Protein AF-L1JXR0-F1 (afdb_monomer_lite)

InterPro domains:
  IPR012337 Ribonuclease H-like superfamily [SSF53098] (251-415)
  IPR013520 Ribonu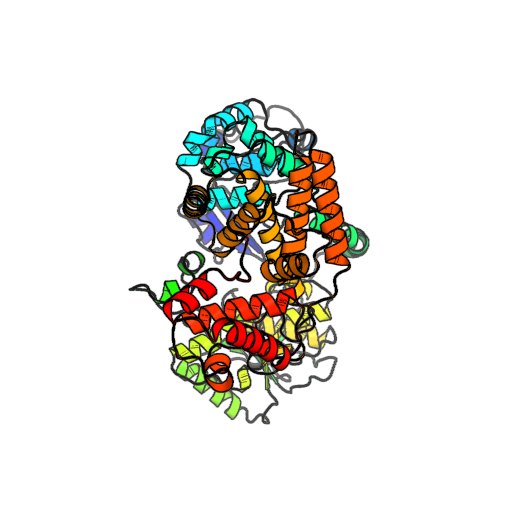clease H-like domain [PF00929] (302-408)
  IPR013520 Ribonuclease H-like domain [SM00479] (255-418)
  IPR032828 tRNA nucleotidyltransferase/poly(A) polymerase, RNA and SrmB- binding domain [PF12627] (133-182)
  IPR036397 Ribonuclease H superfamily [G3DSA:3.30.420.10] (243-302)
  IPR036397 Ribonuclease H superfamily [G3DSA:3.30.420.10] (303-416)
  IPR047201 ERI-1-like, DEDDh 3'-5' exonuclease domain [cd06133] (256-408)
  IPR051274 3'-5' Exoribonuclease [PTHR23044] (302-435)

Secondary structure (DSSP, 8-state):
--S--EEEESS-HHHHHHH-TT-EEEEGGGTEEEEEETTEEEEEEE--GGGGTTTT----TT-----------------STTTS------HHHHHHTEE--SS-HHHHHHH-THHHHHHHHHHS-TTS--EE-HHHHHHHHTTHHHHTTS-HHHHHHHHHHHHTSTTHHHHHHHHHHTT-HHHHHSS---HHHHHHHHH--TTTS--HHHHHHHHHHHHHHHHTTTTTSTTS-PPPPP-TTTSPPPPSS--SSSEEEEE--EE---GGGGTS-HHHHTTSTTPPPP-EEE--EEEE-TTT--------HHHHHHHHHHHHHHTTPPTT-EEEEESSSHIIIIIHHHHHHHTT-PPPGGGSEEEEHHHHHHHHHT-----HHHHHHHTT----S-TT-HHHHHHHHHHHHHHHHHHS-------EE-TTS-SSS-SSSHHHHHHHHHHHHHHHHHHHHHHHTTS-HHHHHHHHHHTT--HHHHHHHHHHHHHTT----TT-HHHHHHHHHHH-HHHHHHHHHHHHHHHHT--STTHHHHHHHHHHHHHHHHHSPPPSSTTTTS-SS-HHHHHHTS-PPSSHHHHHHHHHHHHHHHHHT--SHHHHHHHHHHHHHHHTT--HHHHHHHHHHS--SSPPP-

Organism: Guillardia theta (strain CCMP2712) (NCBI:txid905079)

pLDDT: mean 71.31, std 20.78, range [22.58, 95.44]

Sequence (638 aa):
MPWEIDLATTLEPSEMLRLFPRALDTGSQYGTVTIRKGGVSVEATTYSIVSLTTCSFRLRADGTYGYAETSLSMRWRCFSRPLALDLILLQHDVKQSILRAVGDAKERLREDGLRAMRAYRFMDGKSGQRHADESLRVALRGSSKLLARVSKERIWTEFSKILAGPRAPLVVRRMAEDEVLSSVTLLPVSPRGLRALECLSCKDLPLWAEQATEMESSHKVQVAQYDKQLTGRQSYKEDVLMNPKPPKKPQPHSHYAFIDFEATCDDRRGEVGEKEAEAMPGFSPSEIIEFPVVLVESASGKVDSAPEFKEVLANMLDWLAELGLPEGSVMFATDGDWDLRSMLPRQCELAEVPQPVALQRWVDIRRVFSETLKTGNKGLMSMCQALGINFVGQAHSGICDARNIARVGLVLMQEHDAVLSSNSQIKELDSSRKEQTVEEAATYDEQRESSICARMSLLVAHVGFAELEDALRRMKLSRDEMRRVRTHVKLLGFLPHPRSPGELRRYRAILGSQLVKIQLKLEAAWAAADESEEKEKKMRLVEDVERELSALPPLKAPNSPQPLVSGTWLMKVGGVAPGPLVGRLKDYLHYCQVDQDLETPEQVQQVFHDIELLARDMDQLSYSAHLEGLPRLQWPPA

Foldseek 3Di:
DDPAAEAEDQAQPVRVCVVQVQWAPPDSVQQWIFHDDQLDTYIYGHDDPVVCVLQPDDDDPPRDDDDDDDDDDDDDDDDDGPQQQCWPCPVVCVVVLETEGRHQLLVSCQVALLNLLVSLLCLLPLVHGHDYDPRNLVNSLVSLVRVVVDALQSLVVSLLSLLLGQCSLVSLVSCVVSVNNCSNLVAAWDPLLSQLLVLFHCVLQPHPSVVVVVVVVVVVVVVVVVVVVPPDDDDFDDQCLQPFDQFPDDAPAQWEKFWDFFKDDDPCCVPAPPVRQVPDPPRDDIAGPDTAIATQRSPHHDGDDDDDDVCRVVVVVVVVVVVVDPPPRYAYEYCDDCVLAPHQVVNCVVVVHDRDPRSQWHFNLQVLLCVLVVHDRDGLSVLCVVLRHGQDDRPSPGNSSSSSSVSSVSSCRHPRVTHRDTDDGHPVPDDPDPPDDVCVVVVVVVSSLLSSLLSSLSGRLVDDPVSSLVSCVSSPDDPVSSVSSSVLSLCAPPAFALPQLLSLLLLCQLLPDSSSSSSLSSQLSSLCSDPDPCSVVSNVRSVSSVVSSVVRDHQQAPPPLDQQDDLVNCVPVVVDDDDPLSVLLSQLLSSCCRRVSPHHVVVSVVVSVVLCVVCVPPDPVRSVVVSVPGDGSDRDDD

Structure (mmCIF, N/CA/C/O backbone):
data_AF-L1JXR0-F1
#
_entry.id   AF-L1JXR0-F1
#
loop_
_atom_site.group_PDB
_atom_site.id
_atom_site.type_symbol
_atom_site.label_atom_id
_atom_site.label_alt_id
_atom_site.label_comp_id
_atom_site.label_asym_id
_atom_site.label_entity_id
_atom_site.label_seq_id
_atom_site.pdbx_PDB_ins_code
_atom_site.Cartn_x
_atom_site.Cartn_y
_atom_site.Cartn_z
_atom_site.occupancy
_atom_site.B_iso_or_equiv
_atom_site.auth_seq_id
_atom_site.auth_comp_id
_atom_site.auth_asym_id
_atom_site.auth_atom_id
_atom_site.pdbx_PDB_model_num
ATOM 1 N N . MET A 1 1 ? -23.585 10.520 6.755 1.00 27.94 1 MET A N 1
ATOM 2 C CA . MET A 1 1 ? -23.894 9.364 7.632 1.00 27.94 1 MET A CA 1
ATOM 3 C C . MET A 1 1 ? -22.608 8.576 7.866 1.00 27.94 1 MET A C 1
ATOM 5 O O . MET A 1 1 ? -21.718 8.703 7.032 1.00 27.94 1 MET A O 1
ATOM 9 N N . PRO A 1 2 ? -22.446 7.851 8.988 1.00 33.19 2 PRO A N 1
ATOM 10 C CA . PRO A 1 2 ? -21.321 6.929 9.172 1.00 33.19 2 PRO A CA 1
ATOM 11 C C . PRO A 1 2 ? -21.278 5.885 8.047 1.00 33.19 2 PRO A C 1
ATOM 13 O O . PRO A 1 2 ? -22.327 5.529 7.520 1.00 33.19 2 PRO A O 1
ATOM 16 N N . TRP A 1 3 ? -20.077 5.420 7.697 1.00 31.39 3 TRP A N 1
ATOM 17 C CA . TRP A 1 3 ? -19.858 4.422 6.640 1.00 31.39 3 TRP A CA 1
ATOM 18 C C . TRP A 1 3 ? -20.314 3.009 7.047 1.00 31.39 3 TRP A C 1
ATOM 20 O O . TRP A 1 3 ? -20.685 2.226 6.185 1.00 31.39 3 TRP A O 1
ATOM 30 N N . GLU A 1 4 ? -20.352 2.724 8.352 1.00 38.25 4 GLU A N 1
ATOM 31 C CA . GLU A 1 4 ? -20.870 1.491 8.961 1.00 38.25 4 GLU A CA 1
ATOM 32 C C . GLU A 1 4 ? -21.678 1.856 10.218 1.00 38.25 4 GLU A C 1
ATOM 34 O O . GLU A 1 4 ? -21.357 2.833 10.909 1.00 38.25 4 GLU A O 1
ATOM 39 N N . ILE A 1 5 ? -22.747 1.104 10.493 1.00 48.06 5 ILE A N 1
ATOM 40 C CA . ILE A 1 5 ? -23.615 1.270 11.664 1.00 48.06 5 ILE A CA 1
ATOM 41 C C . ILE A 1 5 ? -23.786 -0.105 12.305 1.00 48.06 5 ILE A C 1
ATOM 43 O O . ILE A 1 5 ? -24.211 -1.032 11.622 1.00 48.06 5 ILE A O 1
ATOM 47 N N . ASP A 1 6 ? -23.532 -0.187 13.611 1.00 49.94 6 ASP A N 1
ATOM 48 C CA . ASP A 1 6 ? -23.772 -1.373 14.435 1.00 49.94 6 ASP A CA 1
ATOM 49 C C . ASP A 1 6 ? -24.817 -1.059 15.516 1.00 49.94 6 ASP A C 1
ATOM 51 O O . ASP A 1 6 ? -24.896 0.065 16.027 1.00 49.94 6 ASP A O 1
ATOM 55 N N . LEU A 1 7 ? -25.628 -2.052 15.875 1.00 57.47 7 LEU A N 1
ATOM 56 C CA . LEU A 1 7 ? -26.661 -1.983 16.906 1.00 57.47 7 LEU A CA 1
ATOM 57 C C . LEU A 1 7 ? -26.296 -2.891 18.083 1.00 57.47 7 LEU A C 1
ATOM 59 O O . LEU A 1 7 ? -25.837 -4.013 17.906 1.00 57.47 7 LEU A O 1
ATOM 63 N N . ALA A 1 8 ? -26.560 -2.429 19.301 1.00 55.28 8 ALA A N 1
ATOM 64 C CA . ALA A 1 8 ? -26.523 -3.263 20.499 1.00 55.28 8 ALA A CA 1
ATOM 65 C C . ALA A 1 8 ? -27.956 -3.470 21.007 1.00 55.28 8 ALA A C 1
ATOM 67 O O . ALA A 1 8 ? -28.740 -2.519 21.027 1.00 55.28 8 ALA A O 1
ATOM 68 N N . THR A 1 9 ? -28.308 -4.692 21.409 1.00 62.50 9 THR A N 1
ATOM 69 C CA . THR A 1 9 ? -29.659 -5.045 21.878 1.00 62.50 9 THR A CA 1
ATOM 70 C C . THR A 1 9 ? -29.624 -6.075 23.011 1.00 62.50 9 THR A C 1
ATOM 72 O O . THR A 1 9 ? -28.683 -6.851 23.108 1.00 62.50 9 THR A O 1
ATOM 75 N N . THR A 1 10 ? -30.644 -6.096 23.874 1.00 71.50 10 THR A N 1
ATOM 76 C CA . THR A 1 10 ? -30.826 -7.157 24.889 1.00 71.50 10 THR A CA 1
ATOM 77 C C . THR A 1 10 ? -31.425 -8.436 24.316 1.00 71.50 10 THR A C 1
ATOM 79 O O . THR A 1 10 ? -31.548 -9.417 25.037 1.00 71.50 10 THR A O 1
ATOM 82 N N . LEU A 1 11 ? -31.897 -8.393 23.069 1.00 75.12 11 LEU A N 1
ATOM 83 C CA . LEU A 1 11 ? -32.540 -9.527 22.412 1.00 75.12 11 LEU A CA 1
ATOM 84 C C . LEU A 1 11 ? -31.500 -10.595 22.099 1.00 75.12 11 LEU A C 1
ATOM 86 O O . LEU A 1 11 ? -30.484 -10.263 21.499 1.00 75.12 11 LEU A O 1
ATOM 90 N N . GLU A 1 12 ? -31.780 -11.849 22.437 1.00 80.06 12 GLU A N 1
ATOM 91 C CA . GLU A 1 12 ? -30.921 -12.971 22.048 1.00 80.06 12 GLU A CA 1
ATOM 92 C C . GLU A 1 12 ? -30.935 -13.170 20.519 1.00 80.06 12 GLU A C 1
ATOM 94 O O . GLU A 1 12 ? -31.915 -12.800 19.858 1.00 80.06 12 GLU A O 1
ATOM 99 N N . PRO A 1 13 ? -29.906 -13.795 19.911 1.00 80.81 13 PRO A N 1
ATOM 100 C CA . PRO A 1 13 ? -29.852 -14.008 18.462 1.00 80.81 13 PRO A CA 1
ATOM 101 C C . PRO A 1 13 ? -31.088 -14.722 17.911 1.00 80.81 13 PRO A C 1
ATOM 103 O O . PRO A 1 13 ? -31.607 -14.346 16.864 1.00 80.81 13 PRO A O 1
ATOM 106 N N . SER A 1 14 ? -31.618 -15.701 18.647 1.00 85.12 14 SER A N 1
ATOM 107 C CA . SER A 1 14 ? -32.845 -16.419 18.286 1.00 85.12 14 SER A CA 1
ATOM 108 C C . SER A 1 14 ? -34.075 -15.504 18.258 1.00 85.12 14 SER A C 1
ATOM 110 O O . SER A 1 14 ? -34.924 -15.622 17.373 1.00 85.12 14 SER A O 1
ATOM 112 N N . GLU A 1 15 ? -34.161 -14.546 19.181 1.00 85.69 15 GLU A N 1
ATOM 113 C CA . GLU A 1 15 ? -35.226 -13.546 19.220 1.00 85.69 15 GLU A CA 1
ATOM 114 C C . GLU A 1 15 ? -35.057 -12.508 18.112 1.00 85.69 15 GLU A C 1
ATOM 116 O O . GLU A 1 15 ? -36.045 -12.128 17.484 1.00 85.69 15 GLU A O 1
ATOM 121 N N . MET A 1 16 ? -33.822 -12.082 17.831 1.00 83.44 16 MET A N 1
ATOM 122 C CA . MET A 1 16 ? -33.512 -11.191 16.713 1.00 83.44 16 MET A CA 1
ATOM 123 C C . MET A 1 16 ? -33.882 -11.824 15.373 1.00 83.44 16 MET A C 1
ATOM 125 O O . MET A 1 16 ? -34.573 -11.188 14.583 1.00 83.44 16 MET A O 1
ATOM 129 N N . LEU A 1 17 ? -33.498 -13.080 15.137 1.00 83.31 17 LEU A N 1
ATOM 130 C CA . LEU A 1 17 ? -33.849 -13.828 13.926 1.00 83.31 17 LEU A CA 1
ATOM 131 C C . LEU A 1 17 ? -35.368 -14.030 13.809 1.00 83.31 17 LEU A C 1
ATOM 133 O O . LEU A 1 17 ? -35.925 -13.937 12.717 1.00 83.31 17 LEU A O 1
ATOM 137 N N . ARG A 1 18 ? -36.072 -14.216 14.936 1.00 86.56 18 ARG A N 1
ATOM 138 C CA . ARG A 1 18 ? -37.543 -14.286 14.954 1.00 86.56 18 ARG A CA 1
ATOM 139 C C . ARG A 1 18 ? -38.198 -12.944 14.614 1.00 86.56 18 ARG A C 1
ATOM 141 O O . ARG A 1 18 ? -39.186 -12.908 13.886 1.00 86.56 18 ARG A O 1
ATOM 148 N N . LEU A 1 19 ? -37.691 -11.848 15.176 1.00 83.62 19 LEU A N 1
ATOM 149 C CA . LEU A 1 19 ? -38.230 -10.496 14.982 1.00 83.62 19 LEU A CA 1
ATOM 150 C C . LEU A 1 19 ? -37.871 -9.913 13.611 1.00 83.62 19 LEU A C 1
ATOM 152 O O . LEU A 1 19 ? -38.615 -9.091 13.073 1.00 83.62 19 LEU A O 1
ATOM 156 N N . PHE A 1 20 ? -36.751 -10.351 13.040 1.00 82.81 20 PHE A N 1
ATOM 157 C CA . PHE A 1 20 ? -36.248 -9.938 11.740 1.00 82.81 20 PHE A CA 1
ATOM 158 C C . PHE A 1 20 ? -36.013 -11.175 10.863 1.00 82.81 20 PHE A C 1
ATOM 160 O O . PHE A 1 20 ? -34.880 -11.631 10.745 1.00 82.81 20 PHE A O 1
ATOM 167 N N . PRO A 1 21 ? -37.051 -11.680 10.169 1.00 75.25 21 PRO A N 1
ATOM 168 C CA . PRO A 1 21 ? -36.967 -12.917 9.381 1.00 75.25 21 PRO A CA 1
ATOM 169 C C . PRO A 1 21 ? -35.953 -12.890 8.224 1.00 75.25 21 PRO A C 1
ATOM 171 O O . PRO A 1 21 ? -35.630 -13.929 7.667 1.00 75.25 21 PRO A O 1
ATOM 174 N N . ARG A 1 22 ? -35.483 -11.697 7.827 1.00 74.69 22 ARG A N 1
ATOM 175 C CA . ARG A 1 22 ? -34.445 -11.482 6.798 1.00 74.69 22 ARG A CA 1
ATOM 176 C C . ARG A 1 22 ? -33.059 -11.197 7.384 1.00 74.69 22 ARG A C 1
ATOM 178 O O . ARG A 1 22 ? -32.158 -10.791 6.650 1.00 74.69 22 ARG A O 1
ATOM 185 N N . ALA A 1 23 ? -32.909 -11.281 8.701 1.00 76.75 23 ALA A N 1
ATOM 186 C CA . ALA A 1 23 ? -31.616 -11.114 9.331 1.00 76.75 23 ALA A CA 1
ATOM 187 C C . ALA A 1 23 ? -30.740 -12.342 9.057 1.00 76.75 23 ALA A C 1
ATOM 189 O O . ALA A 1 23 ? -31.231 -13.467 9.028 1.00 76.75 23 ALA A O 1
ATOM 190 N N . LEU A 1 24 ? -29.452 -12.109 8.819 1.00 79.69 24 LEU A N 1
ATOM 191 C CA . LEU A 1 24 ? -28.482 -13.170 8.596 1.00 79.69 24 LEU A CA 1
ATOM 192 C C . LEU A 1 24 ? -27.856 -13.591 9.918 1.00 79.69 24 LEU A C 1
ATOM 194 O O . LEU A 1 24 ? -27.421 -12.743 10.704 1.00 79.69 24 LEU A O 1
ATOM 198 N N . ASP A 1 25 ? -27.745 -14.900 10.114 1.00 78.62 25 ASP A N 1
ATOM 199 C CA . ASP A 1 25 ? -26.920 -15.456 11.175 1.00 78.62 25 ASP A CA 1
ATOM 200 C C . ASP A 1 25 ? -25.437 -15.370 10.783 1.00 78.62 25 ASP A C 1
ATOM 202 O O . ASP A 1 25 ? -24.848 -16.299 10.241 1.00 78.62 25 ASP A O 1
ATOM 206 N N . THR A 1 26 ? -24.847 -14.199 11.010 1.00 64.75 26 THR A N 1
ATOM 207 C CA . THR A 1 26 ? -23.435 -13.905 10.723 1.00 64.75 26 THR A CA 1
ATOM 208 C C . THR A 1 26 ? -22.509 -14.217 11.897 1.00 64.75 26 THR A C 1
ATOM 210 O O . THR A 1 26 ? -21.288 -14.088 11.777 1.00 64.75 26 THR A O 1
ATOM 213 N N . GLY A 1 27 ? -23.058 -14.607 13.050 1.00 58.06 27 GLY A N 1
ATOM 214 C CA . GLY A 1 27 ? -22.281 -14.790 14.270 1.00 58.06 27 GLY A CA 1
ATOM 215 C C . GLY A 1 27 ? -23.114 -15.002 15.529 1.00 58.06 27 GLY A C 1
ATOM 216 O O . GLY A 1 27 ? -22.726 -14.485 16.581 1.00 58.06 27 GLY A O 1
ATOM 217 N N . SER A 1 28 ? -24.226 -15.744 15.465 1.00 69.06 28 SER A N 1
ATOM 218 C CA . SER A 1 28 ? -25.102 -16.019 16.616 1.00 69.06 28 SER A CA 1
ATOM 219 C C . SER A 1 28 ? -24.354 -16.627 17.803 1.00 69.06 28 SER A C 1
ATOM 221 O O . SER A 1 28 ? -24.633 -16.271 18.945 1.00 69.06 28 SER A O 1
ATOM 223 N N . GLN A 1 29 ? -23.322 -17.439 17.546 1.00 53.28 29 GLN A N 1
ATOM 224 C CA . GLN A 1 29 ? -22.399 -17.974 18.560 1.00 53.28 29 GLN A CA 1
ATOM 225 C C . GLN A 1 29 ? -21.664 -16.892 19.380 1.00 53.28 29 GLN A C 1
ATOM 227 O O . GLN A 1 29 ? -21.227 -17.144 20.499 1.00 53.28 29 GLN A O 1
ATOM 232 N N . TYR A 1 30 ? -21.546 -15.678 18.838 1.00 52.78 30 TYR A N 1
ATOM 233 C CA . TYR A 1 30 ? -20.967 -14.497 19.487 1.00 52.78 30 TYR A CA 1
ATOM 234 C C . TYR A 1 30 ? -22.029 -13.440 19.823 1.00 52.78 30 TYR A C 1
ATOM 236 O O . TYR A 1 30 ? -21.696 -12.281 20.077 1.00 52.78 30 TYR A O 1
ATOM 244 N N . GLY A 1 31 ? -23.312 -13.808 19.776 1.00 61.31 31 GLY A N 1
ATOM 245 C CA . GLY A 1 31 ? -24.431 -12.911 20.036 1.00 61.31 31 GLY A CA 1
ATOM 246 C C . GLY A 1 31 ? -24.756 -11.946 18.893 1.00 61.31 31 GLY A C 1
ATOM 247 O O . GLY A 1 31 ? -25.587 -11.069 19.100 1.00 61.31 31 GLY A O 1
ATOM 248 N N . THR A 1 32 ? -24.122 -12.052 17.719 1.00 65.69 32 THR A N 1
ATOM 249 C CA . THR A 1 32 ? -24.262 -11.075 16.621 1.00 65.69 32 THR A CA 1
ATOM 250 C C . THR A 1 32 ? -25.140 -11.607 15.490 1.00 65.69 32 THR A C 1
ATOM 252 O O . THR A 1 32 ? -24.978 -12.740 15.054 1.00 65.69 32 THR A O 1
ATOM 255 N N . VAL A 1 33 ? -26.055 -10.776 14.998 1.00 74.69 33 VAL A N 1
ATOM 256 C CA . VAL A 1 33 ? -26.979 -11.060 13.896 1.00 74.69 33 VAL A CA 1
ATOM 257 C C . VAL A 1 33 ? -27.011 -9.847 12.972 1.00 74.69 33 VAL A C 1
ATOM 259 O O . VAL A 1 33 ? -27.232 -8.725 13.422 1.00 74.69 33 VAL A O 1
ATOM 262 N N . THR A 1 34 ? -26.829 -10.029 11.667 1.00 77.31 34 THR A N 1
ATOM 263 C CA . THR A 1 34 ? -26.897 -8.908 10.719 1.00 77.31 34 THR A CA 1
ATOM 264 C C . THR A 1 34 ? -28.345 -8.654 10.316 1.00 77.31 34 THR A C 1
ATOM 266 O O . THR A 1 34 ? -28.932 -9.404 9.540 1.00 77.31 34 THR A O 1
ATOM 269 N N . ILE A 1 35 ? -28.933 -7.568 10.817 1.00 77.94 35 ILE A N 1
ATOM 270 C CA . ILE A 1 35 ? -30.299 -7.156 10.493 1.00 77.94 35 ILE A CA 1
ATOM 271 C C . ILE A 1 35 ? -30.296 -6.413 9.158 1.00 77.94 35 ILE A C 1
ATOM 273 O O . ILE A 1 35 ? -29.623 -5.396 8.988 1.00 77.94 35 ILE A O 1
ATOM 277 N N . ARG A 1 36 ? -31.111 -6.896 8.218 1.00 71.31 36 ARG A N 1
ATOM 278 C CA . ARG A 1 36 ? -31.323 -6.268 6.911 1.00 71.31 36 ARG A CA 1
ATOM 279 C C . ARG A 1 36 ? -32.700 -5.617 6.869 1.00 71.31 36 ARG A C 1
ATOM 281 O O . ARG A 1 36 ? -33.719 -6.309 6.884 1.00 71.31 36 ARG A O 1
ATOM 288 N N . LYS A 1 37 ? -32.755 -4.283 6.815 1.00 59.84 37 LYS A N 1
ATOM 289 C CA . LYS A 1 37 ? -34.024 -3.542 6.711 1.00 59.84 37 LYS A CA 1
ATOM 290 C C . LYS A 1 37 ? -33.856 -2.275 5.873 1.00 59.84 37 LYS A C 1
ATOM 292 O O . LYS A 1 37 ? -33.057 -1.411 6.205 1.00 59.84 37 LYS A O 1
ATOM 297 N N . GLY A 1 38 ? -34.642 -2.160 4.799 1.00 52.00 38 GLY A N 1
ATOM 298 C CA . GLY A 1 38 ? -34.745 -0.935 3.995 1.00 52.00 38 GLY A CA 1
ATOM 299 C C . GLY A 1 38 ? -33.459 -0.500 3.286 1.00 52.00 38 GLY A C 1
ATOM 300 O O . GLY A 1 38 ? -33.169 0.688 3.274 1.00 52.00 38 GLY A O 1
ATOM 301 N N . GLY A 1 39 ? -32.670 -1.424 2.726 1.00 54.16 39 GLY A N 1
ATOM 302 C CA . GLY A 1 39 ? -31.446 -1.049 1.997 1.00 54.16 39 GLY A CA 1
ATOM 303 C C . GLY A 1 39 ? -30.160 -1.087 2.808 1.00 54.16 39 GLY A C 1
ATOM 304 O O . GLY A 1 39 ? -29.080 -1.016 2.233 1.00 54.16 39 GLY A O 1
ATOM 305 N N . VAL A 1 40 ? -30.270 -1.202 4.131 1.00 49.84 40 VAL A N 1
ATOM 306 C CA . VAL A 1 40 ? -29.137 -1.110 5.050 1.00 49.84 40 VAL A CA 1
ATOM 307 C C . VAL A 1 40 ? -28.970 -2.438 5.778 1.00 49.84 40 VAL A C 1
ATOM 309 O O . VAL A 1 40 ? -29.938 -2.997 6.307 1.00 49.84 40 VAL A O 1
ATOM 312 N N . SER A 1 41 ? -27.733 -2.932 5.788 1.00 62.94 41 SER A N 1
ATOM 313 C CA . SER A 1 41 ? -27.302 -4.027 6.654 1.00 62.94 41 SER A CA 1
ATOM 314 C C . SER A 1 41 ? -26.670 -3.429 7.902 1.00 62.94 41 SER A C 1
ATOM 316 O O . SER A 1 41 ? -25.811 -2.556 7.799 1.00 62.94 41 SER A O 1
ATOM 318 N N . VAL A 1 42 ? -27.124 -3.874 9.067 1.00 64.56 42 VAL A N 1
ATOM 319 C CA . VAL A 1 42 ? -26.646 -3.402 10.367 1.00 64.56 42 VAL A CA 1
ATOM 320 C C . VAL A 1 42 ? -26.314 -4.622 11.214 1.00 64.56 42 VAL A C 1
ATOM 322 O O . VAL A 1 42 ? -27.182 -5.472 11.413 1.00 64.56 42 VAL A O 1
ATOM 325 N N . GLU A 1 43 ? -25.080 -4.740 11.707 1.00 64.06 43 GLU A N 1
ATOM 326 C CA . GLU A 1 43 ? -24.741 -5.807 12.657 1.00 64.06 43 GLU A CA 1
ATOM 327 C C . GLU A 1 43 ? -25.389 -5.489 14.013 1.00 64.06 43 GLU A C 1
ATOM 329 O O . GLU A 1 43 ? -25.091 -4.467 14.626 1.00 64.06 43 GLU A O 1
ATOM 334 N N . ALA A 1 44 ? -26.297 -6.342 14.487 1.00 68.50 44 ALA A N 1
ATOM 335 C CA . ALA A 1 44 ? -26.932 -6.233 15.794 1.00 68.50 44 ALA A CA 1
ATOM 336 C C . ALA A 1 44 ? -26.337 -7.264 16.757 1.00 68.50 44 ALA A C 1
ATOM 338 O O . ALA A 1 44 ? -26.382 -8.459 16.496 1.00 68.50 44 ALA A O 1
ATOM 339 N N . THR A 1 45 ? -25.772 -6.812 17.873 1.00 67.38 45 THR A N 1
ATOM 340 C CA . THR A 1 45 ? -25.116 -7.676 18.863 1.00 67.38 45 THR A CA 1
ATOM 341 C C . THR A 1 45 ? -25.895 -7.694 20.176 1.00 67.38 45 THR A C 1
ATOM 343 O O . THR A 1 45 ? -26.229 -6.643 20.729 1.00 67.38 45 THR A O 1
ATOM 346 N N . THR A 1 46 ? -26.164 -8.898 20.674 1.00 59.88 46 THR A N 1
ATOM 347 C CA . THR A 1 46 ? -26.763 -9.179 21.983 1.00 59.88 46 THR A CA 1
ATOM 348 C C . THR A 1 46 ? -25.807 -8.746 23.088 1.00 59.88 46 THR A C 1
ATOM 350 O O . THR A 1 46 ? -24.615 -9.048 23.022 1.00 59.88 46 THR A O 1
ATOM 353 N N . TYR A 1 47 ? -26.310 -8.098 24.135 1.00 63.03 47 TYR A N 1
ATOM 354 C CA . TYR A 1 47 ? -25.555 -7.859 25.364 1.00 63.03 47 TYR A CA 1
ATOM 355 C C . TYR A 1 47 ? -26.272 -8.444 26.587 1.00 63.03 47 TYR A C 1
ATOM 357 O O . TYR A 1 47 ? -27.492 -8.347 26.714 1.00 63.03 47 TYR A O 1
ATOM 365 N N . SER A 1 48 ? -25.506 -9.020 27.521 1.00 40.31 48 SER A N 1
ATOM 366 C CA . SER A 1 48 ? -26.013 -9.541 28.797 1.00 40.31 48 SER A CA 1
ATOM 367 C C . SER A 1 48 ? -25.807 -8.526 29.928 1.00 40.31 48 SER A C 1
ATOM 369 O O . SER A 1 48 ? -24.811 -7.808 29.965 1.00 40.31 48 SER A O 1
ATOM 371 N N . ILE A 1 49 ? -26.731 -8.469 30.896 1.00 37.34 49 ILE A N 1
ATOM 372 C CA . ILE A 1 49 ? -26.687 -7.533 32.045 1.00 37.34 49 ILE A CA 1
ATOM 373 C C . ILE A 1 49 ? -25.398 -7.690 32.882 1.00 37.34 49 ILE A C 1
ATOM 375 O O . ILE A 1 49 ? -24.943 -6.738 33.513 1.00 37.34 49 ILE A O 1
ATOM 379 N N . VAL A 1 50 ? -24.738 -8.851 32.828 1.00 31.33 50 VAL A N 1
ATOM 380 C CA . VAL A 1 50 ? -23.432 -9.088 33.471 1.00 31.33 50 VAL A CA 1
ATOM 381 C C . VAL A 1 50 ? -22.305 -8.269 32.810 1.00 31.33 50 VAL A C 1
ATOM 383 O O . VAL A 1 50 ? -21.328 -7.915 33.470 1.00 31.33 50 VAL A O 1
ATOM 386 N N . SER A 1 51 ? -22.460 -7.849 31.550 1.00 31.66 51 SER A N 1
ATOM 387 C CA . SER A 1 51 ? -21.522 -6.936 30.879 1.00 31.66 51 SER A CA 1
ATOM 388 C C . SER A 1 51 ? -21.622 -5.483 31.380 1.00 31.66 51 SER A C 1
ATOM 390 O O . SER A 1 51 ? -20.742 -4.676 31.086 1.00 31.66 51 SER A O 1
ATOM 392 N N . LEU A 1 52 ? -22.657 -5.131 32.159 1.00 33.22 52 LEU A N 1
ATOM 393 C CA . LEU A 1 52 ? -22.797 -3.813 32.799 1.00 33.22 52 LEU A CA 1
ATOM 394 C C . LEU A 1 52 ? -22.110 -3.734 34.166 1.00 33.22 52 LEU A C 1
ATOM 396 O O . LEU A 1 52 ? -21.860 -2.638 34.666 1.00 33.22 52 LEU A O 1
ATOM 400 N N . THR A 1 53 ? -21.742 -4.864 34.775 1.00 29.23 53 THR A N 1
ATOM 401 C CA . THR A 1 53 ? -20.951 -4.840 36.015 1.00 29.23 53 THR A CA 1
ATOM 402 C C . THR A 1 53 ? -19.500 -4.405 35.789 1.00 29.23 53 THR A C 1
ATOM 404 O O . THR A 1 53 ? -18.903 -3.824 36.692 1.00 29.23 53 THR A O 1
ATOM 407 N N . THR A 1 54 ? -18.960 -4.580 34.580 1.00 29.55 54 THR A N 1
ATOM 408 C CA . THR A 1 54 ? -17.678 -3.995 34.134 1.00 29.55 54 THR A CA 1
ATOM 409 C C . THR A 1 54 ? -17.824 -2.575 33.570 1.00 29.55 54 THR A C 1
ATOM 411 O O . THR A 1 54 ? -16.847 -1.831 33.528 1.00 29.55 54 THR A O 1
ATOM 414 N N . CYS A 1 55 ? -19.052 -2.155 33.250 1.00 30.11 55 CYS A N 1
ATOM 415 C CA . CYS A 1 55 ? -19.433 -0.793 32.868 1.00 30.11 55 CYS A CA 1
ATOM 416 C C . CYS A 1 55 ? -20.368 -0.175 33.918 1.00 30.11 55 CYS A C 1
ATOM 418 O O . CYS A 1 55 ? -21.489 0.172 33.579 1.00 30.11 55 CYS A O 1
ATOM 420 N N . SER A 1 56 ? -19.945 -0.107 35.187 1.00 24.30 56 SER A N 1
ATOM 421 C CA . SER A 1 56 ? -20.611 0.552 36.334 1.00 24.30 56 SER A CA 1
ATOM 422 C C . SER A 1 56 ? -22.087 0.982 36.157 1.00 24.30 56 SER A C 1
ATOM 424 O O . SER A 1 56 ? -22.423 2.148 36.358 1.00 24.30 56 SER A O 1
ATOM 426 N N . PHE A 1 57 ? -22.984 0.049 35.837 1.00 26.06 57 PHE A N 1
ATOM 427 C CA . PHE A 1 57 ? -24.429 0.258 35.865 1.00 26.06 57 PHE A CA 1
ATOM 428 C C . PHE A 1 57 ? -25.020 -0.838 36.740 1.00 26.06 57 PHE A C 1
ATOM 430 O O . PHE A 1 57 ? -25.141 -1.997 36.349 1.00 26.06 57 PHE A O 1
ATOM 437 N N . ARG A 1 58 ? -25.335 -0.477 37.986 1.00 25.30 58 ARG A N 1
ATOM 438 C CA . ARG A 1 58 ? -25.940 -1.388 38.957 1.00 25.30 58 ARG A CA 1
ATOM 439 C C . ARG A 1 58 ? -27.462 -1.308 38.810 1.00 25.30 58 ARG A C 1
ATOM 441 O O . ARG A 1 58 ? -28.063 -0.350 39.284 1.00 25.30 58 ARG A O 1
ATOM 448 N N . LEU A 1 59 ? -28.080 -2.305 38.174 1.00 29.30 59 LEU A N 1
ATOM 449 C CA . LEU A 1 59 ? -29.529 -2.518 38.272 1.00 29.30 59 LEU A CA 1
ATOM 450 C C . LEU A 1 59 ? -29.871 -2.988 39.693 1.00 29.30 59 LEU A C 1
ATOM 452 O O . LEU A 1 59 ? -29.260 -3.931 40.199 1.00 29.30 59 LEU A O 1
ATOM 456 N N . ARG A 1 60 ? -30.844 -2.342 40.345 1.00 30.80 60 ARG A N 1
ATOM 457 C CA . ARG A 1 60 ? -31.507 -2.907 41.530 1.00 30.80 60 ARG A CA 1
ATOM 458 C C . ARG A 1 60 ? -32.664 -3.800 41.080 1.00 30.80 60 ARG A C 1
ATOM 460 O O . ARG A 1 60 ? -33.253 -3.577 40.026 1.00 30.80 60 ARG A O 1
ATOM 467 N N . ALA A 1 61 ? -32.971 -4.814 41.889 1.00 32.34 61 ALA A N 1
ATOM 468 C CA . ALA A 1 61 ? -33.947 -5.866 41.593 1.00 32.34 61 ALA A CA 1
ATOM 469 C C . ALA A 1 61 ? -35.410 -5.381 41.462 1.00 32.34 61 ALA A C 1
ATOM 471 O O . ALA A 1 61 ? -36.281 -6.178 41.135 1.00 32.34 61 ALA A O 1
ATOM 472 N N . ASP A 1 62 ? -35.686 -4.098 41.706 1.00 30.80 62 ASP A N 1
ATOM 473 C CA . ASP A 1 62 ? -37.025 -3.499 41.696 1.00 30.80 62 ASP A CA 1
ATOM 474 C C . ASP A 1 62 ? -37.317 -2.623 40.461 1.00 30.80 62 ASP A C 1
ATOM 476 O O . ASP A 1 62 ? -38.377 -2.00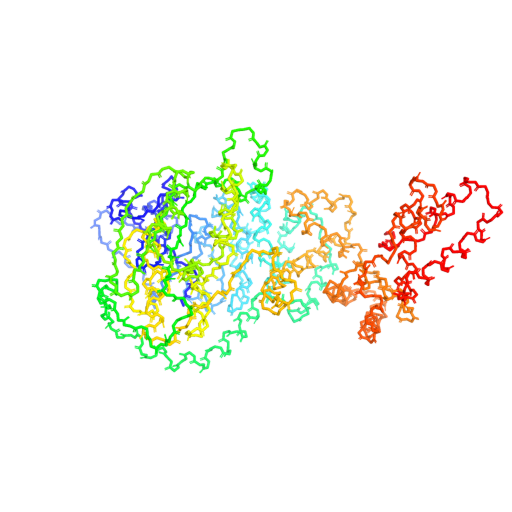8 40.377 1.00 30.80 62 ASP A O 1
ATOM 480 N N . GLY A 1 63 ? -36.406 -2.564 39.482 1.00 29.92 63 GLY A N 1
ATOM 481 C CA . GLY A 1 63 ? -36.656 -1.882 38.208 1.00 29.92 63 GLY A CA 1
ATOM 482 C C . GLY A 1 63 ? -36.676 -0.350 38.272 1.00 29.92 63 GLY A C 1
ATOM 483 O O . GLY A 1 63 ? -37.132 0.285 37.321 1.00 29.92 63 GLY A O 1
ATOM 484 N N . THR A 1 64 ? -36.168 0.268 39.345 1.00 27.28 64 THR A N 1
ATOM 485 C CA . THR A 1 64 ? -36.058 1.735 39.441 1.00 27.28 64 THR A CA 1
ATOM 486 C C . THR A 1 64 ? -34.652 2.258 39.108 1.00 27.28 64 THR A C 1
ATOM 488 O O . THR A 1 64 ? -33.633 1.674 39.482 1.00 27.28 64 THR A O 1
ATOM 491 N N . TYR A 1 65 ? -34.591 3.378 38.372 1.00 33.72 65 TYR A N 1
ATOM 492 C CA . TYR A 1 65 ? -33.352 4.045 37.954 1.00 33.72 65 TYR A CA 1
ATOM 493 C C . TYR A 1 65 ? -32.801 4.925 39.086 1.00 33.72 65 TYR A C 1
ATOM 495 O O . TYR A 1 65 ? -33.403 5.934 39.444 1.00 33.72 65 TYR A O 1
ATOM 503 N N . GLY A 1 66 ? -31.630 4.582 39.624 1.00 23.55 66 GLY A N 1
ATOM 504 C CA . GLY A 1 66 ? -30.868 5.466 40.507 1.00 23.55 66 GLY A CA 1
ATOM 505 C C . GLY A 1 66 ? -29.926 6.356 39.698 1.00 23.55 66 GLY A C 1
ATOM 506 O O . GLY A 1 66 ? -28.902 5.880 39.216 1.00 23.55 66 GLY A O 1
ATOM 507 N N . TYR A 1 67 ? -30.270 7.635 39.546 1.00 25.58 67 TYR A N 1
ATOM 508 C CA . TYR A 1 67 ? -29.388 8.658 38.981 1.00 25.58 67 TYR A CA 1
ATOM 509 C C . TYR A 1 67 ? -28.268 9.017 39.970 1.00 25.58 67 TYR A C 1
ATOM 511 O O . TYR A 1 67 ? -28.538 9.280 41.139 1.00 25.58 67 TYR A O 1
ATOM 519 N N . ALA A 1 68 ? -27.033 9.112 39.476 1.00 23.23 68 ALA A N 1
ATOM 520 C CA . ALA A 1 68 ? -26.006 9.966 40.061 1.00 23.23 68 ALA A CA 1
ATOM 521 C C . ALA A 1 68 ? -25.624 11.019 39.007 1.00 23.23 68 ALA A C 1
ATOM 523 O O . ALA A 1 68 ? -25.281 10.689 37.873 1.00 23.23 68 ALA A O 1
ATOM 524 N N . GLU A 1 69 ? -25.804 12.279 39.389 1.00 24.12 69 GLU A N 1
ATOM 525 C CA . GLU A 1 69 ? -25.635 13.527 38.638 1.00 24.12 69 GLU A CA 1
ATOM 526 C C . GLU A 1 69 ? -24.309 13.547 37.842 1.00 24.12 69 GLU A C 1
ATOM 528 O O . GLU A 1 69 ? -23.243 13.291 38.385 1.00 24.12 69 GLU A O 1
ATOM 533 N N . THR A 1 70 ? -24.255 13.827 36.537 1.00 22.58 70 THR A N 1
ATOM 534 C CA . THR A 1 70 ? -24.385 15.174 35.964 1.00 22.58 70 THR A CA 1
ATOM 535 C C . THR A 1 70 ? -24.341 15.121 34.422 1.00 22.58 70 THR A C 1
ATOM 537 O O . THR A 1 70 ? -23.466 14.514 33.813 1.00 22.58 70 THR A O 1
ATOM 540 N N . SER A 1 71 ? -25.237 15.900 33.811 1.00 23.20 71 SER A N 1
ATOM 541 C CA . SER A 1 71 ? -25.197 16.496 32.461 1.00 23.20 71 SER A CA 1
ATOM 542 C C . SER A 1 71 ? -25.461 15.644 31.199 1.00 23.20 71 SER A C 1
ATOM 544 O O . SER A 1 71 ? -24.718 14.758 30.787 1.00 23.20 71 SER A O 1
ATOM 546 N N . LEU A 1 72 ? -26.557 16.032 30.536 1.00 24.00 72 LEU A N 1
ATOM 547 C CA . LEU A 1 72 ? -27.042 15.617 29.226 1.00 24.00 72 LEU A CA 1
ATOM 548 C C . LEU A 1 72 ? -26.001 15.852 28.110 1.00 24.00 72 LEU A C 1
ATOM 550 O O . LEU A 1 72 ? -25.668 16.991 27.802 1.00 24.00 72 LEU A O 1
ATOM 554 N N . SER A 1 73 ? -25.606 14.806 27.382 1.00 23.94 73 SER A N 1
ATOM 555 C CA . SER A 1 73 ? -26.235 14.492 26.090 1.00 23.94 73 SER A CA 1
ATOM 556 C C . SER A 1 73 ? -25.668 13.185 25.509 1.00 23.94 73 SER A C 1
ATOM 558 O O . SER A 1 73 ? -24.536 13.090 25.043 1.00 23.94 73 SER A O 1
ATOM 560 N N . MET A 1 74 ? -26.479 12.129 25.549 1.00 26.36 74 MET A N 1
ATOM 561 C CA . MET A 1 74 ? -26.205 10.867 24.866 1.00 26.36 74 MET A CA 1
ATOM 562 C C . MET A 1 74 ? -26.658 10.991 23.409 1.00 26.36 74 MET A C 1
ATOM 564 O O . MET A 1 74 ? -27.842 10.874 23.102 1.00 26.36 74 MET A O 1
ATOM 568 N N . ARG A 1 75 ? -25.716 11.211 22.487 1.00 24.19 75 ARG A N 1
ATOM 569 C CA . ARG A 1 75 ? -25.929 10.935 21.059 1.00 24.19 75 ARG A CA 1
ATOM 570 C C . ARG A 1 75 ? -24.947 9.846 20.619 1.00 24.19 75 ARG A C 1
ATOM 572 O O . ARG A 1 75 ? -23.854 10.135 20.151 1.00 24.19 75 ARG A O 1
ATOM 579 N N . TRP A 1 76 ? -25.369 8.612 20.901 1.00 27.92 76 TRP A N 1
ATOM 580 C CA . TRP A 1 76 ? -25.069 7.328 20.255 1.00 27.92 76 TRP A CA 1
ATOM 581 C C . TRP A 1 76 ? -23.782 7.231 19.418 1.00 27.92 76 TRP A C 1
ATOM 583 O O . TRP A 1 76 ? -23.731 7.713 18.288 1.00 27.92 76 TRP A O 1
ATOM 593 N N . ARG A 1 77 ? -22.784 6.511 19.951 1.00 28.91 77 ARG A N 1
ATOM 594 C CA . ARG A 1 77 ? -21.704 5.846 19.200 1.00 28.91 77 ARG A CA 1
ATOM 595 C C . ARG A 1 77 ? -21.248 4.600 19.971 1.00 28.91 77 ARG A C 1
ATOM 597 O O . ARG A 1 77 ? -20.394 4.719 20.842 1.00 28.91 77 ARG A O 1
ATOM 604 N N . CYS A 1 78 ? -21.791 3.433 19.639 1.00 26.92 78 CYS A N 1
ATOM 605 C CA . CYS A 1 78 ? -21.161 2.150 19.956 1.00 26.92 78 CYS A CA 1
ATOM 606 C C . CYS A 1 78 ? -20.612 1.582 18.642 1.00 26.92 78 CYS A C 1
ATOM 608 O O . CYS A 1 78 ? -21.332 1.553 17.650 1.00 26.92 78 CYS A O 1
ATOM 610 N N . PHE A 1 79 ? -19.325 1.233 18.626 1.00 30.88 79 PHE A N 1
ATOM 611 C CA . PHE A 1 79 ? -18.630 0.634 17.485 1.00 30.88 79 PHE A CA 1
ATOM 612 C C . PHE A 1 79 ? -18.532 -0.886 17.699 1.00 30.88 79 PHE A C 1
ATOM 614 O O . PHE A 1 79 ? -18.065 -1.305 18.752 1.00 30.88 79 PHE A O 1
ATOM 621 N N . SER A 1 80 ? -18.946 -1.657 16.692 1.00 27.33 80 SER A N 1
ATOM 622 C CA . SER A 1 80 ? -18.551 -3.008 16.246 1.00 27.33 80 SER A CA 1
ATOM 623 C C . SER A 1 80 ? -18.044 -4.058 17.247 1.00 27.33 80 SER A C 1
ATOM 625 O O . SER A 1 80 ? -16.922 -3.915 17.749 1.00 27.33 80 SER A O 1
ATOM 627 N N . ARG A 1 81 ? -18.774 -5.194 17.324 1.00 30.02 81 ARG A N 1
ATOM 628 C CA . ARG A 1 81 ? -18.447 -6.506 17.951 1.00 30.02 81 ARG A CA 1
ATOM 629 C C . ARG A 1 81 ? -17.962 -6.411 19.417 1.00 30.02 81 ARG A C 1
ATOM 631 O O . ARG A 1 81 ? -17.553 -5.346 19.860 1.00 30.02 81 ARG A O 1
ATOM 638 N N . PRO A 1 82 ? -17.902 -7.493 20.219 1.00 32.09 82 PRO A N 1
ATOM 639 C CA . PRO A 1 82 ? -17.444 -7.416 21.623 1.00 32.09 82 PRO A CA 1
ATOM 640 C C . PRO A 1 82 ? -15.980 -6.950 21.802 1.00 32.09 82 PRO A C 1
ATOM 642 O O . PRO A 1 82 ? -15.420 -7.012 22.892 1.00 32.09 82 PRO A O 1
ATOM 645 N N . LEU A 1 83 ? -15.309 -6.543 20.722 1.00 34.31 83 LEU A N 1
ATOM 646 C CA . LEU A 1 83 ? -13.872 -6.370 20.597 1.00 34.31 83 LEU A CA 1
ATOM 647 C C . LEU A 1 83 ? -13.441 -4.947 20.226 1.00 34.31 83 LEU A C 1
ATOM 649 O O . LEU A 1 83 ? -12.236 -4.689 20.145 1.00 34.31 83 LEU A O 1
ATOM 653 N N . ALA A 1 84 ? -14.353 -3.999 19.986 1.00 34.97 84 ALA A N 1
ATOM 654 C CA . ALA A 1 84 ? -13.970 -2.602 20.141 1.00 34.97 84 ALA A CA 1
ATOM 655 C C . ALA A 1 84 ? -13.522 -2.436 21.598 1.00 34.97 84 ALA A C 1
ATOM 657 O O . ALA A 1 84 ? -14.168 -2.940 22.512 1.00 34.97 84 ALA A O 1
ATOM 658 N N . LEU A 1 85 ? -12.356 -1.830 21.825 1.00 34.59 85 LEU A N 1
ATOM 659 C CA . LEU A 1 85 ? -11.974 -1.396 23.164 1.00 34.59 85 LEU A CA 1
ATOM 660 C C . LEU A 1 85 ? -13.196 -0.620 23.669 1.00 34.59 85 LEU A C 1
ATOM 662 O O . LEU A 1 85 ? -13.567 0.352 23.008 1.00 34.59 85 LEU A O 1
ATOM 666 N N . ASP A 1 86 ? -13.873 -1.112 24.716 1.00 42.12 86 ASP A N 1
ATOM 667 C CA . ASP A 1 86 ? -14.936 -0.348 25.363 1.00 42.12 86 ASP A CA 1
ATOM 668 C C . ASP A 1 86 ? -14.220 0.941 25.756 1.00 42.12 86 ASP A C 1
ATOM 670 O O . ASP A 1 86 ? -13.397 0.952 26.661 1.00 42.12 86 ASP A O 1
ATOM 674 N N . LEU A 1 87 ? -14.383 1.979 24.953 1.00 36.88 87 LEU A N 1
ATOM 675 C CA . LEU A 1 87 ? -13.844 3.310 25.119 1.00 36.88 87 LEU A CA 1
ATOM 676 C C . LEU A 1 87 ? -15.106 4.143 25.063 1.00 36.88 87 LEU A C 1
ATOM 678 O O . LEU A 1 87 ? -15.608 4.449 23.978 1.00 36.88 87 LEU A O 1
ATOM 682 N N . ILE A 1 88 ? -15.667 4.478 26.218 1.00 41.25 88 ILE A N 1
ATOM 683 C CA . ILE A 1 88 ? -16.664 5.528 26.250 1.00 41.25 88 ILE A CA 1
ATOM 684 C C . ILE A 1 88 ? -15.865 6.790 25.961 1.00 41.25 88 ILE A C 1
ATOM 686 O O . ILE A 1 88 ? -15.161 7.327 26.807 1.00 41.25 88 ILE A O 1
ATOM 690 N N . LEU A 1 89 ? -15.971 7.256 24.726 1.00 40.94 89 LEU A N 1
ATOM 691 C CA . LEU A 1 89 ? -15.685 8.634 24.394 1.00 40.94 89 LEU A CA 1
ATOM 692 C C . LEU A 1 89 ? -16.814 9.466 25.009 1.00 40.94 89 LEU A C 1
ATOM 694 O O . LEU A 1 89 ? -17.780 9.819 24.327 1.00 40.94 89 LEU A O 1
ATOM 698 N N . LEU A 1 90 ? -16.725 9.730 26.319 1.00 44.91 90 LEU A N 1
ATOM 699 C CA . LEU A 1 90 ? -17.604 10.694 26.972 1.00 44.91 90 LEU A CA 1
ATOM 700 C C . LEU A 1 90 ? -17.488 11.991 26.168 1.00 44.91 90 LEU A C 1
ATOM 702 O O . LEU A 1 90 ? -16.410 12.334 25.684 1.00 44.91 90 LEU A O 1
ATOM 706 N N . GLN A 1 91 ? -18.579 12.732 25.987 1.00 43.12 91 GLN A N 1
ATOM 707 C CA . GLN A 1 91 ? -18.512 13.979 25.212 1.00 43.12 91 GLN A CA 1
ATOM 708 C C . GLN A 1 91 ? -17.446 14.949 25.738 1.00 43.12 91 GLN A C 1
ATOM 710 O O . GLN A 1 91 ? -16.881 15.724 24.968 1.00 43.12 91 GLN A O 1
ATOM 715 N N . HIS A 1 92 ? -17.169 14.880 27.039 1.00 51.16 92 HIS A N 1
ATOM 716 C CA . HIS A 1 92 ? -16.069 15.573 27.689 1.00 51.16 92 HIS A CA 1
ATOM 717 C C . HIS A 1 92 ? -14.694 15.114 27.164 1.00 51.16 92 HIS A C 1
ATOM 719 O O . HIS A 1 92 ? -13.903 15.942 26.722 1.00 51.16 92 HIS A O 1
ATOM 725 N N . ASP A 1 93 ? -14.450 13.807 27.091 1.00 54.47 93 ASP A N 1
ATOM 726 C CA . ASP A 1 93 ? -13.182 13.226 26.632 1.00 54.47 93 ASP A CA 1
ATOM 727 C C . ASP A 1 93 ? -12.954 13.447 25.129 1.00 54.47 93 ASP A C 1
ATOM 729 O O . ASP A 1 93 ? -11.827 13.679 24.700 1.00 54.47 93 ASP A O 1
ATOM 733 N N . VAL A 1 94 ? -14.021 13.486 24.317 1.00 58.53 94 VAL A N 1
ATOM 734 C CA . VAL A 1 94 ? -13.931 13.883 22.896 1.00 58.53 94 VAL A CA 1
ATOM 735 C C . VAL A 1 94 ? -13.481 15.332 22.749 1.00 58.53 94 VAL A C 1
ATOM 737 O O . VAL A 1 94 ? -12.674 15.625 21.871 1.00 58.53 94 VAL A O 1
ATOM 740 N N . LYS A 1 95 ? -13.993 16.237 23.594 1.00 62.72 95 LYS A N 1
ATOM 741 C CA . LYS A 1 95 ? -13.585 17.651 23.593 1.00 62.72 95 LYS A CA 1
ATOM 742 C C . LYS A 1 95 ? -12.144 17.829 24.071 1.00 62.72 95 LYS A C 1
ATOM 744 O O . LYS A 1 95 ? -11.473 18.741 23.606 1.00 62.72 95 LYS A O 1
ATOM 749 N N . GLN A 1 96 ? -11.683 16.970 24.977 1.00 67.00 96 GLN A N 1
ATOM 750 C CA . GLN A 1 96 ? -10.324 17.002 25.522 1.00 67.00 96 GLN A CA 1
ATOM 751 C C . GLN A 1 96 ? -9.321 16.138 24.743 1.00 67.00 96 GLN A C 1
ATOM 753 O O . GLN A 1 96 ? -8.149 16.094 25.105 1.00 67.00 96 GLN A O 1
ATOM 758 N N . SER A 1 97 ? -9.760 15.452 23.682 1.00 77.31 97 SER A N 1
ATOM 759 C CA . SER A 1 97 ? -8.949 14.496 22.919 1.00 77.31 97 SER A CA 1
ATOM 760 C C . SER A 1 97 ? -8.315 13.398 23.789 1.00 77.31 97 SER A C 1
ATOM 762 O O . SER A 1 97 ? -7.186 12.975 23.546 1.00 77.31 97 SER A O 1
ATOM 764 N N . ILE A 1 98 ? -9.046 12.905 24.792 1.00 78.56 98 ILE A N 1
ATOM 765 C CA . ILE A 1 98 ? -8.596 11.836 25.692 1.00 78.56 98 ILE A CA 1
ATOM 766 C C . ILE A 1 98 ? -9.169 10.491 25.236 1.00 78.56 98 ILE A C 1
ATOM 768 O O . ILE A 1 98 ? -10.339 10.370 24.870 1.00 78.56 98 ILE A O 1
ATOM 772 N N . LEU A 1 99 ? -8.323 9.465 25.253 1.00 79.31 99 LEU A N 1
ATOM 773 C CA . LEU A 1 99 ? -8.661 8.076 24.982 1.00 79.31 99 LEU A CA 1
ATOM 774 C C . LEU A 1 99 ? -8.602 7.290 26.298 1.00 79.31 99 LEU A C 1
ATOM 776 O O . LEU A 1 99 ? -7.531 7.151 26.883 1.00 79.31 99 LEU A O 1
ATOM 780 N N . ARG A 1 100 ? -9.742 6.773 26.759 1.00 74.50 100 ARG A N 1
ATOM 781 C CA . ARG A 1 100 ? -9.867 6.055 28.035 1.00 74.50 100 ARG A CA 1
ATOM 782 C C . ARG A 1 100 ? -10.620 4.744 27.856 1.00 74.50 100 ARG A C 1
ATOM 784 O O . ARG A 1 100 ? -11.710 4.746 27.287 1.00 74.50 100 ARG A O 1
ATOM 791 N N . ALA A 1 101 ? -10.061 3.650 28.373 1.00 66.50 101 ALA A N 1
ATOM 792 C CA . ALA A 1 101 ? -10.765 2.370 28.448 1.00 66.50 101 ALA A CA 1
ATOM 793 C C . ALA A 1 101 ? -11.909 2.429 29.467 1.00 66.50 101 ALA A C 1
ATOM 795 O O . ALA A 1 101 ? -11.839 3.125 30.475 1.00 66.50 101 ALA A O 1
ATOM 796 N N . VAL A 1 102 ? -12.970 1.687 29.204 1.00 62.69 102 VAL A N 1
ATOM 797 C CA . VAL A 1 102 ? -14.122 1.564 30.087 1.00 62.69 102 VAL A CA 1
ATOM 798 C C . VAL A 1 102 ? -13.807 0.524 31.138 1.00 62.69 102 VAL A C 1
ATOM 800 O O . VAL A 1 102 ? -13.392 -0.592 30.821 1.00 62.69 102 VAL A O 1
ATOM 803 N N . GLY A 1 103 ? -14.003 0.915 32.393 1.00 65.81 103 GLY A N 1
ATOM 804 C CA . GLY A 1 103 ? -13.551 0.124 33.524 1.00 65.81 103 GLY A CA 1
ATOM 805 C C . GLY A 1 103 ? -12.023 0.092 33.607 1.00 65.81 103 GLY A C 1
ATOM 806 O O . GLY A 1 103 ? -11.350 1.094 33.362 1.00 65.81 103 GLY A O 1
ATOM 807 N N . ASP A 1 104 ? -11.475 -1.060 33.985 1.00 73.94 104 ASP A N 1
ATOM 808 C CA . ASP A 1 104 ? -10.032 -1.241 34.133 1.00 73.94 104 ASP A CA 1
ATOM 809 C C . ASP A 1 104 ? -9.355 -1.530 32.783 1.00 73.94 104 ASP A C 1
ATOM 811 O O . ASP A 1 104 ? -9.637 -2.529 32.117 1.00 73.94 104 ASP A O 1
ATOM 815 N N . ALA A 1 105 ? -8.417 -0.667 32.382 1.00 78.81 105 ALA A N 1
ATOM 816 C CA . ALA A 1 105 ? -7.746 -0.776 31.090 1.00 78.81 105 ALA A CA 1
ATOM 817 C C . ALA A 1 105 ? -6.963 -2.087 30.923 1.00 78.81 105 ALA A C 1
ATOM 819 O O . ALA A 1 105 ? -6.902 -2.635 29.822 1.00 78.81 105 ALA A O 1
ATOM 820 N N . LYS A 1 106 ? -6.368 -2.611 31.999 1.00 82.81 106 LYS A N 1
ATOM 821 C CA . LYS A 1 106 ? -5.552 -3.826 31.954 1.00 82.81 106 LYS A CA 1
ATOM 822 C C . LYS A 1 106 ? -6.420 -5.056 31.723 1.00 82.81 106 LYS A C 1
ATOM 824 O O . LYS A 1 106 ? -6.051 -5.895 30.903 1.00 82.81 106 LYS A O 1
ATOM 829 N N . GLU A 1 107 ? -7.570 -5.142 32.382 1.00 76.50 107 GLU A N 1
ATOM 830 C CA . GLU A 1 107 ? -8.546 -6.210 32.147 1.00 76.50 107 GLU A CA 1
ATOM 831 C C . GLU A 1 107 ? -9.116 -6.139 30.724 1.00 76.50 107 GLU A C 1
ATOM 833 O O . GLU A 1 107 ? -9.117 -7.145 30.013 1.00 76.50 107 GLU A O 1
ATOM 838 N N . ARG A 1 108 ? -9.449 -4.940 30.222 1.00 73.44 108 ARG A N 1
ATOM 839 C CA . ARG A 1 108 ? -9.909 -4.780 28.830 1.00 73.44 108 ARG A CA 1
ATOM 840 C C . ARG A 1 108 ? -8.866 -5.219 27.803 1.00 73.44 108 ARG A C 1
ATOM 842 O O . ARG A 1 108 ? -9.229 -5.843 26.810 1.00 73.44 108 ARG A O 1
ATOM 849 N N . LEU A 1 109 ? -7.584 -4.920 28.002 1.00 77.69 109 LEU A N 1
ATOM 850 C CA . LEU A 1 109 ? -6.538 -5.402 27.090 1.00 77.69 109 LEU A CA 1
ATOM 851 C C . LEU A 1 109 ? -6.294 -6.916 27.220 1.00 77.69 109 LEU A C 1
ATOM 853 O O . LEU A 1 109 ? -5.905 -7.549 26.242 1.00 77.69 109 LEU A O 1
ATOM 857 N N . ARG A 1 110 ? -6.514 -7.510 28.402 1.00 76.69 110 ARG A N 1
ATOM 858 C CA . ARG A 1 110 ? -6.364 -8.960 28.628 1.00 76.69 110 ARG A CA 1
ATOM 859 C C . ARG A 1 110 ? -7.425 -9.789 27.914 1.00 76.69 110 ARG A C 1
ATOM 861 O O . ARG A 1 110 ? -7.094 -10.874 27.446 1.00 76.69 110 ARG A O 1
ATOM 868 N N . GLU A 1 111 ? -8.655 -9.287 27.834 1.00 71.88 111 GLU A N 1
ATOM 869 C CA . GLU A 1 111 ? -9.748 -9.938 27.099 1.00 71.88 111 GLU A CA 1
ATOM 870 C C . GLU A 1 111 ? -9.439 -10.073 25.599 1.00 71.88 111 GLU A C 1
ATOM 872 O O . GLU A 1 111 ? -9.658 -11.131 25.015 1.00 71.88 111 GLU A O 1
ATOM 877 N N . ASP A 1 112 ? -8.909 -9.014 24.977 1.00 70.88 112 ASP A N 1
ATOM 878 C CA . ASP A 1 112 ? -8.454 -9.030 23.586 1.00 70.88 112 ASP A CA 1
ATOM 879 C C . ASP A 1 112 ? -7.218 -8.146 23.407 1.00 70.88 112 ASP A C 1
ATOM 881 O O . ASP A 1 112 ? -7.294 -6.913 23.431 1.00 70.88 112 ASP A O 1
ATOM 885 N N . GLY A 1 113 ? -6.076 -8.787 23.150 1.00 77.12 113 GLY A N 1
ATOM 886 C CA . GLY A 1 113 ? -4.804 -8.102 22.939 1.00 77.12 113 GLY A CA 1
ATOM 887 C C . GLY A 1 113 ? -4.808 -7.158 21.732 1.00 77.12 113 GLY A C 1
ATOM 888 O O . GLY A 1 113 ? -4.073 -6.170 21.743 1.00 77.12 113 GLY A O 1
ATOM 889 N N . LEU A 1 114 ? -5.659 -7.385 20.714 1.00 82.25 114 LEU A N 1
ATOM 890 C CA . LEU A 1 114 ? -5.732 -6.498 19.543 1.00 82.25 114 LEU A CA 1
ATOM 891 C C . LEU A 1 114 ? -6.227 -5.094 19.923 1.00 82.25 114 LEU A C 1
ATOM 893 O O . LEU A 1 114 ? -5.923 -4.111 19.240 1.00 82.25 114 LEU A O 1
ATOM 897 N N . ARG A 1 115 ? -6.938 -4.960 21.047 1.00 80.12 115 ARG A N 1
ATOM 898 C CA . ARG A 1 115 ? -7.395 -3.664 21.552 1.00 80.12 115 ARG A CA 1
ATOM 899 C C . ARG A 1 115 ? -6.245 -2.698 21.846 1.00 80.12 115 ARG A C 1
ATOM 901 O O . ARG A 1 115 ? -6.450 -1.491 21.735 1.00 80.12 115 ARG A O 1
ATOM 908 N N . ALA A 1 116 ? -5.038 -3.195 22.126 1.00 86.75 116 ALA A N 1
ATOM 909 C CA . ALA A 1 116 ? -3.854 -2.349 22.264 1.00 86.75 116 ALA A CA 1
ATOM 910 C C . ALA A 1 116 ? -3.496 -1.665 20.931 1.00 86.75 116 ALA A C 1
ATOM 912 O O . ALA A 1 116 ? -3.348 -0.445 20.882 1.00 86.75 116 ALA A O 1
ATOM 913 N N . MET A 1 117 ? -3.471 -2.418 19.823 1.00 86.88 117 MET A N 1
ATOM 914 C CA . MET A 1 117 ? -3.245 -1.860 18.479 1.00 86.88 117 MET A CA 1
ATOM 915 C C . MET A 1 117 ? -4.337 -0.866 18.087 1.00 86.88 117 MET A C 1
ATOM 917 O O . MET A 1 117 ? -4.053 0.205 17.551 1.00 86.88 117 MET A O 1
ATOM 921 N N . ARG A 1 118 ? -5.595 -1.183 18.410 1.00 84.31 118 ARG A N 1
ATOM 922 C CA . ARG A 1 118 ? -6.727 -0.279 18.172 1.00 84.31 118 ARG A CA 1
ATOM 923 C C . ARG A 1 118 ? -6.598 1.016 18.970 1.00 84.31 118 ARG A C 1
ATOM 925 O O . ARG A 1 118 ? -6.900 2.073 18.421 1.00 84.31 118 ARG A O 1
ATOM 932 N N . ALA A 1 119 ? -6.133 0.958 20.220 1.00 84.50 119 ALA A N 1
ATOM 933 C CA . ALA A 1 119 ? -5.882 2.148 21.028 1.00 84.50 119 ALA A CA 1
ATOM 934 C C . ALA A 1 119 ? -4.868 3.074 20.346 1.00 84.50 119 ALA A C 1
ATOM 936 O O . ALA A 1 119 ? -5.170 4.249 20.146 1.00 84.50 119 ALA A O 1
ATOM 937 N N . TYR A 1 120 ? -3.725 2.533 19.905 1.00 88.62 120 TYR A N 1
ATOM 938 C CA . TYR A 1 120 ? -2.726 3.291 19.146 1.00 88.62 120 TYR A CA 1
ATOM 939 C C . TYR A 1 120 ? -3.309 3.879 17.859 1.00 88.62 120 TYR A C 1
ATOM 941 O O . TYR A 1 120 ? -3.192 5.079 17.626 1.00 88.62 120 TYR A O 1
ATOM 949 N N . ARG A 1 121 ? -4.040 3.087 17.066 1.00 86.56 121 ARG A N 1
ATOM 950 C CA . ARG A 1 121 ? -4.733 3.584 15.866 1.00 86.56 121 ARG A CA 1
ATOM 951 C C . ARG A 1 121 ? -5.676 4.744 16.174 1.00 86.56 121 ARG A C 1
ATOM 953 O O . ARG A 1 121 ? -5.745 5.705 15.416 1.00 86.56 121 ARG A O 1
ATOM 960 N N . PHE A 1 122 ? -6.406 4.690 17.285 1.00 80.62 122 PHE A N 1
ATOM 961 C CA . PHE A 1 122 ? -7.318 5.765 17.665 1.00 80.62 122 PHE A CA 1
ATOM 962 C C . PHE A 1 122 ? -6.616 7.034 18.168 1.00 80.62 122 PHE A C 1
ATOM 964 O O . PHE A 1 122 ? -7.271 8.079 18.186 1.00 80.62 122 PHE A O 1
ATOM 971 N N . MET A 1 123 ? -5.321 6.990 18.506 1.00 82.94 123 MET A N 1
ATOM 972 C CA . MET A 1 123 ? -4.530 8.190 18.820 1.00 82.94 123 MET A CA 1
ATOM 973 C C . MET A 1 123 ? -4.347 9.110 17.607 1.00 82.94 123 MET A C 1
ATOM 975 O O . MET A 1 123 ? -4.208 10.319 17.782 1.00 82.94 123 MET A O 1
ATOM 979 N N . ASP A 1 124 ? -4.405 8.565 16.387 1.00 78.88 124 ASP A N 1
ATOM 980 C CA . ASP A 1 124 ? -4.306 9.339 15.145 1.00 78.88 124 ASP A CA 1
ATOM 981 C C . ASP A 1 124 ? -5.493 10.305 14.969 1.00 78.88 124 ASP A C 1
ATOM 983 O O . ASP A 1 124 ? -5.295 11.435 14.543 1.00 78.88 124 ASP A O 1
ATOM 987 N N . GLY A 1 125 ? -6.702 9.896 15.386 1.00 65.44 125 GLY A N 1
ATOM 988 C CA . GLY A 1 125 ? -7.900 10.730 15.569 1.00 65.44 125 GLY A CA 1
ATOM 989 C C . GLY A 1 125 ? -8.325 11.632 14.389 1.00 65.44 125 GLY A C 1
ATOM 990 O O . GLY A 1 125 ? -7.696 12.636 14.067 1.00 65.44 125 GLY A O 1
ATOM 991 N N . LYS A 1 126 ? -9.514 11.393 13.809 1.00 59.56 126 LYS A N 1
ATOM 992 C CA . LYS A 1 126 ? -10.047 12.218 12.693 1.00 59.56 126 LYS A CA 1
ATOM 993 C C . LYS A 1 126 ? -10.156 13.727 12.993 1.00 59.56 126 LYS A C 1
ATOM 995 O O . LYS A 1 126 ? -10.108 14.531 12.075 1.00 59.56 126 LYS A O 1
ATOM 1000 N N . SER A 1 127 ? -10.317 14.108 14.261 1.00 59.78 127 SER A N 1
ATOM 1001 C CA . SER A 1 127 ? -10.493 15.495 14.720 1.00 59.78 127 SER A CA 1
ATOM 1002 C C . SER A 1 127 ? -9.244 16.100 15.373 1.00 59.78 127 SER A C 1
ATOM 1004 O O . SER A 1 127 ? -9.337 17.170 15.964 1.00 59.78 127 SER A O 1
ATOM 1006 N N . GLY A 1 128 ? -8.101 15.412 15.324 1.00 67.75 128 GLY A N 1
ATOM 1007 C CA . GLY A 1 128 ? -6.895 15.797 16.059 1.00 67.75 128 GLY A CA 1
ATOM 1008 C C . GLY A 1 128 ? -6.259 14.614 16.781 1.00 67.75 128 GLY A C 1
ATOM 1009 O O . GLY A 1 128 ? -6.912 13.590 16.995 1.00 67.75 128 GLY A O 1
ATOM 1010 N N . GLN A 1 129 ? -4.992 14.782 17.166 1.00 79.31 129 GLN A N 1
ATOM 1011 C CA . GLN A 1 129 ? -4.275 13.809 17.988 1.00 79.31 129 GLN A CA 1
ATOM 1012 C C . GLN A 1 129 ? -5.038 13.561 19.290 1.00 79.31 129 GLN A C 1
ATOM 1014 O O . GLN A 1 129 ? -5.524 14.506 19.912 1.00 79.31 129 GLN A O 1
ATOM 1019 N N . ARG A 1 130 ? -5.118 12.294 19.702 1.00 82.69 130 ARG A N 1
ATOM 1020 C CA . ARG A 1 130 ? -5.656 11.903 21.007 1.00 82.69 130 ARG A CA 1
ATOM 1021 C C . ARG A 1 130 ? -4.568 11.349 21.909 1.00 82.69 130 ARG A C 1
ATOM 1023 O O . ARG A 1 130 ? -3.603 10.751 21.436 1.00 82.69 130 ARG A O 1
ATOM 1030 N N . HIS A 1 131 ? -4.769 11.497 23.210 1.00 84.44 131 HIS A N 1
ATOM 1031 C CA . HIS A 1 131 ? -3.853 11.030 24.240 1.00 84.44 131 HIS A CA 1
ATOM 1032 C C . HIS A 1 131 ? -4.531 9.971 25.103 1.00 84.44 131 HIS A C 1
ATOM 1034 O O . HIS A 1 131 ? -5.657 10.168 25.554 1.00 84.44 131 HIS A O 1
ATOM 1040 N N . ALA A 1 132 ? -3.854 8.845 25.331 1.00 83.50 132 ALA A N 1
ATOM 1041 C CA . ALA A 1 132 ? -4.314 7.871 26.314 1.00 83.50 132 ALA A CA 1
ATOM 1042 C C . ALA A 1 132 ? -4.272 8.478 27.720 1.00 83.50 132 ALA A C 1
ATOM 1044 O O . ALA A 1 132 ? -3.314 9.171 28.067 1.00 83.50 132 ALA A O 1
ATOM 1045 N N . ASP A 1 133 ? -5.294 8.196 28.524 1.00 83.94 133 ASP A N 1
ATOM 1046 C CA . ASP A 1 133 ? -5.258 8.508 29.947 1.00 83.94 133 ASP A CA 1
ATOM 1047 C C . ASP A 1 133 ? -4.224 7.641 30.686 1.00 83.94 133 ASP A C 1
ATOM 1049 O O . ASP A 1 133 ? -3.688 6.674 30.140 1.00 83.94 133 ASP A O 1
ATOM 1053 N N . GLU A 1 134 ? -3.906 7.997 31.933 1.00 88.38 134 GLU A N 1
ATOM 1054 C CA . GLU A 1 134 ? -2.811 7.348 32.664 1.00 88.38 134 GLU A CA 1
ATOM 1055 C C . GLU A 1 134 ? -3.015 5.833 32.808 1.00 88.38 134 GLU A C 1
ATOM 1057 O O . GLU A 1 134 ? -2.080 5.060 32.600 1.00 88.38 134 GLU A O 1
ATOM 1062 N N . SER A 1 135 ? -4.249 5.406 33.089 1.00 87.12 135 SER A N 1
ATOM 1063 C CA . SER A 1 135 ? -4.606 3.991 33.221 1.00 87.12 135 SER A CA 1
ATOM 1064 C C . SER A 1 135 ? -4.352 3.217 31.923 1.00 87.12 135 SER A C 1
ATOM 1066 O O . SER A 1 135 ? -3.639 2.208 31.923 1.00 87.12 135 SER A O 1
ATOM 1068 N N . LEU A 1 136 ? -4.859 3.720 30.790 1.00 84.62 136 LEU A N 1
ATOM 1069 C CA . LEU A 1 136 ? -4.646 3.091 29.490 1.00 84.62 136 LEU A CA 1
ATOM 1070 C C . LEU A 1 136 ? -3.171 3.121 29.080 1.00 84.62 136 LEU A C 1
ATOM 1072 O O . LEU A 1 136 ? -2.658 2.130 28.568 1.00 84.62 136 LEU A O 1
ATOM 1076 N N . ARG A 1 137 ? -2.462 4.219 29.352 1.00 90.44 137 ARG A N 1
ATOM 1077 C CA . ARG A 1 137 ? -1.034 4.374 29.047 1.00 90.44 137 ARG A CA 1
ATOM 1078 C C . ARG A 1 137 ? -0.176 3.316 29.744 1.00 90.44 137 ARG A C 1
ATOM 1080 O O . ARG A 1 137 ? 0.677 2.699 29.107 1.00 90.44 137 ARG A O 1
ATOM 1087 N N . VAL A 1 138 ? -0.419 3.073 31.033 1.00 91.31 138 VAL A N 1
ATOM 1088 C CA . VAL A 1 138 ? 0.275 2.025 31.800 1.00 91.31 138 VAL A CA 1
ATOM 1089 C C . VAL A 1 138 ? -0.068 0.636 31.260 1.00 91.31 138 VAL A C 1
ATOM 1091 O O . VAL A 1 138 ? 0.821 -0.205 31.115 1.00 91.31 138 VAL A O 1
ATOM 1094 N N . ALA A 1 139 ? -1.335 0.393 30.914 1.00 90.06 139 ALA A N 1
ATOM 1095 C CA . ALA A 1 139 ? -1.765 -0.885 30.354 1.00 90.06 139 ALA A CA 1
ATOM 1096 C C . ALA A 1 139 ? -1.121 -1.173 28.981 1.00 90.06 139 ALA A C 1
ATOM 1098 O O . ALA A 1 139 ? -0.714 -2.307 28.720 1.00 90.06 139 ALA A O 1
ATOM 1099 N N . LEU A 1 140 ? -0.966 -0.150 28.132 1.00 92.12 140 LEU A N 1
ATOM 1100 C CA . LEU A 1 140 ? -0.355 -0.266 26.806 1.00 92.12 140 LEU A CA 1
ATOM 1101 C C . LEU A 1 140 ? 1.135 -0.630 26.862 1.00 92.12 140 LEU A C 1
ATOM 1103 O O . LEU A 1 140 ? 1.549 -1.536 26.140 1.00 92.12 140 LEU A O 1
ATOM 1107 N N . ARG A 1 141 ? 1.917 -0.035 27.773 1.00 92.44 141 ARG A N 1
ATOM 1108 C CA . ARG A 1 141 ? 3.338 -0.398 27.985 1.00 92.44 141 ARG A CA 1
ATOM 1109 C C . ARG A 1 141 ? 3.544 -1.872 28.340 1.00 92.44 141 ARG A C 1
ATOM 1111 O O . ARG A 1 141 ? 4.560 -2.467 28.012 1.00 92.44 141 ARG A O 1
ATOM 1118 N N . GLY A 1 142 ? 2.567 -2.486 29.006 1.00 87.56 142 GLY A N 1
ATOM 1119 C CA . GLY A 1 142 ? 2.594 -3.909 29.357 1.00 87.56 142 GLY A CA 1
ATOM 1120 C C . GLY A 1 142 ? 2.022 -4.848 28.288 1.00 87.56 142 GLY A C 1
ATOM 1121 O O . GLY A 1 142 ? 1.903 -6.050 28.547 1.00 87.56 142 GLY A O 1
ATOM 1122 N N . SER A 1 143 ? 1.618 -4.337 27.119 1.00 91.06 143 SER A N 1
ATOM 1123 C CA . SER A 1 143 ? 0.783 -5.083 26.166 1.00 91.06 143 SER A CA 1
ATOM 1124 C C . SER A 1 143 ? 1.542 -6.039 25.239 1.00 91.06 143 SER A C 1
ATOM 1126 O O . SER A 1 143 ? 0.913 -6.917 24.649 1.00 91.06 143 SER A O 1
ATOM 1128 N N . SER A 1 144 ? 2.877 -5.980 25.164 1.00 88.69 144 SER A N 1
ATOM 1129 C CA . SER A 1 144 ? 3.677 -6.815 24.246 1.00 88.69 144 SER A CA 1
ATOM 1130 C C . SER A 1 144 ? 3.429 -8.323 24.427 1.00 88.69 144 SER A C 1
ATOM 1132 O O . SER A 1 144 ? 3.322 -9.069 23.454 1.00 88.69 144 SER A O 1
ATOM 1134 N N . LYS A 1 145 ? 3.231 -8.786 25.673 1.00 88.62 145 LYS A N 1
ATOM 1135 C CA . LYS A 1 145 ? 2.878 -10.192 25.970 1.00 88.62 145 LYS A CA 1
ATOM 1136 C C . LYS A 1 145 ? 1.470 -10.573 25.499 1.00 88.62 145 LYS A C 1
ATOM 1138 O O . LYS A 1 145 ? 1.227 -11.734 25.186 1.00 88.62 145 LYS A O 1
ATOM 1143 N N . LEU A 1 146 ? 0.545 -9.615 25.473 1.00 87.88 146 LEU A N 1
ATOM 1144 C CA . LEU A 1 146 ? -0.825 -9.819 24.999 1.00 87.88 146 LEU A CA 1
ATOM 1145 C C . LEU A 1 146 ? -0.851 -9.883 23.471 1.00 87.88 146 LEU A C 1
ATOM 1147 O O . LEU A 1 146 ? -1.480 -10.774 22.910 1.00 87.88 146 LEU A O 1
ATOM 1151 N N . LEU A 1 147 ? -0.090 -9.011 22.803 1.00 89.50 147 LEU A N 1
ATOM 1152 C CA . LEU A 1 147 ? 0.056 -9.010 21.345 1.00 89.50 147 LEU A CA 1
ATOM 1153 C C . LEU A 1 147 ? 0.702 -10.290 20.810 1.00 89.50 147 LEU A C 1
ATOM 1155 O O . LEU A 1 147 ? 0.376 -10.724 19.711 1.00 89.50 147 LEU A O 1
ATOM 1159 N N . ALA A 1 148 ? 1.555 -10.953 21.594 1.00 87.75 148 ALA A N 1
ATOM 1160 C CA . ALA A 1 148 ? 2.096 -12.263 21.230 1.00 87.75 148 ALA A CA 1
ATOM 1161 C C . ALA A 1 148 ? 1.013 -13.349 21.047 1.00 87.75 148 ALA A C 1
ATOM 1163 O O . ALA A 1 148 ? 1.258 -14.325 20.345 1.00 87.75 148 ALA A O 1
ATOM 1164 N N . ARG A 1 149 ? -0.175 -13.180 21.650 1.00 87.25 149 ARG A N 1
ATOM 1165 C CA . ARG A 1 149 ? -1.320 -14.101 21.526 1.00 87.25 149 ARG A CA 1
ATOM 1166 C C . ARG A 1 149 ? -2.269 -13.746 20.378 1.00 87.25 149 ARG A C 1
ATOM 1168 O O . ARG A 1 149 ? -3.214 -14.485 20.126 1.00 87.25 149 ARG A O 1
ATOM 1175 N N . VAL A 1 150 ? -2.050 -12.616 19.708 1.00 85.31 150 VAL A N 1
ATOM 1176 C CA . VAL A 1 150 ? -2.878 -12.151 18.592 1.00 85.31 150 VAL A CA 1
ATOM 1177 C C . VAL A 1 150 ? -2.253 -12.618 17.276 1.00 85.31 150 VAL A C 1
ATOM 1179 O O . VAL A 1 150 ? -1.035 -12.555 17.100 1.00 85.31 150 VAL A O 1
ATOM 1182 N N . SER A 1 151 ? -3.087 -13.071 16.337 1.00 87.75 151 SER A N 1
ATOM 1183 C CA . SER A 1 151 ? -2.658 -13.449 14.982 1.00 87.75 151 SER A CA 1
ATOM 1184 C C . SER A 1 151 ? -1.928 -12.296 14.286 1.00 87.75 151 SER A C 1
ATOM 1186 O O . SER A 1 151 ? -2.369 -11.141 14.368 1.00 87.75 151 SER A O 1
ATOM 1188 N N . LYS A 1 152 ? -0.850 -12.599 13.561 1.00 89.62 152 LYS A N 1
ATOM 1189 C CA . LYS A 1 152 ? 0.020 -11.588 12.946 1.00 89.62 152 LYS A CA 1
ATOM 1190 C C . LYS A 1 152 ? -0.674 -10.807 11.831 1.00 89.62 152 LYS A C 1
ATOM 1192 O O . LYS A 1 152 ? -0.488 -9.600 11.751 1.00 89.62 152 LYS A O 1
ATOM 1197 N N . GLU A 1 153 ? -1.586 -11.447 11.110 1.00 81.75 153 GLU A N 1
ATOM 1198 C CA . GLU A 1 153 ? -2.460 -10.863 10.090 1.00 81.75 153 GLU A CA 1
ATOM 1199 C C . GLU A 1 153 ? -3.310 -9.715 10.666 1.00 81.75 153 GLU A C 1
ATOM 1201 O O . GLU A 1 153 ? -3.378 -8.616 10.112 1.00 81.75 153 GLU A O 1
ATOM 1206 N N . ARG A 1 154 ? -3.921 -9.936 11.842 1.00 84.50 154 ARG A N 1
ATOM 1207 C CA . ARG A 1 154 ? -4.730 -8.916 12.537 1.00 84.50 154 ARG A CA 1
ATOM 1208 C C . ARG A 1 154 ? -3.870 -7.766 13.060 1.00 84.50 154 ARG A C 1
ATOM 1210 O O . ARG A 1 154 ? -4.306 -6.617 13.007 1.00 84.50 154 ARG A O 1
ATOM 1217 N N . ILE A 1 155 ? -2.658 -8.059 13.539 1.00 89.75 155 ILE A N 1
ATOM 1218 C CA . ILE A 1 155 ? -1.695 -7.025 13.947 1.00 89.75 155 ILE A CA 1
ATOM 1219 C C . ILE A 1 155 ? -1.297 -6.176 12.737 1.00 89.75 155 ILE A C 1
ATOM 1221 O O . ILE A 1 155 ? -1.387 -4.953 12.823 1.00 89.75 155 ILE A O 1
ATOM 1225 N N . TRP A 1 156 ? -0.922 -6.801 11.614 1.00 92.56 156 TRP A N 1
ATOM 1226 C CA . TRP A 1 156 ? -0.581 -6.098 10.375 1.00 92.56 156 TRP A CA 1
ATOM 1227 C C . TRP A 1 156 ? -1.746 -5.245 9.876 1.00 92.56 156 TRP A C 1
ATOM 1229 O O . TRP A 1 156 ? -1.548 -4.077 9.570 1.00 92.56 156 TRP A O 1
ATOM 1239 N N . THR A 1 157 ? -2.974 -5.767 9.904 1.00 85.00 157 THR A N 1
ATOM 1240 C CA . THR A 1 157 ? -4.181 -5.032 9.488 1.00 85.00 157 THR A CA 1
ATOM 1241 C C . THR A 1 157 ? -4.409 -3.750 10.295 1.00 85.00 157 THR A C 1
ATOM 1243 O O . THR A 1 157 ? -4.828 -2.731 9.746 1.00 85.00 157 THR A O 1
ATOM 1246 N N . GLU A 1 158 ? -4.181 -3.771 11.611 1.00 85.44 158 GLU A N 1
ATOM 1247 C CA . GLU A 1 158 ? -4.293 -2.555 12.429 1.00 85.44 158 GLU A CA 1
ATOM 1248 C C . GLU A 1 158 ? -3.056 -1.655 12.280 1.00 85.44 158 GLU A C 1
ATOM 1250 O O . GLU A 1 158 ? -3.183 -0.430 12.278 1.00 85.44 158 GLU A O 1
ATOM 1255 N N . PHE A 1 159 ? -1.866 -2.234 12.107 1.00 93.69 159 PHE A N 1
ATOM 1256 C CA . PHE A 1 159 ? -0.625 -1.482 11.939 1.00 93.69 159 PHE A CA 1
ATOM 1257 C C . PHE A 1 159 ? -0.545 -0.756 10.590 1.00 93.69 159 PHE A C 1
ATOM 1259 O O . PHE A 1 159 ? -0.166 0.412 10.554 1.00 93.69 159 PHE A O 1
ATOM 1266 N N . SER A 1 160 ? -0.986 -1.372 9.494 1.00 90.94 160 SER A N 1
ATOM 1267 C CA . SER A 1 160 ? -1.065 -0.735 8.174 1.00 90.94 160 SER A CA 1
ATOM 1268 C C . SER A 1 160 ? -2.007 0.472 8.193 1.00 90.94 160 SER A C 1
ATOM 1270 O O . SER A 1 160 ? -1.697 1.512 7.613 1.00 90.94 160 SER A O 1
ATOM 1272 N N . LYS A 1 161 ? -3.108 0.402 8.958 1.00 85.00 161 LYS A N 1
ATOM 1273 C CA . LYS A 1 161 ? -4.011 1.541 9.206 1.00 85.00 161 LYS A CA 1
ATOM 1274 C C . LYS A 1 161 ? -3.340 2.658 10.008 1.00 85.00 161 LYS A C 1
ATOM 1276 O O . LYS A 1 161 ? -3.594 3.823 9.717 1.00 85.00 161 LYS A O 1
ATOM 1281 N N . ILE A 1 162 ? -2.490 2.320 10.983 1.00 90.12 162 ILE A N 1
ATOM 1282 C CA . ILE A 1 162 ? -1.666 3.301 11.710 1.00 90.12 162 ILE A CA 1
ATOM 1283 C C . ILE A 1 162 ? -0.691 3.982 10.748 1.00 90.12 162 ILE A C 1
ATOM 1285 O O . ILE A 1 162 ? -0.634 5.208 10.714 1.00 90.12 162 ILE A O 1
ATOM 1289 N N . LEU A 1 163 ? 0.035 3.208 9.935 1.00 91.38 163 LEU A N 1
ATOM 1290 C CA . LEU A 1 163 ? 1.005 3.733 8.969 1.00 91.38 163 LEU A CA 1
ATOM 1291 C C . LEU A 1 163 ? 0.352 4.598 7.891 1.00 91.38 163 LEU A C 1
ATOM 1293 O O . LEU A 1 163 ? 0.958 5.569 7.447 1.00 91.38 163 LEU A O 1
ATOM 1297 N N . ALA A 1 164 ? -0.885 4.294 7.506 1.00 87.12 164 ALA A N 1
ATOM 1298 C CA . ALA A 1 164 ? -1.656 5.103 6.571 1.00 87.12 164 ALA A CA 1
ATOM 1299 C C . ALA A 1 164 ? -2.145 6.433 7.188 1.00 87.12 164 ALA A C 1
ATOM 1301 O O . ALA A 1 164 ? -2.587 7.323 6.466 1.00 87.12 164 ALA A O 1
ATOM 1302 N N . GLY A 1 165 ? -2.112 6.586 8.513 1.00 82.81 165 GLY A N 1
ATOM 1303 C CA . GLY A 1 165 ? -2.651 7.751 9.216 1.00 82.81 165 GLY A CA 1
ATOM 1304 C C . GLY A 1 165 ? -1.854 9.056 9.019 1.00 82.81 165 GLY A C 1
ATOM 1305 O O . GLY A 1 165 ? -0.624 9.014 8.880 1.00 82.81 165 GLY A O 1
ATOM 1306 N N . PRO A 1 166 ? -2.510 10.238 9.048 1.00 81.31 166 PRO A N 1
ATOM 1307 C CA . PRO A 1 166 ? -1.867 11.562 9.018 1.00 81.31 166 PRO A CA 1
ATOM 1308 C C . PRO A 1 166 ? -0.873 11.784 10.146 1.00 81.31 166 PRO A C 1
ATOM 1310 O O . PRO A 1 166 ? 0.139 12.448 9.946 1.00 81.31 166 PRO A O 1
ATOM 1313 N N . ARG A 1 167 ? -1.112 11.193 11.315 1.00 85.75 167 ARG A N 1
ATOM 1314 C CA . ARG A 1 167 ? -0.238 11.311 12.484 1.00 85.75 167 ARG A CA 1
ATOM 1315 C C . ARG A 1 167 ? 0.510 10.015 12.761 1.00 85.75 167 ARG A C 1
ATOM 1317 O O . ARG A 1 167 ? 0.943 9.802 13.894 1.00 85.75 167 ARG A O 1
ATOM 1324 N N . ALA A 1 168 ? 0.708 9.178 11.737 1.00 89.50 168 ALA A N 1
ATOM 1325 C CA . ALA A 1 168 ? 1.512 7.962 11.841 1.00 89.50 168 ALA A CA 1
ATOM 1326 C C . ALA A 1 168 ? 2.855 8.191 12.558 1.00 89.50 168 ALA A C 1
ATOM 1328 O O . ALA A 1 168 ? 3.141 7.410 13.463 1.00 89.50 168 ALA A O 1
ATOM 1329 N N . PRO A 1 169 ? 3.638 9.260 12.283 1.00 90.56 169 PRO A N 1
ATOM 1330 C CA . PRO A 1 169 ? 4.907 9.465 12.982 1.00 90.56 169 PRO A CA 1
ATOM 1331 C C . PRO A 1 169 ? 4.733 9.596 14.503 1.00 90.56 169 PRO A C 1
ATOM 1333 O O . PRO A 1 169 ? 5.473 8.986 15.268 1.00 90.56 169 PRO A O 1
ATOM 1336 N N . LEU A 1 170 ? 3.695 10.311 14.957 1.00 89.75 170 LEU A N 1
ATOM 1337 C CA . LEU A 1 170 ? 3.400 10.498 16.382 1.00 89.75 170 LEU A CA 1
ATOM 1338 C C . LEU A 1 170 ? 2.949 9.195 17.048 1.00 89.75 170 LEU A C 1
ATOM 1340 O O . LEU A 1 170 ? 3.391 8.877 18.152 1.00 89.75 170 LEU A O 1
ATOM 1344 N N . VAL A 1 171 ? 2.077 8.436 16.381 1.00 91.94 171 VAL A N 1
ATOM 1345 C CA . VAL A 1 171 ? 1.570 7.162 16.910 1.00 91.94 171 VAL A CA 1
ATOM 1346 C C . VAL A 1 171 ? 2.676 6.110 16.951 1.00 91.94 171 VAL A C 1
ATOM 1348 O O . VAL A 1 171 ? 2.836 5.428 17.958 1.00 91.94 171 VAL A O 1
ATOM 1351 N N . VAL A 1 172 ? 3.476 6.002 15.892 1.00 94.19 172 VAL A N 1
ATOM 1352 C CA . VAL A 1 172 ? 4.584 5.044 15.810 1.00 94.19 172 VAL A CA 1
ATOM 1353 C C . VAL A 1 172 ? 5.682 5.396 16.815 1.00 94.19 172 VAL A C 1
ATOM 1355 O O . VAL A 1 172 ? 6.160 4.500 17.511 1.00 94.19 172 VAL A O 1
ATOM 1358 N N . ARG A 1 173 ? 6.021 6.683 16.988 1.00 92.81 173 ARG A N 1
ATOM 1359 C CA . ARG A 1 173 ? 6.923 7.130 18.063 1.00 92.81 173 ARG A CA 1
ATOM 1360 C C . ARG A 1 173 ? 6.391 6.710 19.429 1.00 92.81 173 ARG A C 1
ATOM 1362 O O . ARG A 1 173 ? 7.134 6.152 20.229 1.00 92.81 173 ARG A O 1
ATOM 1369 N N . ARG A 1 174 ? 5.091 6.894 19.677 1.00 92.56 174 ARG A N 1
ATOM 1370 C CA . ARG A 1 174 ? 4.463 6.465 20.930 1.00 92.56 174 ARG A CA 1
ATOM 1371 C C . ARG A 1 174 ? 4.565 4.952 21.150 1.00 92.56 174 ARG A C 1
ATOM 1373 O O . ARG A 1 174 ? 4.882 4.521 22.253 1.00 92.56 174 ARG A O 1
ATOM 1380 N N . MET A 1 175 ? 4.341 4.148 20.111 1.00 94.75 175 MET A N 1
ATOM 1381 C CA . MET A 1 175 ? 4.517 2.691 20.177 1.00 94.75 175 MET A CA 1
ATOM 1382 C C . MET A 1 175 ? 5.972 2.287 20.455 1.00 94.75 175 MET A C 1
ATOM 1384 O O . MET A 1 175 ? 6.201 1.260 21.094 1.00 94.75 175 MET A O 1
ATOM 1388 N N . ALA A 1 176 ? 6.946 3.064 19.969 1.00 93.12 176 ALA A N 1
ATOM 1389 C CA . ALA A 1 176 ? 8.362 2.855 20.260 1.00 93.12 176 ALA A CA 1
ATOM 1390 C C . ALA A 1 176 ? 8.700 3.209 21.719 1.00 93.12 176 ALA A C 1
ATOM 1392 O O . ALA A 1 176 ? 9.336 2.409 22.395 1.00 93.12 176 ALA A O 1
ATOM 1393 N N . GLU A 1 177 ? 8.217 4.351 22.228 1.00 91.75 177 GLU A N 1
ATOM 1394 C CA . GLU A 1 177 ? 8.365 4.771 23.636 1.00 91.75 177 GLU A CA 1
ATOM 1395 C C . GLU A 1 177 ? 7.733 3.788 24.628 1.00 91.75 177 GLU A C 1
ATOM 1397 O O . GLU A 1 177 ? 8.190 3.660 25.762 1.00 91.75 177 GLU A O 1
ATOM 1402 N N . ASP A 1 178 ? 6.646 3.135 24.221 1.00 92.44 178 ASP A N 1
ATOM 1403 C CA . ASP A 1 178 ? 5.966 2.126 25.025 1.00 92.44 178 ASP A CA 1
ATOM 1404 C C . ASP A 1 178 ? 6.557 0.711 24.825 1.00 92.44 178 ASP A C 1
ATOM 1406 O O . ASP A 1 178 ? 6.023 -0.243 25.383 1.00 92.44 178 ASP A O 1
ATOM 1410 N N . GLU A 1 179 ? 7.644 0.566 24.049 1.00 91.31 179 GLU A N 1
ATOM 1411 C CA . GLU A 1 179 ? 8.356 -0.697 23.763 1.00 91.31 179 GLU A CA 1
ATOM 1412 C C . GLU A 1 179 ? 7.484 -1.794 23.119 1.00 91.31 179 GLU A C 1
ATOM 1414 O O . GLU A 1 179 ? 7.754 -2.996 23.200 1.00 91.31 179 GLU A O 1
ATOM 1419 N N . VAL A 1 180 ? 6.422 -1.381 22.427 1.00 92.50 180 VAL A N 1
ATOM 1420 C CA . VAL A 1 180 ? 5.490 -2.281 21.737 1.00 92.50 180 VAL A CA 1
ATOM 1421 C C . VAL A 1 180 ? 5.903 -2.498 20.282 1.00 92.50 180 VAL A C 1
ATOM 1423 O O . VAL A 1 180 ? 5.681 -3.576 19.727 1.00 92.50 180 VAL A O 1
ATOM 1426 N N . LEU A 1 181 ? 6.525 -1.498 19.651 1.00 92.06 181 LEU A N 1
ATOM 1427 C CA . LEU A 1 181 ? 6.742 -1.476 18.204 1.00 92.06 181 LEU A CA 1
ATOM 1428 C C . LEU A 1 181 ? 7.581 -2.657 17.683 1.00 92.06 181 LEU A C 1
ATOM 1430 O O . LEU A 1 181 ? 7.215 -3.243 16.670 1.00 92.06 181 LEU A O 1
ATOM 1434 N N . SER A 1 182 ? 8.625 -3.077 18.402 1.00 89.94 182 SER A N 1
ATOM 1435 C CA . SER A 1 182 ? 9.460 -4.229 18.016 1.00 89.94 182 SER A CA 1
ATOM 1436 C C . SER A 1 182 ? 8.695 -5.559 18.026 1.00 89.94 182 SER A C 1
ATOM 1438 O O . SER A 1 182 ? 8.952 -6.442 17.210 1.00 89.94 182 SER A O 1
ATOM 1440 N N . SER A 1 183 ? 7.699 -5.702 18.908 1.00 89.75 183 SER A N 1
ATOM 1441 C CA . SER A 1 183 ? 6.819 -6.880 18.945 1.00 89.75 183 SER A CA 1
ATOM 1442 C C . SER A 1 183 ? 5.814 -6.919 17.785 1.00 89.75 183 SER A C 1
ATOM 1444 O O . SER A 1 183 ? 5.306 -7.990 17.436 1.00 89.75 183 SER A O 1
ATOM 1446 N N . VAL A 1 184 ? 5.547 -5.754 17.185 1.00 91.44 184 VAL A N 1
ATOM 1447 C CA . VAL A 1 184 ? 4.654 -5.566 16.036 1.00 91.44 184 VAL A CA 1
ATOM 1448 C C . VAL A 1 184 ? 5.407 -5.788 14.728 1.00 91.44 184 VAL A C 1
ATOM 1450 O O . VAL A 1 184 ? 4.939 -6.557 13.894 1.00 91.44 184 VAL A O 1
ATOM 1453 N N . THR A 1 185 ? 6.580 -5.168 14.564 1.00 89.19 185 THR A N 1
ATOM 1454 C CA . THR A 1 185 ? 7.432 -5.306 13.368 1.00 89.19 185 THR A CA 1
ATOM 1455 C C . THR A 1 185 ? 8.222 -6.613 13.337 1.00 89.19 185 THR A C 1
ATOM 1457 O O . THR A 1 185 ? 8.806 -6.942 12.311 1.00 89.19 185 THR A O 1
ATOM 1460 N N . LEU A 1 186 ? 8.276 -7.343 14.461 1.00 89.25 186 LEU A N 1
ATOM 1461 C CA . LEU A 1 186 ? 9.134 -8.519 14.672 1.00 89.25 186 LEU A CA 1
ATOM 1462 C C . LEU A 1 186 ? 10.629 -8.240 14.458 1.00 89.25 186 LEU A C 1
ATOM 1464 O O . LEU A 1 186 ? 11.419 -9.170 14.318 1.00 89.25 186 LEU A O 1
ATOM 1468 N N . LEU A 1 187 ? 11.004 -6.963 14.447 1.00 88.25 187 LEU A N 1
ATOM 1469 C CA . LEU A 1 187 ? 12.329 -6.461 14.123 1.00 88.25 187 LEU A CA 1
ATOM 1470 C C . LEU A 1 187 ? 12.685 -5.317 15.073 1.00 88.25 187 LEU A C 1
ATOM 1472 O O . LEU A 1 187 ? 11.786 -4.600 15.532 1.00 88.25 187 LEU A O 1
ATOM 1476 N N . PRO A 1 188 ? 13.979 -5.088 15.348 1.00 86.12 188 PRO A N 1
ATOM 1477 C CA . PRO A 1 188 ? 14.394 -3.820 15.927 1.00 86.12 188 PRO A CA 1
ATOM 1478 C C . PRO A 1 188 ? 13.949 -2.672 15.009 1.00 86.12 188 PRO A C 1
ATOM 1480 O O . PRO A 1 188 ? 13.752 -2.853 13.805 1.00 86.12 188 PRO A O 1
ATOM 1483 N N . VAL A 1 189 ? 13.738 -1.491 15.587 1.00 86.56 189 VAL A N 1
ATOM 1484 C CA . VAL A 1 189 ? 13.273 -0.304 14.858 1.00 86.56 189 VAL A CA 1
ATOM 1485 C C . VAL A 1 189 ? 14.414 0.694 14.777 1.00 86.56 189 VAL A C 1
ATOM 1487 O O . VAL A 1 189 ? 15.083 0.953 15.773 1.00 86.56 189 VAL A O 1
ATOM 1490 N N . SER A 1 190 ? 14.626 1.268 13.593 1.00 87.06 190 SER A N 1
ATOM 1491 C CA . SER A 1 190 ? 15.690 2.241 13.368 1.00 87.06 190 SER A CA 1
ATOM 1492 C C . SER A 1 190 ? 15.365 3.557 14.085 1.00 87.06 190 SER A C 1
ATOM 1494 O O . SER A 1 190 ? 14.351 4.176 13.749 1.00 87.06 190 SER A O 1
ATOM 1496 N N . PRO A 1 191 ? 16.223 4.064 14.993 1.00 91.00 191 PRO A N 1
ATOM 1497 C CA . PRO A 1 191 ? 16.051 5.406 15.552 1.00 91.00 191 PRO A CA 1
ATOM 1498 C C . PRO A 1 191 ? 16.077 6.486 14.462 1.00 91.00 191 PRO A C 1
ATOM 1500 O O . PRO A 1 191 ? 15.257 7.403 14.462 1.00 91.00 191 PRO A O 1
ATOM 1503 N N . ARG A 1 192 ? 16.966 6.327 13.470 1.00 92.38 192 ARG A N 1
ATOM 1504 C CA . ARG A 1 192 ? 17.002 7.174 12.271 1.00 92.38 192 ARG A CA 1
ATOM 1505 C C . ARG A 1 192 ? 15.717 7.042 11.459 1.00 92.38 192 ARG A C 1
ATOM 1507 O O . ARG A 1 192 ? 15.196 8.050 11.005 1.00 92.38 192 ARG A O 1
ATOM 1514 N N . GLY A 1 193 ? 15.192 5.829 11.313 1.00 92.69 193 GLY A N 1
ATOM 1515 C CA . GLY A 1 193 ? 13.928 5.567 10.627 1.00 92.69 193 GLY A CA 1
ATOM 1516 C C . GLY A 1 193 ? 12.715 6.221 11.272 1.00 92.69 193 GLY A C 1
ATOM 1517 O O . GLY A 1 193 ? 11.874 6.757 10.557 1.00 92.69 193 GLY A O 1
ATOM 1518 N N . LEU A 1 194 ? 12.645 6.245 12.606 1.00 92.69 194 LEU A N 1
ATOM 1519 C CA . LEU A 1 194 ? 11.605 6.979 13.334 1.00 92.69 194 LEU A CA 1
ATOM 1520 C C . LEU A 1 194 ? 11.675 8.480 13.034 1.00 92.69 194 LEU A C 1
ATOM 1522 O O . LEU A 1 194 ? 10.667 9.070 12.655 1.00 92.69 194 LEU A O 1
ATOM 1526 N N . ARG A 1 195 ? 12.871 9.078 13.100 1.00 93.44 195 ARG A N 1
ATOM 1527 C CA . ARG A 1 195 ? 13.072 10.488 12.726 1.00 93.44 195 ARG A CA 1
ATOM 1528 C C . ARG A 1 195 ? 12.762 10.752 11.254 1.00 93.44 195 ARG A C 1
ATOM 1530 O O . ARG A 1 195 ? 12.140 11.754 10.933 1.00 93.44 195 ARG A O 1
ATOM 1537 N N . ALA A 1 196 ? 13.146 9.846 10.356 1.00 93.25 196 ALA A N 1
ATOM 1538 C CA . ALA A 1 196 ? 12.845 9.968 8.931 1.00 93.25 196 ALA A CA 1
ATOM 1539 C C . ALA A 1 196 ? 11.334 9.939 8.685 1.00 93.25 196 ALA A C 1
ATOM 1541 O O . ALA A 1 196 ? 10.818 10.753 7.926 1.00 93.25 196 ALA A O 1
ATOM 1542 N N . LEU A 1 197 ? 10.601 9.067 9.383 1.00 92.88 197 LEU A N 1
ATOM 1543 C CA . LEU A 1 197 ? 9.143 9.039 9.315 1.00 92.88 197 LEU A CA 1
ATOM 1544 C C . LEU A 1 197 ? 8.525 10.372 9.772 1.00 92.88 197 LEU A C 1
ATOM 1546 O O . LEU A 1 197 ? 7.516 10.788 9.219 1.00 92.88 197 LEU A O 1
ATOM 1550 N N . GLU A 1 198 ? 9.132 11.063 10.736 1.00 91.00 198 GLU A N 1
ATOM 1551 C CA . GLU A 1 198 ? 8.692 12.390 11.197 1.00 91.00 198 GLU A CA 1
ATOM 1552 C C . GLU A 1 198 ? 9.021 13.516 10.215 1.00 91.00 198 GLU A C 1
ATOM 1554 O O . GLU A 1 198 ? 8.304 14.514 10.172 1.00 91.00 198 GLU A O 1
ATOM 1559 N N . CYS A 1 199 ? 10.083 13.358 9.423 1.00 88.81 199 CYS A N 1
ATOM 1560 C CA . CYS A 1 199 ? 10.428 14.278 8.343 1.00 88.81 199 CYS A CA 1
ATOM 1561 C C . CYS A 1 199 ? 9.522 14.121 7.110 1.00 88.81 199 CYS A C 1
ATOM 1563 O O . CYS A 1 199 ? 9.487 15.028 6.282 1.00 88.81 199 CYS A O 1
ATOM 1565 N N . LEU A 1 200 ? 8.796 13.005 6.972 1.00 85.75 200 LEU A N 1
ATOM 1566 C CA . LEU A 1 200 ? 7.846 12.803 5.879 1.00 85.75 200 LEU A CA 1
ATOM 1567 C C . LEU A 1 200 ? 6.547 13.571 6.124 1.00 85.75 200 LEU A C 1
ATOM 1569 O O . LEU A 1 200 ? 5.788 13.263 7.047 1.00 85.75 200 LEU A O 1
ATOM 1573 N N . SER A 1 201 ? 6.228 14.506 5.230 1.00 73.06 201 SER A N 1
ATOM 1574 C CA . SER A 1 201 ? 4.908 15.126 5.214 1.00 73.06 201 SER A CA 1
ATOM 1575 C C . SER A 1 201 ? 3.848 14.163 4.673 1.00 73.06 201 SER A C 1
ATOM 1577 O O . SER A 1 201 ? 4.091 13.342 3.787 1.00 73.06 201 SER A O 1
ATOM 1579 N N . CYS A 1 202 ? 2.615 14.330 5.140 1.00 61.25 202 CYS A N 1
ATOM 1580 C CA . CYS A 1 202 ? 1.412 13.763 4.527 1.00 61.25 202 CYS A CA 1
ATOM 1581 C C . CYS A 1 202 ? 1.215 14.187 3.059 1.00 61.25 202 CYS A C 1
ATOM 1583 O O . CYS A 1 202 ? 0.607 13.449 2.287 1.00 61.25 202 CYS A O 1
ATOM 1585 N N . LYS A 1 203 ? 1.799 15.326 2.661 1.00 59.56 203 LYS A N 1
ATOM 1586 C CA . LYS A 1 203 ? 1.842 15.793 1.268 1.00 59.56 203 LYS A CA 1
ATOM 1587 C C . LYS A 1 203 ? 2.907 15.094 0.422 1.00 59.56 203 LYS A C 1
ATOM 1589 O O . LYS A 1 203 ? 2.767 15.045 -0.794 1.00 59.56 203 LYS A O 1
ATOM 1594 N N . ASP A 1 204 ? 3.971 14.584 1.046 1.00 66.56 204 ASP A N 1
ATOM 1595 C CA . ASP A 1 204 ? 5.068 13.912 0.340 1.00 66.56 204 ASP A CA 1
ATOM 1596 C C . ASP A 1 204 ? 4.697 12.481 -0.051 1.00 66.56 204 ASP A C 1
ATOM 1598 O O . ASP A 1 204 ? 5.046 12.022 -1.135 1.00 66.56 204 ASP A O 1
ATOM 1602 N N . LEU A 1 205 ? 3.963 11.789 0.823 1.00 71.50 205 LEU A N 1
ATOM 1603 C CA . LEU A 1 205 ? 3.381 10.476 0.560 1.00 71.50 205 LEU A CA 1
ATOM 1604 C C . LEU A 1 205 ? 1.881 10.551 0.855 1.00 71.50 205 LEU A C 1
ATOM 1606 O O . LEU A 1 205 ? 1.533 10.591 2.042 1.00 71.50 205 LEU A O 1
ATOM 1610 N N . PRO A 1 206 ? 1.019 10.586 -0.185 1.00 59.91 206 PRO A N 1
ATOM 1611 C CA . PRO A 1 206 ? -0.409 10.818 -0.033 1.00 59.91 206 PRO A CA 1
ATOM 1612 C C . PRO A 1 206 ? -1.035 9.887 0.996 1.00 59.91 206 PRO A C 1
ATOM 1614 O O . PRO A 1 206 ? -0.821 8.672 0.992 1.00 59.91 206 PRO A O 1
ATOM 1617 N N . LEU A 1 207 ? -1.845 10.473 1.871 1.00 61.44 207 LEU A N 1
ATOM 1618 C CA . LEU A 1 207 ? -2.576 9.739 2.888 1.00 61.44 207 LEU A CA 1
ATOM 1619 C C . LEU A 1 207 ? -4.057 9.721 2.597 1.00 61.44 207 LEU A C 1
ATOM 1621 O O . LEU A 1 207 ? -4.652 10.721 2.200 1.00 61.44 207 LEU A O 1
ATOM 1625 N N . TRP A 1 208 ? -4.674 8.589 2.916 1.00 51.16 208 TRP A N 1
ATOM 1626 C CA . TRP A 1 208 ? -6.113 8.394 2.770 1.00 51.16 208 TRP A CA 1
ATOM 1627 C C . TRP A 1 208 ? -6.947 9.441 3.532 1.00 51.16 208 TRP A C 1
ATOM 1629 O O . TRP A 1 208 ? -8.061 9.757 3.123 1.00 51.16 208 TRP A O 1
ATOM 1639 N N . ALA A 1 209 ? -6.425 10.006 4.628 1.00 46.06 209 ALA A N 1
ATOM 1640 C CA . ALA A 1 209 ? -7.170 10.949 5.460 1.00 46.06 209 ALA A CA 1
ATOM 1641 C C . ALA A 1 209 ? -7.251 12.377 4.887 1.00 46.06 209 ALA A C 1
ATOM 1643 O O . ALA A 1 209 ? -8.263 13.037 5.108 1.00 46.06 209 ALA A O 1
ATOM 1644 N N . GLU A 1 210 ? -6.230 12.859 4.167 1.00 44.91 210 GLU A N 1
ATOM 1645 C CA . GLU A 1 210 ? -6.208 14.245 3.661 1.00 44.91 210 GLU A CA 1
ATOM 1646 C C . GLU A 1 210 ? -7.041 14.420 2.387 1.00 44.91 210 GLU A C 1
ATOM 1648 O O . GLU A 1 210 ? -7.776 15.402 2.256 1.00 44.91 210 GLU A O 1
ATOM 1653 N N . GLN A 1 211 ? -7.035 13.432 1.490 1.00 42.66 211 GLN A N 1
ATOM 1654 C CA . GLN A 1 211 ? -7.846 13.500 0.270 1.00 42.66 211 GLN A CA 1
ATOM 1655 C C . GLN A 1 211 ? -9.337 13.250 0.534 1.00 42.66 211 GLN A C 1
ATOM 1657 O O . GLN A 1 211 ? -10.183 13.827 -0.146 1.00 42.66 211 GLN A O 1
ATOM 1662 N N . ALA A 1 212 ? -9.686 12.509 1.595 1.00 40.16 212 ALA A N 1
ATOM 1663 C CA . ALA A 1 212 ? -11.064 12.456 2.085 1.00 40.16 212 ALA A CA 1
ATOM 1664 C C . ALA A 1 212 ? -11.546 13.835 2.579 1.00 40.16 212 ALA A C 1
ATOM 1666 O O . ALA A 1 212 ? -12.703 14.193 2.366 1.00 40.16 212 ALA A O 1
ATOM 1667 N N . THR A 1 213 ? -10.669 14.642 3.192 1.00 39.69 213 THR A N 1
ATOM 1668 C CA . THR A 1 213 ? -11.012 16.004 3.635 1.00 39.69 213 THR A CA 1
ATOM 1669 C C . THR A 1 213 ? -11.065 17.035 2.505 1.00 39.69 213 THR A C 1
ATOM 1671 O O . THR A 1 213 ? -11.903 17.932 2.577 1.00 39.69 213 THR A O 1
ATOM 1674 N N . GLU A 1 214 ? -10.246 16.907 1.455 1.00 34.19 214 GLU A N 1
ATOM 1675 C CA . GLU A 1 214 ? -10.326 17.755 0.250 1.00 34.19 214 GLU A CA 1
ATOM 1676 C C . GLU A 1 214 ? -11.543 17.418 -0.626 1.00 34.19 214 GLU A C 1
ATOM 1678 O O . GLU A 1 214 ? -12.214 18.321 -1.135 1.00 34.19 214 GLU A O 1
ATOM 1683 N N . MET A 1 215 ? -11.909 16.135 -0.726 1.00 30.69 215 MET A N 1
ATOM 1684 C CA . MET A 1 215 ? -13.186 15.722 -1.316 1.00 30.69 215 MET A CA 1
ATOM 1685 C C . MET A 1 215 ? -14.377 16.202 -0.473 1.00 30.69 215 MET A C 1
ATOM 1687 O O . MET A 1 215 ? -15.361 16.686 -1.028 1.00 30.69 215 MET A O 1
ATOM 1691 N N . GLU A 1 216 ? -14.301 16.154 0.864 1.00 32.84 216 GLU A N 1
ATOM 1692 C CA . GLU A 1 216 ? -15.368 16.665 1.738 1.00 32.84 216 GLU A CA 1
ATOM 1693 C C . GLU A 1 216 ? -15.510 18.196 1.712 1.00 32.84 216 GLU A C 1
ATOM 1695 O O . GLU A 1 216 ? -16.625 18.695 1.873 1.00 32.84 216 GLU A O 1
ATOM 1700 N N . SER A 1 217 ? -14.429 18.965 1.551 1.00 30.70 217 SER A N 1
ATOM 1701 C CA . SER A 1 217 ? -14.478 20.437 1.551 1.00 30.70 217 SER A CA 1
ATOM 1702 C C . SER A 1 217 ? -15.024 21.003 0.237 1.00 30.70 217 SER A C 1
ATOM 1704 O O . SER A 1 217 ? -15.817 21.945 0.263 1.00 30.70 217 SER A O 1
ATOM 1706 N N . SER A 1 218 ? -14.699 20.370 -0.891 1.00 28.22 218 SER A N 1
ATOM 1707 C CA . SER A 1 218 ? -15.281 20.670 -2.205 1.00 28.22 218 SER A CA 1
ATOM 1708 C C . SER A 1 218 ? -16.750 20.223 -2.313 1.00 28.22 218 SER A C 1
ATOM 1710 O O . SER A 1 218 ? -17.571 20.947 -2.877 1.00 28.22 218 SER A O 1
ATOM 1712 N N . HIS A 1 219 ? -17.135 19.112 -1.669 1.00 31.73 219 HIS A N 1
ATOM 1713 C CA . HIS A 1 219 ? -18.533 18.657 -1.615 1.00 31.73 219 HIS A CA 1
ATOM 1714 C C . HIS A 1 219 ? -19.408 19.439 -0.613 1.00 31.73 219 HIS A C 1
ATOM 1716 O O . HIS A 1 219 ? -20.607 19.604 -0.846 1.00 31.73 219 HIS A O 1
ATOM 1722 N N . LYS A 1 220 ? -18.858 19.976 0.487 1.00 28.03 220 LYS A N 1
ATOM 1723 C CA . LYS A 1 220 ? -19.645 20.710 1.506 1.00 28.03 220 LYS A CA 1
ATOM 1724 C C . LYS A 1 220 ? -20.246 22.027 1.006 1.00 28.03 220 LYS A C 1
ATOM 1726 O O . LYS A 1 220 ? -21.273 22.444 1.539 1.00 28.03 220 LYS A O 1
ATOM 1731 N N . VAL A 1 221 ? -19.670 22.655 -0.022 1.00 30.05 221 VAL A N 1
ATOM 1732 C CA . VAL A 1 221 ? -20.201 23.910 -0.586 1.00 30.05 221 VAL A CA 1
ATOM 1733 C C . VAL A 1 221 ? -21.396 23.664 -1.521 1.00 30.05 221 VAL A C 1
ATOM 1735 O O . VAL A 1 221 ? -22.285 24.507 -1.592 1.00 30.05 221 VAL A O 1
ATOM 1738 N N . GLN A 1 222 ? -21.495 22.493 -2.164 1.00 28.64 222 GLN A N 1
ATOM 1739 C CA . GLN A 1 222 ? -22.617 22.160 -3.060 1.00 28.64 222 GLN A CA 1
ATOM 1740 C C . GLN A 1 222 ? -23.725 21.324 -2.393 1.00 28.64 222 GLN A C 1
ATOM 1742 O O . GLN A 1 222 ? -24.891 21.439 -2.769 1.00 28.64 222 GLN A O 1
ATOM 1747 N N . VAL A 1 223 ? -23.413 20.539 -1.355 1.00 28.80 223 VAL A N 1
ATOM 1748 C CA . VAL A 1 223 ? -24.400 19.678 -0.668 1.00 28.80 223 VAL A CA 1
ATOM 1749 C C . VAL A 1 223 ? -25.315 20.463 0.286 1.00 28.80 223 VAL A C 1
ATOM 1751 O O . VAL A 1 223 ? -26.474 20.094 0.478 1.00 28.80 223 VAL A O 1
ATOM 1754 N N . ALA A 1 224 ? -24.865 21.604 0.821 1.00 27.78 224 ALA A N 1
ATOM 1755 C CA . ALA A 1 224 ? -25.660 22.412 1.753 1.00 27.78 224 ALA A CA 1
ATOM 1756 C C . ALA A 1 224 ? -26.937 23.027 1.134 1.00 27.78 224 ALA A C 1
ATOM 1758 O O . ALA A 1 224 ? -27.857 23.391 1.871 1.00 27.78 224 ALA A O 1
ATOM 1759 N N . GLN A 1 225 ? -27.027 23.125 -0.198 1.00 29.81 225 GLN A N 1
ATOM 1760 C CA . GLN A 1 225 ? -28.239 23.591 -0.885 1.00 29.81 225 GLN A CA 1
ATOM 1761 C C . GLN A 1 225 ? -29.269 22.480 -1.140 1.00 29.81 225 GLN A C 1
ATOM 1763 O O . GLN A 1 225 ? -30.455 22.787 -1.233 1.00 29.81 225 GLN A O 1
ATOM 1768 N N . TYR A 1 226 ? -28.857 21.209 -1.184 1.00 30.73 226 TYR A N 1
ATOM 1769 C CA . TYR A 1 226 ? -29.753 20.082 -1.484 1.00 30.73 226 TYR A CA 1
ATOM 1770 C C . TYR A 1 226 ? -30.311 19.383 -0.233 1.00 30.73 226 TYR A C 1
ATOM 1772 O O . TYR A 1 226 ? -31.443 18.900 -0.249 1.00 30.73 226 TYR A O 1
ATOM 1780 N N . ASP A 1 227 ? -29.582 19.394 0.887 1.00 27.81 227 ASP A N 1
ATOM 1781 C CA . ASP A 1 227 ? -29.974 18.652 2.101 1.00 27.81 227 ASP A CA 1
ATOM 1782 C C . ASP A 1 227 ? -31.173 19.273 2.855 1.00 27.81 227 ASP A C 1
ATOM 1784 O O . ASP A 1 227 ? -31.781 18.653 3.728 1.00 27.81 227 ASP A O 1
ATOM 1788 N N . LYS A 1 228 ? -31.584 20.498 2.492 1.00 31.27 228 LYS A N 1
ATOM 1789 C CA . LYS A 1 228 ? -32.789 21.141 3.048 1.00 31.27 228 LYS A CA 1
ATOM 1790 C C . LYS A 1 228 ? -34.109 20.593 2.488 1.00 31.27 228 LYS A C 1
ATOM 1792 O O . LYS A 1 228 ? -35.149 20.900 3.063 1.00 31.27 228 LYS A O 1
ATOM 1797 N N . GLN A 1 229 ? -34.096 19.797 1.414 1.00 33.88 229 GLN A N 1
ATOM 1798 C CA . GLN A 1 229 ? -35.321 19.252 0.804 1.00 33.88 229 GLN A CA 1
ATOM 1799 C C . GLN A 1 229 ? -35.667 17.811 1.226 1.00 33.88 229 GLN A C 1
ATOM 1801 O O . GLN A 1 229 ? -36.774 17.356 0.949 1.00 33.88 229 GLN A O 1
ATOM 1806 N N . LEU A 1 230 ? -34.784 17.095 1.931 1.00 33.91 230 LEU A N 1
ATOM 1807 C CA . LEU A 1 230 ? -34.933 15.649 2.186 1.00 33.91 230 LEU A CA 1
ATOM 1808 C C . LEU A 1 230 ? -35.515 15.269 3.561 1.00 33.91 230 LEU A C 1
ATOM 1810 O O . LEU A 1 230 ? -35.593 14.090 3.893 1.00 33.91 230 LEU A O 1
ATOM 1814 N N . THR A 1 231 ? -35.979 16.229 4.364 1.00 30.03 231 THR A N 1
ATOM 1815 C CA . THR A 1 231 ? -36.633 15.946 5.662 1.00 30.03 231 THR A CA 1
ATOM 1816 C C . THR A 1 231 ? -38.162 15.835 5.585 1.00 30.03 231 THR A C 1
ATOM 1818 O O . THR A 1 231 ? -38.822 15.663 6.610 1.00 30.03 231 THR A O 1
ATOM 1821 N N . GLY A 1 232 ? -38.747 15.872 4.383 1.00 29.38 232 GLY A N 1
ATOM 1822 C CA . GLY A 1 232 ? -40.167 15.591 4.164 1.00 29.38 232 GLY A CA 1
ATOM 1823 C C . GLY A 1 232 ? -40.425 14.099 3.937 1.00 29.38 232 GLY A C 1
ATOM 1824 O O . GLY A 1 232 ? -39.761 13.484 3.110 1.00 29.38 232 GLY A O 1
ATOM 1825 N N . ARG A 1 233 ? -41.404 13.514 4.646 1.00 35.75 233 ARG A N 1
ATOM 1826 C CA . ARG A 1 233 ? -41.929 12.153 4.396 1.00 35.75 233 ARG A CA 1
ATOM 1827 C C . ARG A 1 233 ? -42.164 11.938 2.889 1.00 35.75 233 ARG A C 1
ATOM 1829 O O . ARG A 1 233 ? -43.100 12.519 2.349 1.00 35.75 233 ARG A O 1
ATOM 1836 N N . GLN A 1 234 ? -41.360 11.108 2.222 1.00 37.91 234 GLN A N 1
ATOM 1837 C CA . GLN A 1 234 ? -41.602 10.732 0.825 1.00 37.91 234 GLN A CA 1
ATOM 1838 C C . GLN A 1 234 ? -42.557 9.536 0.747 1.00 37.91 234 GLN A C 1
ATOM 1840 O O . GLN A 1 234 ? -42.342 8.507 1.387 1.00 37.91 234 GLN A O 1
ATOM 1845 N N . SER A 1 235 ? -43.619 9.680 -0.046 1.00 39.56 235 SER A N 1
ATOM 1846 C CA . SER A 1 235 ? -44.434 8.568 -0.531 1.00 39.56 235 SER A CA 1
ATOM 1847 C C . SER A 1 235 ? -43.692 7.870 -1.673 1.00 39.56 235 SER A C 1
ATOM 1849 O O . SER A 1 235 ? -43.276 8.532 -2.624 1.00 39.56 235 SER A O 1
ATOM 1851 N N . TYR A 1 236 ? -43.530 6.554 -1.590 1.00 45.56 236 TYR A N 1
ATOM 1852 C CA . TYR A 1 236 ? -42.902 5.758 -2.647 1.00 45.56 236 TYR A CA 1
ATOM 1853 C C . TYR A 1 236 ? -43.819 5.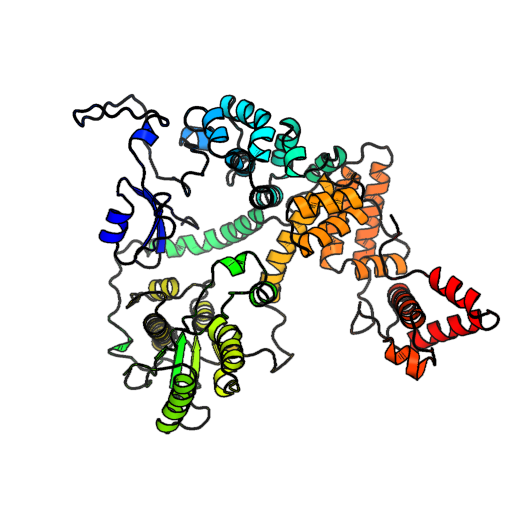606 -3.866 1.00 45.56 236 TYR A C 1
ATOM 1855 O O . TYR A 1 236 ? -45.042 5.579 -3.719 1.00 45.56 236 TYR A O 1
ATOM 1863 N N . LYS A 1 237 ? -43.222 5.490 -5.058 1.00 56.94 237 LYS A N 1
ATOM 1864 C CA . LYS A 1 237 ? -43.948 5.260 -6.319 1.00 56.94 237 LYS A CA 1
ATOM 1865 C C . LYS A 1 237 ? -44.578 3.856 -6.352 1.00 56.94 237 LYS A C 1
ATOM 1867 O O . LYS A 1 237 ? -44.027 2.920 -5.767 1.00 56.94 237 LYS A O 1
ATOM 1872 N N . GLU A 1 238 ? -45.711 3.719 -7.047 1.00 55.72 238 GLU A N 1
ATOM 1873 C CA . GLU A 1 238 ? -46.314 2.419 -7.390 1.00 55.72 238 GLU A CA 1
ATOM 1874 C C . GLU A 1 238 ? -45.339 1.554 -8.209 1.00 55.72 238 GLU A C 1
ATOM 1876 O O . GLU A 1 238 ? -44.346 2.054 -8.745 1.00 55.72 238 GLU A O 1
ATOM 1881 N N . ASP A 1 239 ? -45.579 0.241 -8.271 1.00 59.44 239 ASP A N 1
ATOM 1882 C CA . ASP A 1 239 ? -44.638 -0.679 -8.910 1.00 59.44 239 ASP A CA 1
ATOM 1883 C C . ASP A 1 239 ? -44.548 -0.447 -10.427 1.00 59.44 239 ASP A C 1
ATOM 1885 O O . ASP A 1 239 ? -45.462 -0.765 -11.184 1.00 59.44 239 ASP A O 1
ATOM 1889 N N . VAL A 1 240 ? -43.410 0.097 -10.862 1.00 63.72 240 VAL A N 1
ATOM 1890 C CA . VAL A 1 240 ? -43.137 0.520 -12.243 1.00 63.72 240 VAL A CA 1
ATOM 1891 C C . VAL A 1 240 ? -43.181 -0.649 -13.240 1.00 63.72 240 VAL A C 1
ATOM 1893 O O . VAL A 1 240 ? -43.422 -0.418 -14.422 1.00 63.72 240 VAL A O 1
ATOM 1896 N N . LEU A 1 241 ? -43.014 -1.901 -12.785 1.00 58.91 241 LEU A N 1
ATOM 1897 C CA . LEU A 1 241 ? -43.190 -3.087 -13.641 1.00 58.91 241 LEU A CA 1
ATOM 1898 C C . LEU A 1 241 ? -44.655 -3.380 -13.975 1.00 58.91 241 LEU A C 1
ATOM 1900 O O . LEU A 1 241 ? -44.923 -3.950 -15.025 1.00 58.91 241 LEU A O 1
ATOM 1904 N N . MET A 1 242 ? -45.598 -3.000 -13.109 1.00 55.38 242 MET A N 1
ATOM 1905 C CA . MET A 1 242 ? -47.018 -3.322 -13.297 1.00 55.38 242 MET A CA 1
ATOM 1906 C C . MET A 1 242 ? -47.709 -2.386 -14.297 1.00 55.38 242 MET A C 1
ATOM 1908 O O . MET A 1 242 ? -48.777 -2.718 -14.805 1.00 55.38 242 MET A O 1
ATOM 1912 N N . ASN A 1 243 ? -47.128 -1.212 -14.567 1.00 59.28 243 ASN A N 1
ATOM 1913 C CA . ASN A 1 243 ? -47.662 -0.246 -15.528 1.00 59.28 243 ASN A CA 1
ATOM 1914 C C . ASN A 1 243 ? -46.540 0.638 -16.126 1.00 59.28 243 ASN A C 1
ATOM 1916 O O . ASN A 1 243 ? -46.395 1.806 -15.740 1.00 59.28 243 ASN A O 1
ATOM 1920 N N . PRO A 1 244 ? -45.695 0.089 -17.020 1.00 63.25 244 PRO A N 1
ATOM 1921 C CA . PRO A 1 244 ? -44.551 0.808 -17.568 1.00 63.25 244 PRO A CA 1
ATOM 1922 C C . PRO A 1 244 ? -44.980 1.915 -18.547 1.00 63.25 244 PRO A C 1
ATOM 1924 O O . PRO A 1 244 ? -45.872 1.742 -19.373 1.00 63.25 244 PRO A O 1
ATOM 1927 N N . LYS A 1 245 ? -44.305 3.068 -18.485 1.00 69.06 245 LYS A N 1
ATOM 1928 C CA . LYS A 1 245 ? -44.451 4.167 -19.457 1.00 69.06 245 LYS A CA 1
ATOM 1929 C C . LYS A 1 245 ? -43.441 4.023 -20.605 1.00 69.06 245 LYS A C 1
ATOM 1931 O O . LYS A 1 245 ? -42.381 3.424 -20.408 1.00 69.06 245 LYS A O 1
ATOM 1936 N N . PRO A 1 246 ? -43.700 4.606 -21.788 1.00 71.44 246 PRO A N 1
ATOM 1937 C CA . PRO A 1 246 ? -42.695 4.638 -22.844 1.00 71.44 246 PRO A CA 1
ATOM 1938 C C . PRO A 1 246 ? -41.457 5.452 -22.410 1.00 71.44 246 PRO A C 1
ATOM 1940 O O . PRO A 1 246 ? -41.590 6.412 -21.641 1.00 71.44 246 PRO A O 1
ATOM 1943 N N . PRO A 1 247 ? -40.252 5.091 -22.888 1.00 78.12 247 PRO A N 1
ATOM 1944 C CA . PRO A 1 247 ? -39.025 5.820 -22.582 1.00 78.12 247 PRO A CA 1
ATOM 1945 C C . PRO A 1 247 ? -39.065 7.238 -23.172 1.00 78.12 247 PRO A C 1
ATOM 1947 O O . PRO A 1 247 ? -39.634 7.459 -24.241 1.00 78.12 247 PRO A O 1
ATOM 1950 N N . LYS A 1 248 ? -38.428 8.211 -22.505 1.00 75.69 248 LYS A N 1
ATOM 1951 C CA . LYS A 1 248 ? -38.387 9.609 -22.984 1.00 75.69 248 LYS A CA 1
ATOM 1952 C C . LYS A 1 248 ? -37.535 9.791 -24.237 1.00 75.69 248 LYS A C 1
ATOM 1954 O O . LYS A 1 248 ? -37.787 10.698 -25.028 1.00 75.69 248 LYS A O 1
ATOM 1959 N N . LYS A 1 249 ? -36.524 8.937 -24.416 1.00 78.88 249 LYS A N 1
ATOM 1960 C CA . LYS A 1 249 ? -35.654 8.911 -25.594 1.00 78.88 249 LYS A CA 1
ATOM 1961 C C . LYS A 1 249 ? -35.732 7.560 -26.304 1.00 78.88 249 LYS A C 1
ATOM 1963 O O . LYS A 1 249 ? -35.885 6.540 -25.624 1.00 78.88 249 LYS A O 1
ATOM 1968 N N . PRO A 1 250 ? -35.564 7.539 -27.639 1.00 80.88 250 PRO A N 1
ATOM 1969 C CA . PRO A 1 250 ? -35.404 6.300 -28.387 1.00 80.88 250 PRO A CA 1
ATOM 1970 C C . PRO A 1 250 ? -34.254 5.464 -27.822 1.00 80.88 250 PRO A C 1
ATOM 1972 O O . PRO A 1 250 ? -33.174 5.995 -27.555 1.00 80.88 250 PRO A O 1
ATOM 1975 N N . GLN A 1 251 ? -34.496 4.167 -27.643 1.00 84.50 251 GLN A N 1
ATOM 1976 C CA . GLN A 1 251 ? -33.486 3.220 -27.181 1.00 84.50 251 GLN A CA 1
ATOM 1977 C C . GLN A 1 251 ? -32.848 2.499 -28.380 1.00 84.50 251 GLN A C 1
ATOM 1979 O O . GLN A 1 251 ? -33.540 2.244 -29.367 1.00 84.50 251 GLN A O 1
ATOM 1984 N N . PRO A 1 252 ? -31.541 2.183 -28.328 1.00 81.31 252 PRO A N 1
ATOM 1985 C CA . PRO A 1 252 ? -30.823 1.539 -29.431 1.00 81.31 252 PRO A CA 1
ATOM 1986 C C . PRO A 1 252 ? -31.245 0.085 -29.668 1.00 81.31 252 PRO A C 1
ATOM 1988 O O . PRO A 1 252 ? -31.065 -0.425 -30.770 1.00 81.31 252 PRO A O 1
ATOM 1991 N N . HIS A 1 253 ? -31.807 -0.571 -28.650 1.00 82.06 253 HIS A N 1
ATOM 1992 C CA . HIS A 1 253 ? -32.297 -1.943 -28.726 1.00 82.06 253 HIS A CA 1
ATOM 1993 C C . HIS A 1 253 ? -33.796 -1.977 -28.437 1.00 82.06 253 HIS A C 1
ATOM 1995 O O . HIS A 1 253 ? -34.311 -1.195 -27.636 1.00 82.06 253 HIS A O 1
ATOM 2001 N N . SER A 1 254 ? -34.496 -2.891 -29.105 1.00 73.94 254 SER A N 1
ATOM 2002 C CA . SER A 1 254 ? -35.946 -3.054 -28.952 1.00 73.94 254 SER A CA 1
ATOM 2003 C C . SER A 1 254 ? -36.331 -3.734 -27.633 1.00 73.94 254 SER A C 1
ATOM 2005 O O . SER A 1 254 ? -37.410 -3.476 -27.094 1.00 73.94 254 SER A O 1
ATOM 2007 N N . HIS A 1 255 ? -35.431 -4.573 -27.110 1.00 77.69 255 HIS A N 1
ATOM 2008 C CA . HIS A 1 255 ? -35.629 -5.396 -25.923 1.00 77.69 255 HIS A CA 1
ATOM 2009 C C . HIS A 1 255 ? -34.371 -5.386 -25.049 1.00 77.69 255 HIS A C 1
ATOM 2011 O O . HIS A 1 255 ? -33.246 -5.391 -25.557 1.00 77.69 255 HIS A O 1
ATOM 2017 N N . TYR A 1 256 ? -34.574 -5.408 -23.732 1.00 80.38 256 TYR A N 1
ATOM 2018 C CA . TYR A 1 256 ? -33.507 -5.523 -22.741 1.00 80.38 256 TYR A CA 1
ATOM 2019 C C . TYR A 1 256 ? -33.754 -6.741 -21.855 1.00 80.38 256 TYR A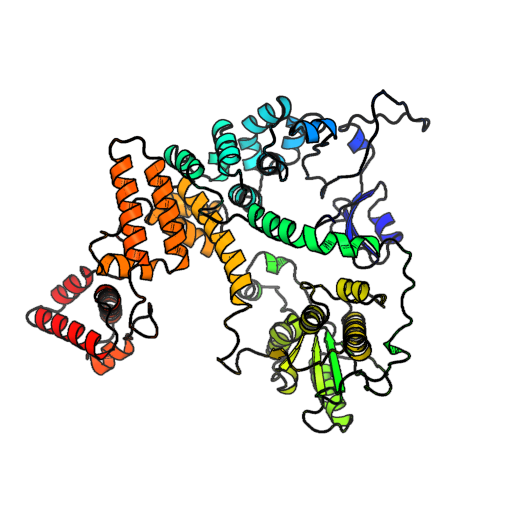 C 1
ATOM 2021 O O . TYR A 1 256 ? -34.849 -6.901 -21.315 1.00 80.38 256 TYR A O 1
ATOM 2029 N N . ALA A 1 257 ? -32.735 -7.583 -21.708 1.00 79.31 257 ALA A N 1
ATOM 2030 C CA . ALA A 1 257 ? -32.767 -8.755 -20.841 1.00 79.31 257 ALA A CA 1
ATOM 2031 C C . ALA A 1 257 ? -31.946 -8.466 -19.578 1.00 79.31 257 ALA A C 1
ATOM 2033 O O . ALA A 1 257 ? -30.727 -8.303 -19.648 1.00 79.31 257 ALA A O 1
ATOM 2034 N N . PHE A 1 258 ? -32.618 -8.365 -18.431 1.00 82.06 258 PHE A N 1
ATOM 2035 C CA . PHE A 1 258 ? -31.966 -8.082 -17.152 1.00 82.06 258 PHE A CA 1
ATOM 2036 C C . PHE A 1 258 ? -31.617 -9.386 -16.445 1.00 82.06 258 PHE A C 1
ATOM 2038 O O . PHE A 1 258 ? -32.477 -10.263 -16.311 1.00 82.06 258 PHE A O 1
ATOM 2045 N N . ILE A 1 259 ? -30.361 -9.500 -16.020 1.00 77.94 259 ILE A N 1
ATOM 2046 C CA . ILE A 1 259 ? -29.797 -10.715 -15.431 1.00 77.94 259 ILE A CA 1
ATOM 2047 C C . ILE A 1 259 ? -29.020 -10.350 -14.167 1.00 77.94 259 ILE A C 1
ATOM 2049 O O . ILE A 1 259 ? -28.341 -9.324 -14.136 1.00 77.94 259 ILE A O 1
ATOM 2053 N N . ASP A 1 260 ? -29.130 -11.203 -13.153 1.00 80.75 260 ASP A N 1
ATOM 2054 C CA . ASP A 1 260 ? -28.320 -11.170 -11.934 1.00 80.75 260 ASP A CA 1
ATOM 2055 C C . ASP A 1 260 ? -28.116 -12.614 -11.456 1.00 80.75 260 ASP A C 1
ATOM 2057 O O . ASP A 1 260 ? -29.097 -13.312 -11.199 1.00 80.75 260 ASP A O 1
ATOM 2061 N N . PHE A 1 261 ? -26.879 -13.111 -11.435 1.00 77.81 261 PHE A N 1
ATOM 2062 C CA . PHE A 1 261 ? -26.589 -14.498 -11.072 1.00 77.81 261 PHE A CA 1
ATOM 2063 C C . PHE A 1 261 ? -26.378 -14.631 -9.568 1.00 77.81 261 PHE A C 1
ATOM 2065 O O . PHE A 1 261 ? -25.570 -13.918 -8.980 1.00 77.81 261 PHE A O 1
ATOM 2072 N N . GLU A 1 262 ? -26.994 -15.642 -8.959 1.00 72.88 262 GLU A N 1
ATOM 2073 C CA . GLU A 1 262 ? -26.560 -16.104 -7.639 1.00 72.88 262 GLU A CA 1
ATOM 2074 C C . GLU A 1 262 ? -25.598 -17.268 -7.820 1.00 72.88 262 GLU A C 1
ATOM 2076 O O . GLU A 1 262 ? -25.842 -18.156 -8.638 1.00 72.88 262 GLU A O 1
ATOM 2081 N N . ALA A 1 263 ? -24.522 -17.308 -7.040 1.00 64.94 263 ALA A N 1
ATOM 2082 C CA . ALA A 1 263 ? -23.547 -18.390 -7.107 1.00 64.94 263 ALA A CA 1
ATOM 2083 C C . ALA A 1 263 ? -23.171 -18.927 -5.728 1.00 64.94 263 ALA A C 1
ATOM 2085 O O . ALA A 1 263 ? -23.244 -18.210 -4.728 1.00 64.94 263 ALA A O 1
ATOM 2086 N N . THR A 1 264 ? -22.719 -20.184 -5.670 1.00 53.41 264 THR A N 1
ATOM 2087 C CA . THR A 1 264 ? -22.152 -20.743 -4.441 1.00 53.41 264 THR A CA 1
ATOM 2088 C C . THR A 1 264 ? -20.932 -19.927 -4.012 1.00 53.41 264 THR A C 1
ATOM 2090 O O . THR A 1 264 ? -20.012 -19.688 -4.797 1.00 53.41 264 THR A O 1
ATOM 2093 N N . CYS A 1 265 ? -20.909 -19.505 -2.749 1.00 54.44 265 CYS A N 1
ATOM 2094 C CA . CYS A 1 265 ? -19.778 -18.819 -2.129 1.00 54.44 265 CYS A CA 1
ATOM 2095 C C . CYS A 1 265 ? -19.142 -19.738 -1.081 1.00 54.44 265 CYS A C 1
ATOM 2097 O O . CYS A 1 265 ? -19.836 -20.253 -0.209 1.00 54.44 265 CYS A O 1
ATOM 2099 N N . ASP A 1 266 ? -17.822 -19.927 -1.158 1.00 46.88 266 ASP A N 1
ATOM 2100 C CA . ASP A 1 266 ? -17.031 -20.553 -0.094 1.00 46.88 266 ASP A CA 1
ATOM 2101 C C . ASP A 1 266 ? -16.192 -19.462 0.582 1.00 46.88 266 ASP A C 1
ATOM 2103 O O . ASP A 1 266 ? -15.324 -18.850 -0.052 1.00 46.88 266 ASP A O 1
ATOM 2107 N N . ASP A 1 267 ? -16.465 -19.212 1.865 1.00 42.00 267 ASP A N 1
ATOM 2108 C CA . ASP A 1 267 ? -15.845 -18.153 2.673 1.00 42.00 267 ASP A CA 1
ATOM 2109 C C . ASP A 1 267 ? -14.307 -18.261 2.743 1.00 42.00 267 ASP A C 1
ATOM 2111 O O . ASP A 1 267 ? -13.620 -17.281 3.036 1.00 42.00 267 ASP A O 1
ATOM 2115 N N . ARG A 1 268 ? -13.733 -19.426 2.407 1.00 41.72 268 ARG A N 1
ATOM 2116 C CA . ARG A 1 268 ? -12.280 -19.680 2.403 1.00 41.72 268 ARG A CA 1
ATOM 2117 C C . ARG A 1 268 ? -11.525 -18.989 1.259 1.00 41.72 268 ARG A C 1
ATOM 2119 O O . ARG A 1 268 ? -10.297 -18.923 1.284 1.00 41.72 268 ARG A O 1
ATOM 2126 N N . ARG A 1 269 ? -12.230 -18.431 0.267 1.00 42.66 269 ARG A N 1
ATOM 2127 C CA . ARG A 1 269 ? -11.630 -17.731 -0.891 1.00 42.66 269 ARG A CA 1
ATOM 2128 C C . ARG A 1 269 ? -10.997 -16.386 -0.562 1.00 42.66 269 ARG A C 1
ATOM 2130 O O . ARG A 1 269 ? -10.144 -15.920 -1.310 1.00 42.66 269 ARG A O 1
ATOM 2137 N N . GLY A 1 270 ? -11.396 -15.763 0.547 1.00 41.56 270 GLY A N 1
ATOM 2138 C CA . GLY A 1 270 ? -10.749 -14.541 1.029 1.00 41.56 270 GLY A CA 1
ATOM 2139 C C . GLY A 1 270 ? -9.334 -14.778 1.570 1.00 41.56 270 GLY A C 1
ATOM 2140 O O . GLY A 1 270 ? -8.571 -13.825 1.700 1.00 41.56 270 GLY A O 1
ATOM 2141 N N . GLU A 1 271 ? -8.980 -16.031 1.882 1.00 39.31 271 GLU A N 1
ATOM 2142 C CA . GLU A 1 271 ? -7.744 -16.387 2.591 1.00 39.31 271 GLU A CA 1
ATOM 2143 C C . GLU A 1 271 ? -6.672 -17.016 1.692 1.00 39.31 271 GLU A C 1
ATOM 2145 O O . GLU A 1 271 ? -5.479 -16.895 1.974 1.00 39.31 271 GLU A O 1
ATOM 2150 N N . VAL A 1 272 ? -7.075 -17.673 0.604 1.00 40.06 272 VAL A N 1
ATOM 2151 C CA . VAL A 1 272 ? -6.181 -18.365 -0.330 1.00 40.06 272 VAL A CA 1
ATOM 2152 C C . VAL A 1 272 ? -6.653 -17.996 -1.726 1.00 40.06 272 VAL A C 1
ATOM 2154 O O . VAL A 1 272 ? -7.826 -18.191 -2.040 1.00 40.06 272 VAL A O 1
ATOM 2157 N N . GLY A 1 273 ? -5.784 -17.393 -2.539 1.00 43.16 273 GLY A N 1
ATOM 2158 C CA . GLY A 1 273 ? -6.168 -16.894 -3.859 1.00 43.16 273 GLY A CA 1
ATOM 2159 C C . GLY A 1 273 ? -6.892 -17.962 -4.687 1.00 43.16 273 GLY A C 1
ATOM 2160 O O . GLY A 1 273 ? -6.658 -19.156 -4.529 1.00 43.16 273 GLY A O 1
ATOM 2161 N N . GLU A 1 274 ? -7.770 -17.536 -5.589 1.00 44.88 274 GLU A N 1
ATOM 2162 C CA . GLU A 1 274 ? -8.769 -18.388 -6.252 1.00 44.88 274 GLU A CA 1
ATOM 2163 C C . GLU A 1 274 ? -8.208 -19.677 -6.888 1.00 44.88 274 GLU A C 1
ATOM 2165 O O . GLU A 1 274 ? -8.769 -20.753 -6.701 1.00 44.88 274 GLU A O 1
ATOM 2170 N N . LYS A 1 275 ? -7.035 -19.594 -7.529 1.00 48.12 275 LYS A N 1
ATOM 2171 C CA . LYS A 1 275 ? -6.340 -20.749 -8.131 1.00 48.12 275 LYS A CA 1
ATOM 2172 C C . LYS A 1 275 ? -5.761 -21.736 -7.113 1.00 48.12 275 LYS A C 1
ATOM 2174 O O . LYS A 1 275 ? -5.539 -22.899 -7.429 1.00 48.12 275 LYS A O 1
ATOM 2179 N N . GLU A 1 276 ? -5.450 -21.265 -5.910 1.00 47.38 276 GLU A N 1
ATOM 2180 C CA . GLU A 1 276 ? -4.878 -22.071 -4.827 1.00 47.38 276 GLU A CA 1
ATOM 2181 C C . GLU A 1 276 ? -5.980 -22.787 -4.033 1.00 47.38 276 GLU A C 1
ATOM 2183 O O . GLU A 1 276 ? -5.752 -23.891 -3.541 1.00 47.38 276 GLU A O 1
ATOM 2188 N N . ALA A 1 277 ? -7.183 -22.206 -3.969 1.00 49.72 277 ALA A N 1
ATOM 2189 C CA . ALA A 1 277 ? -8.362 -22.841 -3.385 1.00 49.72 277 ALA A CA 1
ATOM 2190 C C . ALA A 1 277 ? -8.860 -24.030 -4.238 1.00 49.72 277 ALA A C 1
ATOM 2192 O O . ALA A 1 277 ? -9.190 -25.080 -3.692 1.00 49.72 277 ALA A O 1
ATOM 2193 N N . GLU A 1 278 ? -8.808 -23.913 -5.571 1.00 47.75 278 GLU A N 1
ATOM 2194 C CA . GLU A 1 278 ? -9.203 -24.963 -6.532 1.00 47.75 278 GLU A CA 1
ATOM 2195 C C . GLU A 1 278 ? -8.320 -26.220 -6.505 1.00 47.75 278 GLU A C 1
ATOM 2197 O O . GLU A 1 278 ? -8.771 -27.306 -6.862 1.00 47.75 278 GLU A O 1
ATOM 2202 N N . ALA A 1 279 ? -7.072 -26.105 -6.046 1.00 53.09 279 ALA A N 1
ATOM 2203 C CA . ALA A 1 279 ? -6.152 -27.236 -5.928 1.00 53.09 279 ALA A CA 1
ATOM 2204 C C . ALA A 1 279 ? -6.337 -28.042 -4.624 1.00 53.09 279 ALA A C 1
ATOM 2206 O O . ALA A 1 279 ? -5.641 -29.041 -4.414 1.00 53.09 279 ALA A O 1
ATOM 2207 N N . MET A 1 280 ? -7.234 -27.614 -3.724 1.00 50.72 280 MET A N 1
ATOM 2208 C CA . MET A 1 280 ? -7.442 -28.269 -2.433 1.00 50.72 280 MET A CA 1
ATOM 2209 C C . MET A 1 280 ? -8.428 -29.448 -2.530 1.00 50.72 280 MET A C 1
ATOM 2211 O O . MET A 1 280 ? -9.525 -29.302 -3.073 1.00 50.72 280 MET A O 1
ATOM 2215 N N . PRO A 1 281 ? -8.104 -30.619 -1.948 1.00 37.66 281 PRO A N 1
ATOM 2216 C CA . PRO A 1 281 ? -9.031 -31.746 -1.912 1.00 37.66 281 PRO A CA 1
ATOM 2217 C C . PRO A 1 281 ? -10.275 -31.404 -1.074 1.00 37.66 281 PRO A C 1
ATOM 2219 O O . PRO A 1 281 ? -10.164 -31.045 0.098 1.00 37.66 281 PRO A O 1
ATOM 2222 N N . GLY A 1 282 ? -11.463 -31.527 -1.679 1.00 44.53 282 GLY A N 1
ATOM 2223 C CA . GLY A 1 282 ? -12.754 -31.190 -1.060 1.00 44.53 282 GLY A CA 1
ATOM 2224 C C . GLY A 1 282 ? -13.274 -29.775 -1.356 1.00 44.53 282 GLY A C 1
ATOM 2225 O O . GLY A 1 282 ? -14.264 -29.362 -0.752 1.00 44.53 282 GLY A O 1
ATOM 2226 N N . PHE A 1 283 ? -12.627 -29.029 -2.256 1.00 43.22 283 PHE A N 1
ATOM 2227 C CA . PHE A 1 283 ? -13.125 -27.752 -2.770 1.00 43.22 283 PHE A CA 1
ATOM 2228 C C . PHE A 1 283 ? -14.084 -27.983 -3.947 1.00 43.22 283 PHE A C 1
ATOM 2230 O O . PHE A 1 283 ? -13.756 -28.726 -4.871 1.00 43.22 283 PHE A O 1
ATOM 2237 N N . SER A 1 284 ? -15.265 -27.360 -3.909 1.00 44.56 284 SER A N 1
ATOM 2238 C CA . SER A 1 284 ? -16.195 -27.335 -5.045 1.00 44.56 284 SER A CA 1
ATOM 2239 C C . SER A 1 284 ? -16.083 -25.983 -5.761 1.00 44.56 284 SER A C 1
ATOM 2241 O O . SER A 1 284 ? -16.007 -24.941 -5.097 1.00 44.56 284 SER A O 1
ATOM 2243 N N . PRO A 1 285 ? -16.009 -25.966 -7.103 1.00 46.25 285 PRO A N 1
ATOM 2244 C CA . PRO A 1 285 ? -15.986 -24.719 -7.857 1.00 46.25 285 PRO A CA 1
ATOM 2245 C C . PRO A 1 285 ? -17.281 -23.920 -7.628 1.00 46.25 285 PRO A C 1
ATOM 2247 O O . PRO A 1 285 ? -18.310 -24.484 -7.261 1.00 46.25 285 PRO A O 1
ATOM 2250 N N . SER A 1 286 ? -17.227 -22.588 -7.793 1.00 47.75 286 SER A N 1
ATOM 2251 C CA . SER A 1 286 ? -18.457 -21.785 -7.704 1.00 47.75 286 SER A CA 1
ATOM 2252 C C . SER A 1 286 ? -19.369 -22.157 -8.843 1.00 47.75 286 SER A C 1
ATOM 2254 O O . SER A 1 286 ? -18.977 -21.998 -9.995 1.00 47.75 286 SER A O 1
ATOM 2256 N N . GLU A 1 287 ? -20.579 -22.558 -8.500 1.00 45.03 287 GLU A N 1
ATOM 2257 C CA . GLU A 1 287 ? -21.628 -22.843 -9.455 1.00 45.03 287 GLU A CA 1
ATOM 2258 C C . GLU A 1 287 ? -22.693 -21.758 -9.363 1.00 45.03 287 GLU A C 1
ATOM 2260 O O . GLU A 1 287 ? -23.038 -21.320 -8.264 1.00 45.03 287 GLU A O 1
ATOM 2265 N N . ILE A 1 288 ? -23.201 -21.302 -10.505 1.00 54.75 288 ILE A N 1
ATOM 2266 C CA . ILE A 1 288 ? -24.400 -20.465 -10.553 1.00 54.75 288 ILE A CA 1
ATOM 2267 C C . ILE A 1 288 ? -25.570 -21.311 -10.031 1.00 54.75 288 ILE A C 1
ATOM 2269 O O . ILE A 1 288 ? -25.929 -22.319 -10.637 1.00 54.75 288 ILE A O 1
ATOM 2273 N N . ILE A 1 289 ? -26.139 -20.909 -8.895 1.00 45.69 289 ILE A N 1
ATOM 2274 C CA . ILE A 1 289 ? -27.216 -21.616 -8.183 1.00 45.69 289 ILE A CA 1
ATOM 2275 C C . ILE A 1 289 ? -28.600 -21.048 -8.477 1.00 45.69 289 ILE A C 1
ATOM 2277 O O . ILE A 1 289 ? -29.586 -21.771 -8.371 1.00 45.69 289 ILE A O 1
ATOM 2281 N N . GLU A 1 290 ? -28.685 -19.782 -8.889 1.00 49.44 290 GLU A N 1
ATOM 2282 C CA . GLU A 1 290 ? -29.884 -19.224 -9.508 1.00 49.44 290 GLU A CA 1
ATOM 2283 C C . GLU A 1 290 ? -29.466 -18.542 -10.807 1.00 49.44 290 GLU A C 1
ATOM 2285 O O . GLU A 1 290 ? -28.568 -17.697 -10.815 1.00 49.44 290 GLU A O 1
ATOM 2290 N N . PHE A 1 291 ? -30.137 -18.894 -11.905 1.00 52.91 291 PHE A N 1
ATOM 2291 C CA . PHE A 1 291 ? -29.984 -18.241 -13.204 1.00 52.91 291 PHE A CA 1
ATOM 2292 C C . PHE A 1 291 ? -31.321 -17.587 -13.589 1.00 52.91 291 PHE A C 1
ATOM 2294 O O . PHE A 1 291 ? -32.146 -18.180 -14.289 1.00 52.91 291 PHE A O 1
ATOM 2301 N N . PRO A 1 292 ? -31.606 -16.388 -13.070 1.00 54.78 292 PRO A N 1
ATOM 2302 C CA . PRO A 1 292 ? -32.870 -15.716 -13.269 1.00 54.78 292 PRO A CA 1
ATOM 2303 C C . PRO A 1 292 ? -32.740 -14.663 -14.364 1.00 54.78 292 PRO A C 1
ATOM 2305 O O . PRO A 1 292 ? -32.066 -13.645 -14.217 1.00 54.78 292 PRO A O 1
ATOM 2308 N N . VAL A 1 293 ? -33.433 -14.900 -15.472 1.00 54.44 293 VAL A N 1
ATOM 2309 C CA . VAL A 1 293 ? -33.558 -13.927 -16.557 1.00 54.44 293 VAL A CA 1
ATOM 2310 C C . VAL A 1 293 ? -34.978 -13.395 -16.561 1.00 54.44 293 VAL A C 1
ATOM 2312 O O . VAL A 1 293 ? -35.944 -14.156 -16.574 1.00 54.44 293 VAL A O 1
ATOM 2315 N N . VAL A 1 294 ? -35.111 -12.073 -16.548 1.00 55.03 294 VAL A N 1
ATOM 2316 C CA . VAL A 1 294 ? -36.404 -11.400 -16.662 1.00 55.03 294 VAL A CA 1
ATOM 2317 C C . VAL A 1 294 ? -36.474 -10.756 -18.037 1.00 55.03 294 VAL A C 1
ATOM 2319 O O . VAL A 1 294 ? -35.778 -9.768 -18.288 1.00 55.03 294 VAL A O 1
ATOM 2322 N N . LEU A 1 295 ? -37.331 -11.275 -18.924 1.00 54.91 295 LEU A N 1
ATOM 2323 C CA . LEU A 1 295 ? -37.733 -10.487 -20.086 1.00 54.91 295 LEU A CA 1
ATOM 2324 C C . LEU A 1 295 ? -38.711 -9.433 -19.624 1.00 54.91 295 LEU A C 1
ATOM 2326 O O . LEU A 1 295 ? -39.709 -9.731 -18.972 1.00 54.91 295 LEU A O 1
ATOM 2330 N N . VAL A 1 296 ? -38.458 -8.207 -20.036 1.00 51.91 296 VAL A N 1
ATOM 2331 C CA . VAL A 1 296 ? -39.471 -7.171 -19.997 1.00 51.91 296 VAL A CA 1
ATOM 2332 C C . VAL A 1 296 ? -39.721 -6.797 -21.442 1.00 51.91 296 VAL A C 1
ATOM 2334 O O . VAL A 1 296 ? -38.887 -6.154 -22.080 1.00 51.91 296 VAL A O 1
ATOM 2337 N N . GLU A 1 297 ? -40.863 -7.228 -21.977 1.00 50.44 297 GLU A N 1
ATOM 2338 C CA . GLU A 1 297 ? -41.348 -6.662 -23.230 1.00 50.44 297 GLU A CA 1
ATOM 2339 C C . GLU A 1 297 ? -41.560 -5.168 -22.982 1.00 50.44 297 GLU A C 1
ATOM 2341 O O . GLU A 1 297 ? -42.343 -4.793 -22.104 1.00 50.44 297 GLU A O 1
ATOM 2346 N N . SER A 1 298 ? -40.841 -4.321 -23.724 1.00 46.84 298 SER A N 1
ATOM 2347 C CA . SER A 1 298 ? -40.829 -2.865 -23.518 1.00 46.84 298 SER A CA 1
ATOM 2348 C C . SER A 1 298 ? -42.221 -2.234 -23.653 1.00 46.84 298 SER A C 1
ATOM 2350 O O . SER A 1 298 ? -42.448 -1.132 -23.153 1.00 46.84 298 SER A O 1
ATOM 2352 N N . ALA A 1 299 ? -43.159 -2.961 -24.267 1.00 43.25 299 ALA A N 1
ATOM 2353 C CA . ALA A 1 299 ? -44.563 -2.610 -24.377 1.00 43.25 299 ALA A CA 1
ATOM 2354 C C . ALA A 1 299 ? -45.491 -3.214 -23.291 1.00 43.25 299 ALA A C 1
ATOM 2356 O O . ALA A 1 299 ? -46.561 -2.641 -23.095 1.00 43.25 299 ALA A O 1
ATOM 2357 N N . SER A 1 300 ? -45.158 -4.326 -22.600 1.00 44.78 300 SER A N 1
ATOM 2358 C CA . SER A 1 300 ? -46.164 -5.098 -21.817 1.00 44.78 300 SER A CA 1
ATOM 2359 C C . SER A 1 300 ? -45.764 -5.719 -20.451 1.00 44.78 300 SER A C 1
ATOM 2361 O O . SER A 1 300 ? -46.631 -5.823 -19.588 1.00 44.78 300 SER A O 1
ATOM 2363 N N . GLY A 1 301 ? -44.502 -6.105 -20.194 1.00 44.56 301 GLY A N 1
ATOM 2364 C CA . GLY A 1 301 ? -43.980 -6.414 -18.838 1.00 44.56 301 GLY A CA 1
ATOM 2365 C C . GLY A 1 301 ? -44.333 -7.733 -18.086 1.00 44.56 301 GLY A C 1
ATOM 2366 O O . GLY A 1 301 ? -44.581 -7.665 -16.883 1.00 44.56 301 GLY A O 1
ATOM 2367 N N . LYS A 1 302 ? -44.291 -8.943 -18.683 1.00 38.06 302 LYS A N 1
ATOM 2368 C CA . LYS A 1 302 ? -44.592 -10.252 -18.004 1.00 38.06 302 LYS A CA 1
ATOM 2369 C C . LYS A 1 302 ? -43.356 -11.180 -17.763 1.00 38.06 302 LYS A C 1
ATOM 2371 O O . LYS A 1 302 ? -42.401 -11.066 -18.516 1.00 38.06 302 LYS A O 1
ATOM 2376 N N . VAL A 1 303 ? -43.364 -12.107 -16.763 1.00 40.47 303 VAL A N 1
ATOM 2377 C CA . VAL A 1 303 ? -42.197 -12.942 -16.295 1.00 40.47 303 VAL A CA 1
ATOM 2378 C C . VAL A 1 303 ? -42.562 -14.388 -15.813 1.00 40.47 303 VAL A C 1
ATOM 2380 O O . VAL A 1 303 ? -43.563 -14.497 -15.109 1.00 40.47 303 VAL A O 1
ATOM 2383 N N . ASP A 1 304 ? -41.735 -15.438 -16.065 1.00 43.53 304 ASP A N 1
ATOM 2384 C CA . ASP A 1 304 ? -41.902 -16.886 -15.666 1.00 43.53 304 ASP A CA 1
ATOM 2385 C C . ASP A 1 304 ? -40.607 -17.581 -15.072 1.00 43.53 304 ASP A C 1
ATOM 2387 O O . ASP A 1 304 ? -39.571 -16.926 -14.991 1.00 43.53 304 ASP A O 1
ATOM 2391 N N . SER A 1 305 ? -40.659 -18.858 -14.5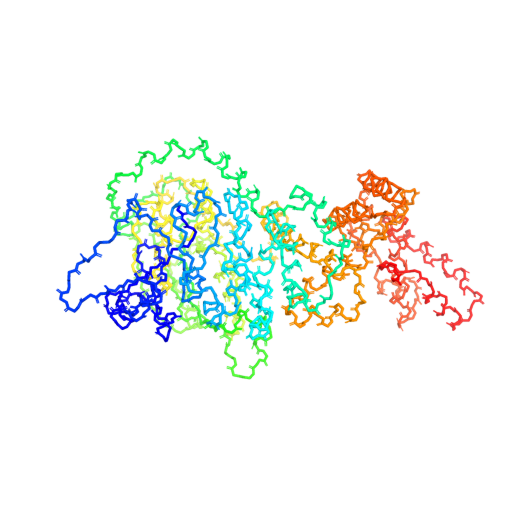91 1.00 41.28 305 SER A N 1
ATOM 2392 C CA . SER A 1 305 ? -39.693 -19.576 -13.670 1.00 41.28 305 SER A CA 1
ATOM 2393 C C . SER A 1 305 ? -38.888 -20.803 -14.228 1.00 41.28 305 SER A C 1
ATOM 2395 O O . SER A 1 305 ? -39.296 -21.341 -15.251 1.00 41.28 305 SER A O 1
ATOM 2397 N N . ALA A 1 306 ? -37.817 -21.312 -13.545 1.00 40.12 306 ALA A N 1
ATOM 2398 C CA . ALA A 1 306 ? -36.686 -22.064 -14.181 1.00 40.12 306 ALA A CA 1
ATOM 2399 C C . ALA A 1 306 ? -36.143 -23.445 -13.593 1.00 40.12 306 ALA A C 1
ATOM 2401 O O . ALA A 1 306 ? -36.350 -23.706 -12.406 1.00 40.12 306 ALA A O 1
ATOM 2402 N N . PRO A 1 307 ? -35.417 -24.270 -14.428 1.00 46.16 307 PRO A N 1
ATOM 2403 C CA . PRO A 1 307 ? -34.730 -25.599 -14.205 1.00 46.16 307 PRO A CA 1
ATOM 2404 C C . PRO A 1 307 ? -33.143 -25.614 -14.084 1.00 46.16 307 PRO A C 1
ATOM 2406 O O . PRO A 1 307 ? -32.619 -24.695 -13.470 1.00 46.16 307 PRO A O 1
ATOM 2409 N N . GLU A 1 308 ? -32.368 -26.633 -14.575 1.00 42.91 308 GLU A N 1
ATOM 2410 C CA . GLU A 1 308 ? -30.879 -26.891 -14.398 1.00 42.91 308 GLU A CA 1
ATOM 2411 C C . GLU A 1 308 ? -29.888 -26.120 -15.331 1.00 42.91 308 GLU A C 1
ATOM 2413 O O . GLU A 1 308 ? -30.184 -25.988 -16.500 1.00 42.91 308 GLU A O 1
ATOM 2418 N N . PHE A 1 309 ? -28.650 -25.728 -14.941 1.00 62.94 309 PHE A N 1
ATOM 2419 C CA . PHE A 1 309 ? -27.798 -24.738 -15.679 1.00 62.94 309 PHE A CA 1
ATOM 2420 C C . PHE A 1 309 ? -27.556 -24.947 -17.192 1.00 62.94 309 PHE A C 1
ATOM 2422 O O . PHE A 1 309 ? -27.776 -24.011 -17.955 1.00 62.94 309 PHE A O 1
ATOM 2429 N N . LYS A 1 310 ? -27.060 -26.104 -17.664 1.00 68.06 310 LYS A N 1
ATOM 2430 C CA . LYS A 1 310 ? -26.806 -26.301 -19.114 1.00 68.06 310 LYS A CA 1
ATOM 2431 C C . LYS A 1 310 ? -28.112 -26.263 -19.899 1.00 68.06 310 LYS A C 1
ATOM 2433 O O . LYS A 1 310 ? -28.177 -25.666 -20.972 1.00 68.06 310 LYS A O 1
ATOM 2438 N N . GLU A 1 311 ? -29.141 -26.875 -19.326 1.00 61.00 311 GLU A N 1
ATOM 2439 C CA . GLU A 1 311 ? -30.496 -26.815 -19.845 1.00 61.00 311 GLU A CA 1
ATOM 2440 C C . GLU A 1 311 ? -31.052 -25.399 -19.727 1.00 61.00 311 GLU A C 1
ATOM 2442 O O . GLU A 1 311 ? -31.696 -24.951 -20.645 1.00 61.00 311 GLU A O 1
ATOM 2447 N N . VAL A 1 312 ? -30.755 -24.634 -18.682 1.00 65.62 312 VAL A N 1
ATOM 2448 C CA . VAL A 1 312 ? -31.213 -23.255 -18.483 1.00 65.62 312 VAL A CA 1
ATOM 2449 C C . VAL A 1 312 ? -30.538 -22.314 -19.459 1.00 65.62 312 VAL A C 1
ATOM 2451 O O . VAL A 1 312 ? -31.207 -21.442 -19.994 1.00 65.62 312 VAL A O 1
ATOM 2454 N N . LEU A 1 313 ? -29.244 -22.484 -19.727 1.00 73.00 313 LEU A N 1
ATOM 2455 C CA . LEU A 1 313 ? -28.530 -21.679 -20.708 1.00 73.00 313 LEU A CA 1
ATOM 2456 C C . LEU A 1 313 ? -29.041 -21.986 -22.118 1.00 73.00 313 LEU A C 1
ATOM 2458 O O . LEU A 1 313 ? -29.314 -21.054 -22.869 1.00 73.00 313 LEU A O 1
ATOM 2462 N N . ALA A 1 314 ? -29.218 -23.268 -22.458 1.00 70.00 314 ALA A N 1
ATOM 2463 C CA . ALA A 1 314 ? -29.817 -23.683 -23.726 1.00 70.00 314 ALA A CA 1
ATOM 2464 C C . ALA A 1 314 ? -31.270 -23.200 -23.842 1.00 70.00 314 ALA A C 1
ATOM 2466 O O . ALA A 1 314 ? -31.579 -22.462 -24.764 1.00 70.00 314 ALA A O 1
ATOM 2467 N N . ASN A 1 315 ? -32.114 -23.482 -22.849 1.00 65.44 315 ASN A N 1
ATOM 2468 C CA . ASN A 1 315 ? -33.507 -23.047 -22.774 1.00 65.44 315 ASN A CA 1
ATOM 2469 C C . ASN A 1 315 ? -33.629 -21.525 -22.804 1.00 65.44 315 ASN A C 1
ATOM 2471 O O . ASN A 1 315 ? -34.588 -21.028 -23.366 1.00 65.44 315 ASN A O 1
ATOM 2475 N N . MET A 1 316 ? -32.696 -20.763 -22.225 1.00 74.44 316 MET A N 1
ATOM 2476 C CA . MET A 1 316 ? -32.694 -19.301 -22.320 1.00 74.44 316 MET A CA 1
ATOM 2477 C C . MET A 1 316 ? -32.377 -18.852 -23.747 1.00 74.44 316 MET A C 1
ATOM 2479 O O . MET A 1 316 ? -33.035 -17.945 -24.247 1.00 74.44 316 MET A O 1
ATOM 2483 N N . LEU A 1 317 ? -31.376 -19.443 -24.406 1.00 74.62 317 LEU A N 1
ATOM 2484 C CA . LEU A 1 317 ? -31.048 -19.106 -25.795 1.00 74.62 317 LEU A CA 1
ATOM 2485 C C . LEU A 1 317 ? -32.162 -19.529 -26.760 1.00 74.62 317 LEU A C 1
ATOM 2487 O O . LEU A 1 317 ? -32.513 -18.751 -27.645 1.00 74.62 317 LEU A O 1
ATOM 2491 N N . ASP A 1 318 ? -32.743 -20.709 -26.552 1.00 71.56 318 ASP A N 1
ATOM 2492 C CA . ASP A 1 318 ? -33.874 -21.233 -27.314 1.00 71.56 318 ASP A CA 1
ATOM 2493 C C . ASP A 1 318 ? -35.114 -20.375 -27.078 1.00 71.56 318 ASP A C 1
ATOM 2495 O O . ASP A 1 318 ? -35.723 -19.914 -28.034 1.00 71.56 318 ASP A O 1
ATOM 2499 N N . TRP A 1 319 ? -35.425 -20.030 -25.829 1.00 72.56 319 TRP A N 1
ATOM 2500 C CA . TRP A 1 319 ? -36.490 -19.086 -25.503 1.00 72.56 319 TRP A CA 1
ATOM 2501 C C . TRP A 1 319 ? -36.256 -17.717 -26.153 1.00 72.56 319 TRP A C 1
ATOM 2503 O O . TRP A 1 319 ? -37.179 -17.159 -26.739 1.00 72.56 319 TRP A O 1
ATOM 2513 N N . LEU A 1 320 ? -35.028 -17.182 -26.136 1.00 67.88 320 LEU A N 1
ATOM 2514 C CA . LEU A 1 320 ? -34.698 -15.936 -26.840 1.00 67.88 320 LEU A CA 1
ATOM 2515 C C . LEU A 1 320 ? -34.920 -16.049 -28.356 1.00 67.88 320 LEU A C 1
ATOM 2517 O O . LEU A 1 320 ? -35.375 -15.084 -28.973 1.00 67.88 320 LEU A O 1
ATOM 2521 N N . ALA A 1 321 ? -34.619 -17.205 -28.950 1.00 69.44 321 ALA A N 1
ATOM 2522 C CA . ALA A 1 321 ? -34.871 -17.480 -30.361 1.00 69.44 321 ALA A CA 1
ATOM 2523 C C . ALA A 1 321 ? -36.375 -17.642 -30.664 1.00 69.44 321 ALA A C 1
ATOM 2525 O O . ALA A 1 321 ? -36.860 -17.129 -31.674 1.00 69.44 321 ALA A O 1
ATOM 2526 N N . GLU A 1 322 ? -37.132 -18.290 -29.775 1.00 71.25 322 GLU A N 1
ATOM 2527 C CA . GLU A 1 322 ? -38.582 -18.507 -29.873 1.00 71.25 322 GLU A CA 1
ATOM 2528 C C . GLU A 1 322 ? -39.393 -17.211 -29.789 1.00 71.25 322 GLU A C 1
ATOM 2530 O O . GLU A 1 322 ? -40.479 -17.127 -30.366 1.00 71.25 322 GLU A O 1
ATOM 2535 N N . LEU A 1 323 ? -38.859 -16.167 -29.146 1.00 66.31 323 LEU A N 1
ATOM 2536 C CA . LEU A 1 323 ? -39.468 -14.832 -29.150 1.00 66.31 323 LEU A CA 1
ATOM 2537 C C . LEU A 1 323 ? -39.514 -14.196 -30.553 1.00 66.31 323 LEU A C 1
ATOM 2539 O O . LEU A 1 323 ? -40.165 -13.166 -30.730 1.00 66.31 323 LEU A O 1
ATOM 2543 N N . GLY A 1 324 ? -38.832 -14.775 -31.551 1.00 64.62 324 GLY A N 1
ATOM 2544 C CA . GLY A 1 324 ? -38.891 -14.332 -32.948 1.00 64.62 324 GLY A CA 1
ATOM 2545 C C . GLY A 1 324 ? -38.334 -12.923 -33.172 1.00 64.62 324 GLY A C 1
ATOM 2546 O O . GLY A 1 324 ? -38.710 -12.248 -34.133 1.00 64.62 324 GLY A O 1
ATOM 2547 N N . LEU A 1 325 ? -37.474 -12.452 -32.266 1.00 70.44 325 LEU A N 1
ATOM 2548 C CA . LEU A 1 325 ? -36.919 -11.105 -32.307 1.00 70.44 325 LEU A CA 1
ATOM 2549 C C . LEU A 1 325 ? -35.823 -10.996 -33.382 1.00 70.44 325 LEU A C 1
ATOM 2551 O O . LEU A 1 325 ? -35.053 -11.939 -33.566 1.00 70.44 325 LEU A O 1
ATOM 2555 N N . PRO A 1 326 ? -35.698 -9.848 -34.080 1.00 66.50 326 PRO A N 1
ATOM 2556 C CA . PRO A 1 326 ? -34.627 -9.650 -35.051 1.00 66.50 326 PRO A CA 1
ATOM 2557 C C . PRO A 1 326 ? -33.242 -9.840 -34.417 1.00 66.50 326 PRO A C 1
ATOM 2559 O O . PRO A 1 326 ? -33.006 -9.444 -33.272 1.00 66.50 326 PRO A O 1
ATOM 2562 N N . GLU A 1 327 ? -32.301 -10.407 -35.166 1.00 62.28 327 GLU A N 1
ATOM 2563 C CA . GLU A 1 327 ? -30.930 -10.612 -34.693 1.00 62.28 327 GLU A CA 1
ATOM 2564 C C . GLU A 1 327 ? -30.285 -9.278 -34.262 1.00 62.28 327 GLU A C 1
ATOM 2566 O O . GLU A 1 327 ? -30.400 -8.261 -34.947 1.00 62.28 327 GLU A O 1
ATOM 2571 N N . GLY A 1 328 ? -29.655 -9.253 -33.081 1.00 66.19 328 GLY A N 1
ATOM 2572 C CA . GLY A 1 328 ? -29.052 -8.043 -32.495 1.00 66.19 328 GLY A CA 1
ATOM 2573 C C . GLY A 1 328 ? -30.032 -7.050 -31.847 1.00 66.19 328 GLY A C 1
ATOM 2574 O O . GLY A 1 328 ? -29.621 -5.985 -31.379 1.00 66.19 328 GLY A O 1
ATOM 2575 N N . SER A 1 329 ? -31.325 -7.377 -31.786 1.00 70.00 329 SER A N 1
ATOM 2576 C CA . SER A 1 329 ? -32.359 -6.480 -31.243 1.00 70.00 329 SER A CA 1
ATOM 2577 C C . SER A 1 329 ? -32.531 -6.528 -29.716 1.00 70.00 329 SER A C 1
ATOM 2579 O O . SER A 1 329 ? -33.237 -5.671 -29.167 1.00 70.00 329 SER A O 1
ATOM 2581 N N . VAL A 1 330 ? -31.869 -7.488 -29.055 1.00 76.25 330 VAL A N 1
ATOM 2582 C CA . VAL A 1 330 ? -31.833 -7.700 -27.596 1.00 76.25 330 VAL A CA 1
ATOM 2583 C C . VAL A 1 330 ? -30.476 -7.274 -27.031 1.00 76.25 330 VAL A C 1
ATOM 2585 O O . VAL A 1 330 ? -29.438 -7.617 -27.596 1.00 76.25 330 VAL A O 1
ATOM 2588 N N . MET A 1 331 ? -30.477 -6.565 -25.899 1.00 87.00 331 MET A N 1
ATOM 2589 C CA . MET A 1 331 ? -29.268 -6.207 -25.148 1.00 87.00 331 MET A CA 1
ATOM 2590 C C . MET A 1 331 ? -29.372 -6.631 -23.683 1.00 87.00 331 MET A C 1
ATOM 2592 O O . MET A 1 331 ? -30.384 -6.382 -23.029 1.00 87.00 331 MET A O 1
ATOM 2596 N N . PHE A 1 332 ? -28.314 -7.240 -23.151 1.00 85.56 332 PHE A N 1
ATOM 2597 C CA . PHE A 1 332 ? -28.275 -7.679 -21.758 1.00 85.56 332 PHE A CA 1
ATOM 2598 C C . PHE A 1 332 ? -27.878 -6.547 -20.811 1.00 85.56 332 PHE A C 1
ATOM 2600 O O . PHE A 1 332 ? -27.099 -5.666 -21.182 1.00 85.56 332 PHE A O 1
ATOM 2607 N N . ALA A 1 333 ? -28.405 -6.571 -19.588 1.00 85.75 333 ALA A N 1
ATOM 2608 C CA . ALA A 1 333 ? -28.135 -5.568 -18.565 1.00 85.75 333 ALA A CA 1
ATOM 2609 C C . ALA A 1 333 ? -27.986 -6.189 -17.167 1.00 85.75 333 ALA A C 1
ATOM 2611 O O . ALA A 1 333 ? -28.749 -7.083 -16.804 1.00 85.75 333 ALA A O 1
ATOM 2612 N N . THR A 1 334 ? -27.026 -5.689 -16.387 1.00 88.50 334 THR A N 1
ATOM 2613 C CA . THR A 1 334 ? -26.614 -6.244 -15.081 1.00 88.50 334 THR A CA 1
ATOM 2614 C C . THR A 1 334 ? -26.329 -5.136 -14.056 1.00 88.50 334 THR A C 1
ATOM 2616 O O . THR A 1 334 ? -26.127 -3.969 -14.420 1.00 88.50 334 THR A O 1
ATOM 2619 N N . ASP A 1 335 ? -26.284 -5.478 -12.762 1.00 85.00 335 ASP A N 1
ATOM 2620 C CA . ASP A 1 335 ? -25.904 -4.566 -11.666 1.00 85.00 335 ASP A CA 1
ATOM 2621 C C . ASP A 1 335 ? -24.377 -4.509 -11.462 1.00 85.00 335 ASP A C 1
ATOM 2623 O O . ASP A 1 335 ? -23.844 -4.737 -10.372 1.00 85.00 335 ASP A O 1
ATOM 2627 N N . GLY A 1 336 ? -23.655 -4.181 -12.534 1.00 85.19 336 GLY A N 1
ATOM 2628 C CA . GLY A 1 336 ? -22.193 -4.169 -12.577 1.00 85.19 336 GLY A CA 1
ATOM 2629 C C . GLY A 1 336 ? -21.612 -5.265 -13.468 1.00 85.19 336 GLY A C 1
ATOM 2630 O O . GLY A 1 336 ? -22.315 -5.947 -14.204 1.00 85.19 336 GLY A O 1
ATOM 2631 N N . ASP A 1 337 ? -20.292 -5.422 -13.435 1.00 84.75 337 ASP A N 1
ATOM 2632 C CA . ASP A 1 337 ? -19.581 -6.305 -14.367 1.00 84.75 337 ASP A CA 1
ATOM 2633 C C . ASP A 1 337 ? -19.504 -7.775 -13.925 1.00 84.75 337 ASP A C 1
ATOM 2635 O O . ASP A 1 337 ? -19.171 -8.624 -14.745 1.00 84.75 337 ASP A O 1
ATOM 2639 N N . TRP A 1 338 ? -19.742 -8.083 -12.650 1.00 81.44 338 TRP A N 1
ATOM 2640 C CA . TRP A 1 338 ? -19.380 -9.373 -12.050 1.00 81.44 338 TRP A CA 1
ATOM 2641 C C . TRP A 1 338 ? -20.051 -10.578 -12.735 1.00 81.44 338 TRP A C 1
ATOM 2643 O O . TRP A 1 338 ? -19.361 -11.545 -13.065 1.00 81.44 338 TRP A O 1
ATOM 2653 N N . ASP A 1 339 ? -21.341 -10.482 -13.055 1.00 79.25 339 ASP A N 1
ATOM 2654 C CA . ASP A 1 339 ? -22.136 -11.557 -13.660 1.00 79.25 339 ASP A CA 1
ATOM 2655 C C . ASP A 1 339 ? -21.582 -12.032 -15.008 1.00 79.25 339 ASP A C 1
ATOM 2657 O O . ASP A 1 339 ? -21.277 -13.210 -15.197 1.00 79.25 339 ASP A O 1
ATOM 2661 N N . LEU A 1 340 ? -21.401 -11.107 -15.952 1.00 84.25 340 LEU A N 1
ATOM 2662 C CA . LEU A 1 340 ? -21.031 -11.435 -17.334 1.00 84.25 340 LEU A CA 1
ATOM 2663 C C . LEU A 1 340 ? -19.521 -11.382 -17.589 1.00 84.25 340 LEU A C 1
ATOM 2665 O O . LEU A 1 340 ? -19.035 -12.036 -18.514 1.00 84.25 340 LEU A O 1
ATOM 2669 N N . ARG A 1 341 ? -18.757 -10.646 -16.767 1.00 83.00 341 ARG A N 1
ATOM 2670 C CA . ARG A 1 341 ? -17.288 -10.603 -16.861 1.00 83.00 341 ARG A CA 1
ATOM 2671 C C . ARG A 1 341 ? -16.627 -11.776 -16.149 1.00 83.00 341 ARG A C 1
ATOM 2673 O O . ARG A 1 341 ? -15.599 -12.236 -16.636 1.00 83.00 341 ARG A O 1
ATOM 2680 N N . SER A 1 342 ? -17.158 -12.195 -15.001 1.00 75.88 342 SER A N 1
ATOM 2681 C CA . SER A 1 342 ? -16.476 -13.140 -14.112 1.00 75.88 342 SER A CA 1
ATOM 2682 C C . SER A 1 342 ? -17.230 -14.461 -13.977 1.00 75.88 342 SER A C 1
ATOM 2684 O O . SER A 1 342 ? -16.627 -15.515 -14.159 1.00 75.88 342 SER A O 1
ATOM 2686 N N . MET A 1 343 ? -18.536 -14.426 -13.695 1.00 78.19 343 MET A N 1
ATOM 2687 C CA . MET A 1 343 ? -19.280 -15.637 -13.319 1.00 78.19 343 MET A CA 1
ATOM 2688 C C . MET A 1 343 ? -19.693 -16.492 -14.515 1.00 78.19 343 MET A C 1
ATOM 2690 O O . MET A 1 343 ? -19.424 -17.691 -14.526 1.00 78.19 343 MET A O 1
ATOM 2694 N N . LEU A 1 344 ? -20.282 -15.893 -15.552 1.00 80.19 344 LEU A N 1
ATOM 2695 C CA . LEU A 1 344 ? -20.720 -16.635 -16.735 1.00 80.19 344 LEU A CA 1
ATOM 2696 C C . LEU A 1 344 ? -19.571 -17.334 -17.485 1.00 80.19 344 LEU A C 1
ATOM 2698 O O . LEU A 1 344 ? -19.739 -18.515 -17.790 1.00 80.19 344 LEU A O 1
ATOM 2702 N N . PRO A 1 345 ? -18.417 -16.689 -17.774 1.00 80.75 345 PRO A N 1
ATOM 2703 C CA . PRO A 1 345 ? -17.304 -17.374 -18.433 1.00 80.75 345 PRO A CA 1
ATOM 2704 C C . PRO A 1 345 ? -16.826 -18.597 -17.644 1.00 80.75 345 PRO A C 1
ATOM 2706 O O . PRO A 1 345 ? -16.616 -19.659 -18.223 1.00 80.75 345 PRO A O 1
ATOM 2709 N N . ARG A 1 346 ? -16.742 -18.470 -16.314 1.00 72.50 346 ARG A N 1
ATOM 2710 C CA . ARG A 1 346 ? -16.337 -19.562 -15.425 1.00 72.50 346 ARG A CA 1
ATOM 2711 C C . ARG A 1 346 ? -17.357 -20.695 -15.401 1.00 72.50 346 ARG A C 1
ATOM 2713 O O . ARG A 1 346 ? -16.979 -21.854 -15.498 1.00 72.50 346 ARG A O 1
ATOM 2720 N N . GLN A 1 347 ? -18.648 -20.383 -15.305 1.00 74.38 347 GLN A N 1
ATOM 2721 C CA . GLN A 1 347 ? -19.690 -21.408 -15.327 1.00 74.38 347 GLN A CA 1
ATOM 2722 C C . GLN A 1 347 ? -19.742 -22.140 -16.677 1.00 74.38 347 GLN A C 1
ATOM 2724 O O . GLN A 1 347 ? -19.979 -23.344 -16.713 1.00 74.38 347 GLN A O 1
ATOM 2729 N N . CYS A 1 348 ? -19.493 -21.431 -17.782 1.00 77.81 348 CYS A N 1
ATOM 2730 C CA . CYS A 1 348 ? -19.385 -22.030 -19.112 1.00 77.81 348 CYS A CA 1
ATOM 2731 C C . CYS A 1 348 ? -18.189 -22.992 -19.205 1.00 77.81 348 CYS A C 1
ATOM 2733 O O . CYS A 1 348 ? -18.337 -24.086 -19.744 1.00 77.81 348 CYS A O 1
ATOM 2735 N N . GLU A 1 349 ? -17.041 -22.621 -18.628 1.00 77.69 349 GLU A N 1
ATOM 2736 C CA . GLU A 1 349 ? -15.862 -23.491 -18.521 1.00 77.69 349 GLU A CA 1
ATOM 2737 C C . GLU A 1 349 ? -16.161 -24.751 -17.690 1.00 77.69 349 GLU A C 1
ATOM 2739 O O . GLU A 1 349 ? -15.877 -25.857 -18.140 1.00 77.69 349 GLU A O 1
ATOM 2744 N N . LEU A 1 350 ? -16.817 -24.603 -16.532 1.00 69.94 350 LEU A N 1
ATOM 2745 C CA . LEU A 1 350 ? -17.200 -25.720 -15.654 1.00 69.94 350 LEU A CA 1
ATOM 2746 C C . LEU A 1 350 ? -18.228 -26.667 -16.284 1.00 69.94 350 LEU A C 1
ATOM 2748 O O . LEU A 1 350 ? -18.164 -27.875 -16.080 1.00 69.94 350 LEU A O 1
ATOM 2752 N N . ALA A 1 351 ? -19.184 -26.123 -17.035 1.00 68.94 351 ALA A N 1
ATOM 2753 C CA . ALA A 1 351 ? -20.218 -26.895 -17.718 1.00 68.94 351 ALA A CA 1
ATOM 2754 C C . ALA A 1 351 ? -19.784 -27.395 -19.111 1.00 68.94 351 ALA A C 1
ATOM 2756 O O . ALA A 1 351 ? -20.600 -27.997 -19.815 1.00 68.94 351 ALA A O 1
ATOM 2757 N N . GLU A 1 352 ? -18.535 -27.130 -19.516 1.00 76.88 352 GLU A N 1
ATOM 2758 C CA . GLU A 1 352 ? -17.966 -27.458 -20.830 1.00 76.88 352 GLU A CA 1
ATOM 2759 C C . GLU A 1 352 ? -18.841 -26.981 -22.008 1.00 76.88 352 GLU A C 1
ATOM 2761 O O . GLU A 1 352 ? -19.050 -27.687 -22.999 1.00 76.88 352 GLU A O 1
ATOM 2766 N N . VAL A 1 353 ? -19.379 -25.763 -21.907 1.00 74.94 353 VAL A N 1
ATOM 2767 C CA . VAL A 1 353 ? -20.187 -25.125 -22.958 1.00 74.94 353 VAL A CA 1
ATOM 2768 C C . VAL A 1 353 ? -19.524 -23.839 -23.451 1.00 74.94 353 VAL A C 1
ATOM 2770 O O . VAL A 1 353 ? -18.936 -23.102 -22.662 1.00 74.94 353 VAL A O 1
ATOM 2773 N N . PRO A 1 354 ? -19.600 -23.522 -24.756 1.00 74.19 354 PRO A N 1
ATOM 2774 C CA . PRO A 1 354 ? -19.065 -22.267 -25.264 1.00 74.19 354 PRO A CA 1
ATOM 2775 C C . PRO A 1 354 ? -19.878 -21.082 -24.735 1.00 74.19 354 PRO A C 1
ATOM 2777 O O . PRO A 1 354 ? -21.108 -21.126 -24.690 1.00 74.19 354 PRO A O 1
ATOM 2780 N N . GLN A 1 355 ? -19.195 -19.989 -24.386 1.00 78.19 355 GLN A N 1
ATOM 2781 C CA . GLN A 1 355 ? -19.878 -18.774 -23.957 1.00 78.19 355 GLN A CA 1
ATOM 2782 C C . GLN A 1 355 ? -20.668 -18.151 -25.125 1.00 78.19 355 GLN A C 1
ATOM 2784 O O . GLN A 1 355 ? -20.085 -17.893 -26.184 1.00 78.19 355 GLN A O 1
ATOM 2789 N N . PRO A 1 356 ? -21.961 -17.824 -24.947 1.00 78.62 356 PRO A N 1
ATOM 2790 C CA . PRO A 1 356 ? -22.753 -17.218 -26.012 1.00 78.62 356 PRO A CA 1
ATOM 2791 C C . PRO A 1 356 ? -22.247 -15.820 -26.380 1.00 78.62 356 PRO A C 1
ATOM 2793 O O . PRO A 1 356 ? -22.113 -14.952 -25.517 1.00 78.62 356 PRO A O 1
ATOM 2796 N N . VAL A 1 357 ? -22.034 -15.570 -27.677 1.00 75.50 357 VAL A N 1
ATOM 2797 C CA . VAL A 1 357 ? -21.560 -14.271 -28.202 1.00 75.50 357 VAL A CA 1
ATOM 2798 C C . VAL A 1 357 ? -22.472 -13.116 -27.774 1.00 75.50 357 VAL A C 1
ATOM 2800 O O . VAL A 1 357 ? -21.995 -12.028 -27.453 1.00 75.50 357 VAL A O 1
ATOM 2803 N N . ALA A 1 358 ? -23.781 -13.368 -27.691 1.00 74.12 358 ALA A N 1
ATOM 2804 C CA . ALA A 1 358 ? -24.777 -12.385 -27.277 1.00 74.12 358 ALA A CA 1
ATOM 2805 C C . ALA A 1 358 ? -24.554 -11.839 -25.849 1.00 74.12 358 ALA A C 1
ATOM 2807 O O . ALA A 1 358 ? -24.974 -10.724 -25.561 1.00 74.12 358 ALA A O 1
ATOM 2808 N N . LEU A 1 359 ? -23.856 -12.581 -24.979 1.00 80.31 359 LEU A N 1
ATOM 2809 C CA . LEU A 1 359 ? -23.581 -12.218 -23.581 1.00 80.31 359 LEU A CA 1
ATOM 2810 C C . LEU A 1 359 ? -22.187 -11.604 -23.370 1.00 80.31 359 LEU A C 1
ATOM 2812 O O . LEU A 1 359 ? -21.802 -11.300 -22.244 1.00 80.31 359 LEU A O 1
ATOM 2816 N N . GLN A 1 360 ? -21.411 -11.401 -24.440 1.00 82.06 360 GLN A N 1
ATOM 2817 C CA . GLN A 1 360 ? -20.056 -10.838 -24.353 1.00 82.06 360 GLN A CA 1
ATOM 2818 C C . GLN A 1 360 ? -20.036 -9.302 -24.262 1.00 82.06 360 GLN A C 1
ATOM 2820 O O . GLN A 1 360 ? -18.981 -8.709 -24.012 1.00 82.06 360 GLN A O 1
ATOM 2825 N N . ARG A 1 361 ? -21.191 -8.655 -24.464 1.00 84.75 361 ARG A N 1
ATOM 2826 C CA . ARG A 1 361 ? -21.420 -7.208 -24.340 1.00 84.75 361 ARG A CA 1
ATOM 2827 C C . ARG A 1 361 ? -22.704 -6.957 -23.555 1.00 84.75 361 ARG A C 1
ATOM 2829 O O . ARG A 1 361 ? -23.678 -7.677 -23.747 1.00 84.75 361 ARG A O 1
ATOM 2836 N N . TRP A 1 362 ? -22.702 -5.949 -22.687 1.00 91.06 362 TRP A N 1
ATOM 2837 C CA . TRP A 1 362 ? -23.846 -5.644 -21.824 1.00 91.06 362 TRP A CA 1
ATOM 2838 C C . TRP A 1 362 ? -23.900 -4.177 -21.383 1.00 91.06 362 TRP A C 1
ATOM 2840 O O . TRP A 1 362 ? -22.976 -3.381 -21.605 1.00 91.06 362 TRP A O 1
ATOM 2850 N N . VAL A 1 363 ? -25.019 -3.828 -20.751 1.00 90.06 363 VAL A N 1
ATOM 2851 C CA . VAL A 1 363 ? -25.274 -2.558 -20.072 1.00 90.06 363 VAL A CA 1
ATOM 2852 C C . VAL A 1 363 ? -25.100 -2.742 -18.565 1.00 90.06 363 VAL A C 1
ATOM 2854 O O . VAL A 1 363 ? -25.921 -3.363 -17.899 1.00 90.06 363 VAL A O 1
ATOM 2857 N N . ASP A 1 364 ? -24.060 -2.145 -18.006 1.00 92.44 364 ASP A N 1
ATOM 2858 C CA . ASP A 1 364 ? -23.920 -1.908 -16.574 1.00 92.44 364 ASP A CA 1
ATOM 2859 C C . ASP A 1 364 ? -24.882 -0.785 -16.149 1.00 92.44 364 ASP A C 1
ATOM 2861 O O . ASP A 1 364 ? -24.683 0.394 -16.477 1.00 92.44 364 ASP A O 1
ATOM 2865 N N . ILE A 1 365 ? -25.933 -1.155 -15.412 1.00 88.81 365 ILE A N 1
ATOM 2866 C CA . ILE A 1 365 ? -26.965 -0.229 -14.933 1.00 88.81 365 ILE A CA 1
ATOM 2867 C C . ILE A 1 365 ? -26.440 0.703 -13.837 1.00 88.81 365 ILE A C 1
ATOM 2869 O O . ILE A 1 365 ? -26.881 1.854 -13.782 1.00 88.81 365 ILE A O 1
ATOM 2873 N N . ARG A 1 366 ? -25.451 0.291 -13.027 1.00 87.56 366 ARG A N 1
ATOM 2874 C CA . ARG A 1 366 ? -24.812 1.184 -12.040 1.00 87.56 366 ARG A CA 1
ATOM 2875 C C . ARG A 1 366 ? -24.113 2.333 -12.734 1.00 87.56 366 ARG A C 1
ATOM 2877 O O . ARG A 1 366 ? -24.201 3.478 -12.286 1.00 87.56 366 ARG A O 1
ATOM 2884 N N . ARG A 1 367 ? -23.449 2.031 -13.849 1.00 86.88 367 ARG A N 1
ATOM 2885 C CA . ARG A 1 367 ? -22.778 3.037 -14.663 1.00 86.88 367 ARG A CA 1
ATOM 2886 C C . ARG A 1 367 ? -23.774 4.002 -15.297 1.00 86.88 367 ARG A C 1
ATOM 2888 O O . ARG A 1 367 ? -23.605 5.210 -15.147 1.00 86.88 367 ARG A O 1
ATOM 2895 N N . VAL A 1 368 ? -24.842 3.493 -15.917 1.00 86.19 368 VAL A N 1
ATOM 2896 C CA . VAL A 1 368 ? -25.901 4.355 -16.475 1.00 86.19 368 VAL A CA 1
ATOM 2897 C C . VAL A 1 368 ? -26.505 5.246 -15.389 1.00 86.19 368 VAL A C 1
ATOM 2899 O O . VAL A 1 368 ? -26.678 6.445 -15.602 1.00 86.19 368 VAL A O 1
ATOM 2902 N N . PHE A 1 369 ? -26.813 4.690 -14.219 1.00 86.94 369 PHE A N 1
ATOM 2903 C CA . PHE A 1 369 ? -27.371 5.428 -13.089 1.00 86.94 369 PHE A CA 1
ATOM 2904 C C . PHE A 1 369 ? -26.438 6.557 -12.621 1.00 86.94 369 PHE A C 1
ATOM 2906 O O . PHE A 1 369 ? -26.870 7.703 -12.472 1.00 86.94 369 PHE A O 1
ATOM 2913 N N . SER A 1 370 ? -25.158 6.231 -12.422 1.00 83.94 370 SER A N 1
ATOM 2914 C CA . SER A 1 370 ? -24.101 7.155 -11.998 1.00 83.94 370 SER A CA 1
ATOM 2915 C C . SER A 1 370 ? -23.956 8.327 -12.972 1.00 83.94 370 SER A C 1
ATOM 2917 O O . SER A 1 370 ? -24.002 9.490 -12.563 1.00 83.94 370 SER A O 1
ATOM 2919 N N . GLU A 1 371 ? -23.891 8.027 -14.272 1.00 84.31 371 GLU A N 1
ATOM 2920 C CA . GLU A 1 371 ? -23.763 9.017 -15.345 1.00 84.31 371 GLU A CA 1
ATOM 2921 C C . GLU A 1 371 ? -25.023 9.889 -15.473 1.00 84.31 371 GLU A C 1
ATOM 2923 O O . GLU A 1 371 ? -24.929 11.113 -15.593 1.00 84.31 371 GLU A O 1
ATOM 2928 N N . THR A 1 372 ? -26.208 9.279 -15.385 1.00 81.75 372 THR A N 1
ATOM 2929 C CA . THR A 1 372 ? -27.494 9.970 -15.559 1.00 81.75 372 THR A CA 1
ATOM 2930 C C . THR A 1 372 ? -27.793 10.923 -14.402 1.00 81.75 372 THR A C 1
ATOM 2932 O O . THR A 1 372 ? -28.220 12.057 -14.620 1.00 81.75 372 THR A O 1
ATOM 2935 N N . LEU A 1 373 ? -27.562 10.487 -13.159 1.00 78.12 373 LEU A N 1
ATOM 2936 C CA . LEU A 1 373 ? -27.880 11.275 -11.963 1.00 78.12 373 LEU A CA 1
ATOM 2937 C C . LEU A 1 373 ? -26.686 12.057 -11.404 1.00 78.12 373 LEU A C 1
ATOM 2939 O O . LEU A 1 373 ? -26.850 12.784 -10.425 1.00 78.12 373 LEU A O 1
ATOM 2943 N N . LYS A 1 374 ? -25.501 11.933 -12.018 1.00 76.88 374 LYS A N 1
ATOM 2944 C CA . LYS A 1 374 ? -24.242 12.552 -11.570 1.00 76.88 374 LYS A CA 1
ATOM 2945 C C . LYS A 1 374 ? -23.930 12.235 -10.105 1.00 76.88 374 LYS A C 1
ATOM 2947 O O . LYS A 1 374 ? -23.584 13.113 -9.316 1.00 76.88 374 LYS A O 1
ATOM 2952 N N . THR A 1 375 ? -24.083 10.968 -9.735 1.00 73.38 375 THR A N 1
ATOM 2953 C CA . THR A 1 375 ? -23.789 10.465 -8.386 1.00 73.38 375 THR A CA 1
ATOM 2954 C C . THR A 1 375 ? -22.696 9.409 -8.447 1.00 73.38 375 THR A C 1
ATOM 2956 O O . THR A 1 375 ? -22.550 8.775 -9.476 1.00 73.38 375 THR A O 1
ATOM 2959 N N . GLY A 1 376 ? -21.967 9.163 -7.356 1.00 67.75 376 GLY A N 1
ATOM 2960 C CA . GLY A 1 376 ? -20.998 8.058 -7.312 1.00 67.75 376 GLY A CA 1
ATOM 2961 C C . GLY A 1 376 ? -21.640 6.670 -7.458 1.00 67.75 376 GLY A C 1
ATOM 2962 O O . GLY A 1 376 ? -22.865 6.535 -7.445 1.00 67.75 376 GLY A O 1
ATOM 2963 N N . ASN A 1 377 ? -20.801 5.634 -7.544 1.00 65.75 377 ASN A N 1
ATOM 2964 C CA . ASN A 1 377 ? -21.258 4.246 -7.636 1.00 65.75 377 ASN A CA 1
ATOM 2965 C C . ASN A 1 377 ? -22.125 3.869 -6.431 1.00 65.75 377 ASN A C 1
ATOM 2967 O O . ASN A 1 377 ? -21.738 4.053 -5.275 1.00 65.75 377 ASN A O 1
ATOM 2971 N N . LYS A 1 378 ? -23.306 3.324 -6.717 1.00 73.19 378 LYS A N 1
ATOM 2972 C CA . LYS A 1 378 ? -24.280 2.881 -5.722 1.00 73.19 378 LYS A CA 1
ATOM 2973 C C . LYS A 1 378 ? -24.688 1.448 -6.029 1.00 73.19 378 LYS A C 1
ATOM 2975 O O . LYS A 1 378 ? -24.879 1.104 -7.188 1.00 73.19 378 LYS A O 1
ATOM 2980 N N . GLY A 1 379 ? -24.841 0.636 -4.987 1.00 77.19 379 GLY A N 1
ATOM 2981 C CA . GLY A 1 379 ? -25.478 -0.675 -5.121 1.00 77.19 379 GLY A CA 1
ATOM 2982 C C . GLY A 1 379 ? -26.978 -0.547 -5.399 1.00 77.19 379 GLY A C 1
ATOM 2983 O O . GLY A 1 379 ? -27.576 0.498 -5.114 1.00 77.19 379 GLY A O 1
ATOM 2984 N N . LEU A 1 380 ? -27.594 -1.622 -5.893 1.00 79.19 380 LEU A N 1
ATOM 2985 C CA . LEU A 1 380 ? -28.994 -1.679 -6.324 1.00 79.19 380 LEU A CA 1
ATOM 2986 C C . LEU A 1 380 ? -29.996 -1.033 -5.359 1.00 79.19 380 LEU A C 1
ATOM 2988 O O . LEU A 1 380 ? -30.797 -0.189 -5.758 1.00 79.19 380 LEU A O 1
ATOM 2992 N N . MET A 1 381 ? -29.917 -1.346 -4.063 1.00 77.88 381 MET A N 1
ATOM 2993 C CA . MET A 1 381 ? -30.840 -0.789 -3.062 1.00 77.88 381 MET A CA 1
ATOM 2994 C C . MET A 1 381 ? -30.713 0.736 -2.931 1.00 77.88 381 MET A C 1
ATOM 2996 O O . MET A 1 381 ? -31.714 1.442 -2.797 1.00 77.88 381 MET A O 1
ATOM 3000 N N . SER A 1 382 ? -29.485 1.250 -3.020 1.00 77.88 382 SER A N 1
ATOM 3001 C CA . SER A 1 382 ? -29.203 2.686 -2.986 1.00 77.88 382 SER A CA 1
ATOM 3002 C C . SER A 1 382 ? -29.665 3.390 -4.268 1.00 77.88 382 SER A C 1
ATOM 3004 O O . SER A 1 382 ? -30.064 4.556 -4.209 1.00 77.88 382 SER A O 1
ATOM 3006 N N . MET A 1 383 ? -29.644 2.699 -5.415 1.00 85.00 383 MET A N 1
ATOM 3007 C CA . MET A 1 383 ? -30.225 3.202 -6.665 1.00 85.00 383 MET A CA 1
ATOM 3008 C C . MET A 1 383 ? -31.751 3.287 -6.569 1.00 85.00 383 MET A C 1
ATOM 3010 O O . MET A 1 383 ? -32.319 4.341 -6.852 1.00 85.00 383 MET A O 1
ATOM 3014 N N . CYS A 1 384 ? -32.409 2.232 -6.076 1.00 81.12 384 CYS A N 1
ATOM 3015 C CA . CYS A 1 384 ? -33.854 2.222 -5.841 1.00 81.12 384 CYS A CA 1
ATOM 3016 C C . CYS A 1 384 ? -34.290 3.377 -4.926 1.00 81.12 384 CYS A C 1
ATOM 3018 O O . CYS A 1 384 ? -35.186 4.149 -5.271 1.00 81.12 384 CYS A O 1
ATOM 3020 N N . GLN A 1 385 ? -33.596 3.553 -3.796 1.00 78.94 385 GLN A N 1
ATOM 3021 C CA . GLN A 1 385 ? -33.887 4.627 -2.849 1.00 78.94 385 GLN A CA 1
ATOM 3022 C C . GLN A 1 385 ? -33.730 6.015 -3.483 1.00 78.94 385 GLN A C 1
ATOM 3024 O O . GLN A 1 385 ? -34.586 6.876 -3.293 1.00 78.94 385 GLN A O 1
ATOM 3029 N N . ALA A 1 386 ? -32.663 6.236 -4.253 1.00 77.44 386 ALA A N 1
ATOM 3030 C CA . ALA A 1 386 ? -32.422 7.514 -4.920 1.00 77.44 386 ALA A CA 1
ATOM 3031 C C . ALA A 1 386 ? -33.483 7.846 -5.985 1.00 77.44 386 ALA A C 1
ATOM 3033 O O . ALA A 1 386 ? -33.784 9.017 -6.197 1.00 77.44 386 ALA A O 1
ATOM 3034 N N . LEU A 1 387 ? -34.065 6.827 -6.622 1.00 80.12 387 LEU A N 1
ATOM 3035 C CA . LEU A 1 387 ? -35.127 6.967 -7.626 1.00 80.12 387 LEU A CA 1
ATOM 3036 C C . LEU A 1 387 ? -36.540 7.030 -7.024 1.00 80.12 387 LEU A C 1
ATOM 3038 O O . LEU A 1 387 ? -37.525 7.165 -7.759 1.00 80.12 387 LEU A O 1
ATOM 3042 N N . GLY A 1 388 ? -36.655 6.932 -5.695 1.00 76.25 388 GLY A N 1
ATOM 3043 C CA . GLY A 1 388 ? -37.935 6.935 -4.988 1.00 76.25 388 GLY A CA 1
ATOM 3044 C C . GLY A 1 388 ? -38.773 5.673 -5.225 1.00 76.25 388 GLY A C 1
ATOM 3045 O O . GLY A 1 388 ? -39.997 5.716 -5.071 1.00 76.25 388 GLY A O 1
ATOM 3046 N N . ILE A 1 389 ? -38.138 4.557 -5.604 1.00 78.19 389 ILE A N 1
ATOM 3047 C CA . ILE A 1 389 ? -38.784 3.249 -5.763 1.00 78.19 389 ILE A CA 1
ATOM 3048 C C . ILE A 1 389 ? -38.393 2.318 -4.610 1.00 78.19 389 ILE A C 1
ATOM 3050 O O . ILE A 1 389 ? -37.246 2.277 -4.167 1.00 78.19 389 ILE A O 1
ATOM 3054 N N . ASN A 1 390 ? -39.355 1.550 -4.102 1.00 74.56 390 ASN A N 1
ATOM 3055 C CA . ASN A 1 390 ? -39.081 0.536 -3.081 1.00 74.56 390 ASN A CA 1
ATOM 3056 C C . ASN A 1 390 ? -38.381 -0.658 -3.708 1.00 74.56 390 ASN A C 1
ATOM 3058 O O . ASN A 1 390 ? -38.867 -1.139 -4.722 1.00 74.56 390 ASN A O 1
ATOM 3062 N N . PHE A 1 391 ? -37.342 -1.205 -3.083 1.00 77.88 391 PHE A N 1
ATOM 3063 C CA . PHE A 1 391 ? -36.839 -2.532 -3.447 1.00 77.88 391 PHE A CA 1
ATOM 3064 C C . PHE A 1 391 ? -37.921 -3.595 -3.167 1.00 77.88 391 PHE A C 1
ATOM 3066 O O . PHE A 1 391 ? -38.472 -3.632 -2.064 1.00 77.88 391 PHE A O 1
ATOM 3073 N N . VAL A 1 392 ? -38.241 -4.442 -4.149 1.00 66.44 392 VAL A N 1
ATOM 3074 C CA . VAL A 1 392 ? -39.308 -5.459 -4.057 1.00 66.44 392 VAL A CA 1
ATOM 3075 C C . VAL A 1 392 ? -38.701 -6.860 -4.045 1.00 66.44 392 VAL A C 1
ATOM 3077 O O . VAL A 1 392 ? -37.839 -7.163 -4.857 1.00 66.44 392 VAL A O 1
ATOM 3080 N N . GLY A 1 393 ? -39.164 -7.729 -3.145 1.00 65.06 393 GLY A N 1
ATOM 3081 C CA . GLY A 1 393 ? -38.649 -9.098 -3.021 1.00 65.06 393 GLY A CA 1
ATOM 3082 C C . GLY A 1 393 ? -37.525 -9.248 -1.991 1.00 65.06 393 GLY A C 1
ATOM 3083 O O . GLY A 1 393 ? -37.390 -8.426 -1.074 1.00 65.06 393 GLY A O 1
ATOM 3084 N N . GLN A 1 394 ? -36.789 -10.354 -2.078 1.00 58.69 394 GLN A N 1
ATOM 3085 C CA . GLN A 1 394 ? -35.641 -10.695 -1.231 1.00 58.69 394 GLN A CA 1
ATOM 3086 C C . GLN A 1 394 ? -34.354 -10.225 -1.918 1.00 58.69 394 GLN A C 1
ATOM 3088 O O . GLN A 1 394 ? -34.202 -10.450 -3.104 1.00 58.69 394 GLN A O 1
ATOM 3093 N N . ALA A 1 395 ? -33.464 -9.546 -1.194 1.00 63.41 395 ALA A N 1
ATOM 3094 C CA . ALA A 1 395 ? -32.148 -9.184 -1.729 1.00 63.41 395 ALA A CA 1
ATOM 3095 C C . ALA A 1 395 ? -31.219 -10.403 -1.688 1.00 63.41 395 ALA A C 1
ATOM 3097 O O . ALA A 1 395 ? -31.295 -11.165 -0.715 1.00 63.41 395 ALA A O 1
ATOM 3098 N N . HIS A 1 396 ? -30.337 -10.528 -2.677 1.00 63.97 396 HIS A N 1
ATOM 3099 C CA . HIS A 1 396 ? -29.564 -11.737 -2.985 1.00 63.97 396 HIS A CA 1
ATOM 3100 C C . HIS A 1 396 ? -30.466 -12.915 -3.368 1.00 63.97 396 HIS A C 1
ATOM 3102 O O . HIS A 1 396 ? -30.332 -14.032 -2.869 1.00 63.97 396 HIS A O 1
ATOM 3108 N N . SER A 1 397 ? -31.501 -12.604 -4.139 1.00 69.12 397 SER A N 1
ATOM 3109 C CA . SER A 1 397 ? -32.258 -13.591 -4.896 1.00 69.12 397 SER A CA 1
ATOM 3110 C C . SER A 1 397 ? -32.231 -13.067 -6.307 1.00 69.12 397 SER A C 1
ATOM 3112 O O . SER A 1 397 ? -32.848 -12.029 -6.571 1.00 69.12 397 SER A O 1
ATOM 3114 N N . GLY A 1 398 ? -31.555 -13.771 -7.207 1.00 66.56 398 GLY A N 1
ATOM 3115 C CA . GLY A 1 398 ? -31.206 -13.179 -8.489 1.00 66.56 398 GLY A CA 1
ATOM 3116 C C . GLY A 1 398 ? -32.454 -12.754 -9.269 1.00 66.56 398 GLY A C 1
ATOM 3117 O O . GLY A 1 398 ? -32.440 -11.751 -9.968 1.00 66.56 398 GLY A O 1
ATOM 3118 N N . ILE A 1 399 ? -33.603 -13.434 -9.109 1.00 62.12 399 ILE A N 1
ATOM 3119 C CA . ILE A 1 399 ? -34.856 -13.015 -9.768 1.00 62.12 399 ILE A CA 1
ATOM 3120 C C . ILE A 1 399 ? -35.441 -11.739 -9.165 1.00 62.12 399 ILE A C 1
ATOM 3122 O O . ILE A 1 399 ? -36.032 -10.919 -9.872 1.00 62.12 399 ILE A O 1
ATOM 3126 N N . CYS A 1 400 ? -35.317 -11.557 -7.852 1.00 66.75 400 CYS A N 1
ATOM 3127 C CA . CYS A 1 400 ? -35.745 -10.332 -7.194 1.00 66.75 400 CYS A CA 1
ATOM 3128 C C . CYS A 1 400 ? -34.810 -9.186 -7.575 1.00 66.75 400 CYS A C 1
ATOM 3130 O O . CYS A 1 400 ? -35.287 -8.100 -7.906 1.00 66.75 400 CYS A O 1
ATOM 3132 N N . ASP A 1 401 ? -33.505 -9.421 -7.582 1.00 77.50 401 ASP A N 1
ATOM 3133 C CA . ASP A 1 401 ? -32.515 -8.423 -7.949 1.00 77.50 401 ASP A CA 1
ATOM 3134 C C . ASP A 1 401 ? -32.614 -8.061 -9.438 1.00 77.50 401 ASP A C 1
ATOM 3136 O O . ASP A 1 401 ? -32.835 -6.888 -9.733 1.00 77.50 401 ASP A O 1
ATOM 3140 N N . ALA A 1 402 ? -32.688 -9.023 -10.364 1.00 73.75 402 ALA A N 1
ATOM 3141 C CA . ALA A 1 402 ? -32.958 -8.787 -11.790 1.00 73.75 402 ALA A CA 1
ATOM 3142 C C . ALA A 1 402 ? -34.225 -7.943 -12.029 1.00 73.75 402 ALA A C 1
ATOM 3144 O O . ALA A 1 402 ? -34.208 -6.989 -12.813 1.00 73.75 402 ALA A O 1
ATOM 3145 N N . ARG A 1 403 ? -35.321 -8.208 -11.300 1.00 76.12 403 ARG A N 1
ATOM 3146 C CA . ARG A 1 403 ? -36.540 -7.373 -11.355 1.00 76.12 403 ARG A CA 1
ATOM 3147 C C . ARG A 1 403 ? -36.300 -5.954 -10.842 1.00 76.12 403 ARG A C 1
ATOM 3149 O O . ARG A 1 403 ? -36.850 -5.002 -11.394 1.00 76.12 403 ARG A O 1
ATOM 3156 N N . ASN A 1 404 ? -35.504 -5.773 -9.790 1.00 81.25 404 ASN A N 1
ATOM 3157 C CA . ASN A 1 404 ? -35.174 -4.441 -9.283 1.00 81.25 404 ASN A CA 1
ATOM 3158 C C . ASN A 1 404 ? -34.215 -3.688 -10.213 1.00 81.25 404 ASN A C 1
ATOM 3160 O O . ASN A 1 404 ? -34.400 -2.486 -10.401 1.00 81.25 404 ASN A O 1
ATOM 3164 N N . ILE A 1 405 ? -33.264 -4.372 -10.853 1.00 84.62 405 ILE A N 1
ATOM 3165 C CA . ILE A 1 405 ? -32.394 -3.794 -11.885 1.00 84.62 405 ILE A CA 1
ATOM 3166 C C . ILE A 1 405 ? -33.254 -3.309 -13.055 1.00 84.62 405 ILE A C 1
ATOM 3168 O O . ILE A 1 405 ? -33.115 -2.162 -13.485 1.00 84.62 405 ILE A O 1
ATOM 3172 N N . ALA A 1 406 ? -34.214 -4.126 -13.502 1.00 82.12 406 ALA A N 1
ATOM 3173 C CA . ALA A 1 406 ? -35.168 -3.740 -14.537 1.00 82.12 406 ALA A CA 1
ATOM 3174 C C . ALA A 1 406 ? -35.971 -2.488 -14.141 1.00 82.12 406 ALA A C 1
ATOM 3176 O O . ALA A 1 406 ? -36.135 -1.573 -14.946 1.00 82.12 406 ALA A O 1
ATOM 3177 N N . ARG A 1 407 ? -36.418 -2.388 -12.881 1.00 83.94 407 ARG A N 1
ATOM 3178 C CA . ARG A 1 407 ? -37.137 -1.206 -12.362 1.00 83.94 407 ARG A CA 1
ATOM 3179 C C . ARG A 1 407 ? -36.270 0.046 -12.356 1.00 83.94 407 ARG A C 1
ATOM 3181 O O . ARG A 1 407 ? -36.747 1.107 -12.751 1.00 83.94 407 ARG A O 1
ATOM 3188 N N . VAL A 1 408 ? -35.005 -0.071 -11.956 1.00 88.56 408 VAL A N 1
ATOM 3189 C CA . VAL A 1 408 ? -34.035 1.031 -12.038 1.00 88.56 408 VAL A CA 1
ATOM 3190 C C . VAL A 1 408 ? -33.853 1.465 -13.494 1.00 88.56 408 VAL A C 1
ATOM 3192 O O . VAL A 1 408 ? -34.000 2.649 -13.792 1.00 88.56 408 VAL A O 1
ATOM 3195 N N . GLY A 1 409 ? -33.615 0.519 -14.408 1.00 85.38 409 GLY A N 1
ATOM 3196 C CA . GLY A 1 409 ? -33.475 0.791 -15.840 1.00 85.38 409 GLY A CA 1
ATOM 3197 C C . GLY A 1 409 ? -34.699 1.497 -16.431 1.00 85.38 409 GLY A C 1
ATOM 3198 O O . GLY A 1 409 ? -34.557 2.512 -17.113 1.00 85.38 409 GLY A O 1
ATOM 3199 N N . LEU A 1 410 ? -35.907 1.020 -16.114 1.00 82.12 410 LEU A N 1
ATOM 3200 C CA . LEU A 1 410 ? -37.165 1.630 -16.556 1.00 82.12 410 LEU A CA 1
ATOM 3201 C C . LEU A 1 410 ? -37.306 3.070 -16.067 1.00 82.12 410 LEU A C 1
ATOM 3203 O O . LEU A 1 410 ? -37.568 3.956 -16.878 1.00 82.12 410 LEU A O 1
ATOM 3207 N N . VAL A 1 411 ? -37.077 3.336 -14.778 1.00 84.62 411 VAL A N 1
ATOM 3208 C CA . VAL A 1 411 ? -37.178 4.702 -14.240 1.00 84.62 411 VAL A CA 1
ATOM 3209 C C . VAL A 1 411 ? -36.127 5.621 -14.868 1.00 84.62 411 VAL A C 1
ATOM 3211 O O . VAL A 1 411 ? -36.437 6.763 -15.208 1.00 84.62 411 VAL A O 1
ATOM 3214 N N . LEU A 1 412 ? -34.903 5.137 -15.094 1.00 85.56 412 LEU A N 1
ATOM 3215 C CA . LEU A 1 412 ? -33.864 5.914 -15.773 1.00 85.56 412 LEU A CA 1
ATOM 3216 C C . LEU A 1 412 ? -34.288 6.312 -17.197 1.00 85.56 412 LEU A C 1
ATOM 3218 O O . LEU A 1 412 ? -34.148 7.476 -17.579 1.00 85.56 412 LEU A O 1
ATOM 3222 N N . MET A 1 413 ? -34.866 5.383 -17.962 1.00 84.75 413 MET A N 1
ATOM 3223 C CA . MET A 1 413 ? -35.346 5.647 -19.324 1.00 84.75 413 MET A CA 1
ATOM 3224 C C . MET A 1 413 ? -36.598 6.541 -19.364 1.00 84.75 413 MET A C 1
ATOM 3226 O O . MET A 1 413 ? -36.733 7.396 -20.243 1.00 84.75 413 MET A O 1
ATOM 3230 N N . GLN A 1 414 ? -37.535 6.337 -18.437 1.00 82.25 414 GLN A N 1
ATOM 3231 C CA . GLN A 1 414 ? -38.851 6.988 -18.426 1.00 82.25 414 GLN A CA 1
ATOM 3232 C C . GLN A 1 414 ? -38.836 8.362 -17.762 1.00 82.25 414 GLN A C 1
ATOM 3234 O O . GLN A 1 414 ? -39.656 9.217 -18.090 1.00 82.25 414 GLN A O 1
ATOM 3239 N N . GLU A 1 415 ? -37.942 8.590 -16.803 1.00 82.06 415 GLU A N 1
ATOM 3240 C CA . GLU A 1 415 ? -37.961 9.802 -15.987 1.00 82.06 415 GLU A CA 1
ATOM 3241 C C . GLU A 1 415 ? -36.684 10.629 -16.110 1.00 82.06 415 GLU A C 1
ATOM 3243 O O . GLU A 1 415 ? -36.765 11.854 -15.993 1.00 82.06 415 GLU A O 1
ATOM 3248 N N . HIS A 1 416 ? -35.548 10.008 -16.435 1.00 82.50 416 HIS A N 1
ATOM 3249 C CA . HIS A 1 416 ? -34.234 10.654 -16.388 1.00 82.50 416 HIS A CA 1
ATOM 3250 C C . HIS A 1 416 ? -33.486 10.685 -17.728 1.00 82.50 416 HIS A C 1
ATOM 3252 O O . HIS A 1 416 ? -32.280 10.906 -17.750 1.00 82.50 416 HIS A O 1
ATOM 3258 N N . ASP A 1 417 ? -34.191 10.518 -18.851 1.00 82.25 417 ASP A N 1
ATOM 3259 C CA . ASP A 1 417 ? -33.640 10.676 -20.206 1.00 82.25 417 ASP A CA 1
ATOM 3260 C C . ASP A 1 417 ? -32.429 9.772 -20.518 1.00 82.25 417 ASP A C 1
ATOM 3262 O O . ASP A 1 417 ? -31.615 10.105 -21.395 1.00 82.25 417 ASP A O 1
ATOM 3266 N N . ALA A 1 418 ? -32.306 8.647 -19.805 1.00 86.75 418 ALA A N 1
ATOM 3267 C CA . ALA A 1 418 ? -31.220 7.696 -19.983 1.00 86.75 418 ALA A CA 1
ATOM 3268 C C . ALA A 1 418 ? -31.384 6.889 -21.278 1.00 86.75 418 ALA A C 1
ATOM 3270 O O . ALA A 1 418 ? -32.494 6.528 -21.685 1.00 86.75 418 ALA A O 1
ATOM 3271 N N . VAL A 1 419 ? -30.251 6.579 -21.906 1.00 87.25 419 VAL A N 1
ATOM 3272 C CA . VAL A 1 419 ? -30.166 5.688 -23.065 1.00 87.25 419 VAL A CA 1
ATOM 3273 C C . VAL A 1 419 ? -29.322 4.486 -22.663 1.00 87.25 419 VAL A C 1
ATOM 3275 O O . VAL A 1 419 ? -28.150 4.639 -22.326 1.00 87.25 419 VAL A O 1
ATOM 3278 N N . LEU A 1 420 ? -29.915 3.294 -22.678 1.00 86.31 420 LEU A N 1
ATOM 3279 C CA . LEU A 1 420 ? -29.248 2.051 -22.295 1.00 86.31 420 LEU A CA 1
ATOM 3280 C C . LEU A 1 420 ? -28.465 1.484 -23.487 1.00 86.31 420 LEU A C 1
ATOM 3282 O O . LEU A 1 420 ? -28.908 0.565 -24.172 1.00 86.31 420 LEU A O 1
ATOM 3286 N N . SER A 1 421 ? -27.302 2.061 -23.776 1.00 85.31 421 SER A N 1
ATOM 3287 C CA . SER A 1 421 ? -26.355 1.519 -24.760 1.00 85.31 421 SER A CA 1
ATOM 3288 C C . SER A 1 421 ? -25.299 0.644 -24.089 1.00 85.31 421 SER A C 1
ATOM 3290 O O . SER A 1 421 ? -24.887 0.944 -22.967 1.00 85.31 421 SER A O 1
ATOM 3292 N N . SER A 1 422 ? -24.812 -0.384 -24.794 1.00 85.56 422 SER A N 1
ATOM 3293 C CA . SER A 1 422 ? -23.698 -1.230 -24.339 1.00 85.56 422 SER A CA 1
ATOM 3294 C C . SER A 1 422 ? -22.539 -0.378 -23.812 1.00 85.56 422 SER A C 1
ATOM 3296 O O . SER A 1 422 ? -21.999 0.460 -24.535 1.00 85.56 422 SER A O 1
ATOM 3298 N N . ASN A 1 423 ? -22.143 -0.601 -22.560 1.00 85.62 423 ASN A N 1
ATOM 3299 C CA . ASN A 1 423 ? -21.094 0.168 -21.879 1.00 85.62 423 ASN A CA 1
ATOM 3300 C C . ASN A 1 423 ? -20.030 -0.732 -21.209 1.00 85.62 423 ASN A C 1
ATOM 3302 O O . ASN A 1 423 ? -19.020 -0.217 -20.709 1.00 85.62 423 ASN A O 1
ATOM 3306 N N . SER A 1 424 ? -20.214 -2.056 -21.291 1.00 84.25 424 SER A N 1
ATOM 3307 C CA . SER A 1 424 ? -19.290 -3.091 -20.829 1.00 84.25 424 SER A CA 1
ATOM 3308 C C . SER A 1 424 ? -19.173 -4.251 -21.830 1.00 84.25 424 SER A C 1
ATOM 3310 O O . SER A 1 424 ? -20.089 -4.528 -22.602 1.00 84.25 424 SER A O 1
ATOM 3312 N N . GLN A 1 425 ? -17.999 -4.895 -21.849 1.00 82.81 425 GLN A N 1
ATOM 3313 C CA . GLN A 1 425 ? -17.680 -6.052 -22.697 1.00 82.81 425 GLN A CA 1
ATOM 3314 C C . GLN A 1 425 ? -16.519 -6.892 -22.127 1.00 82.81 425 GLN A C 1
ATOM 3316 O O . GLN A 1 425 ? -15.760 -6.418 -21.259 1.00 82.81 425 GLN A O 1
ATOM 3321 N N . ILE A 1 426 ? -16.358 -8.117 -22.639 1.00 75.38 426 ILE A N 1
ATOM 3322 C CA . ILE A 1 426 ? -15.217 -9.013 -22.368 1.00 75.38 426 ILE A CA 1
ATOM 3323 C C . ILE A 1 426 ? -13.953 -8.491 -23.071 1.00 75.38 426 ILE A C 1
ATOM 3325 O O . ILE A 1 426 ? -14.011 -7.974 -24.184 1.00 75.38 426 ILE A O 1
ATOM 3329 N N . LYS A 1 427 ? -12.801 -8.576 -22.388 1.00 57.53 427 LYS A N 1
ATOM 3330 C CA . LYS A 1 427 ? -11.534 -7.911 -22.760 1.00 57.53 427 LYS A CA 1
ATOM 3331 C C . LYS A 1 427 ? -10.871 -8.420 -24.054 1.00 57.53 427 LYS A C 1
ATOM 3333 O O . LYS A 1 427 ? -9.906 -7.798 -24.482 1.00 57.53 427 LYS A O 1
ATOM 3338 N N . GLU A 1 428 ? -11.363 -9.485 -24.686 1.00 49.16 428 GLU A N 1
ATOM 3339 C CA . GLU A 1 428 ? -10.792 -9.981 -25.953 1.00 49.16 428 GLU A CA 1
ATOM 3340 C C . GLU A 1 428 ? -11.163 -9.127 -27.176 1.00 49.16 428 GLU A C 1
ATOM 3342 O O . GLU A 1 428 ? -10.541 -9.254 -28.227 1.00 49.16 428 GLU A O 1
ATOM 3347 N N . LEU A 1 429 ? -12.112 -8.197 -27.040 1.00 41.47 429 LEU A N 1
ATOM 3348 C CA . LEU A 1 429 ? -12.460 -7.252 -28.096 1.00 41.47 429 LEU A CA 1
ATOM 3349 C C . LEU A 1 429 ? -12.066 -5.821 -27.708 1.00 41.47 429 LEU A C 1
ATOM 3351 O O . LEU A 1 429 ? -12.724 -5.151 -26.914 1.00 41.47 429 LEU A O 1
ATOM 3355 N N . ASP A 1 430 ? -11.018 -5.369 -28.388 1.00 31.39 430 ASP A N 1
ATOM 3356 C CA . ASP A 1 430 ? -10.682 -3.982 -28.711 1.00 31.39 430 ASP A CA 1
ATOM 3357 C C . ASP A 1 430 ? -9.843 -3.179 -27.694 1.00 31.39 430 ASP A C 1
ATOM 3359 O O . ASP A 1 430 ? -10.292 -2.616 -26.691 1.00 31.39 430 ASP A O 1
ATOM 3363 N N . SER A 1 431 ? -8.565 -3.114 -28.050 1.00 33.66 431 SER A N 1
ATOM 3364 C CA . SER A 1 431 ? -7.407 -2.505 -27.412 1.00 33.66 431 SER A CA 1
ATOM 3365 C C . SER A 1 431 ? -7.278 -1.000 -27.680 1.00 33.66 431 SER A C 1
ATOM 3367 O O . SER A 1 431 ? -6.203 -0.547 -28.064 1.00 33.66 431 SER A O 1
ATOM 3369 N N . SER A 1 432 ? -8.342 -0.200 -27.542 1.00 33.03 432 SER A N 1
ATOM 3370 C CA . SER A 1 432 ? -8.240 1.187 -28.036 1.00 33.03 432 SER A CA 1
ATOM 3371 C C . SER A 1 432 ? -9.001 2.301 -27.306 1.00 33.03 432 SER A C 1
ATOM 3373 O O . SER A 1 432 ? -8.941 3.438 -27.769 1.00 33.03 432 SER A O 1
ATOM 3375 N N . ARG A 1 433 ? -9.680 2.083 -26.161 1.00 31.45 433 ARG A N 1
ATOM 3376 C CA . ARG A 1 433 ? -10.479 3.188 -25.559 1.00 31.45 433 ARG A CA 1
ATOM 3377 C C . ARG A 1 433 ? -10.660 3.261 -24.034 1.00 31.45 433 ARG A C 1
ATOM 3379 O O . ARG A 1 433 ? -11.507 4.027 -23.578 1.00 31.45 433 ARG A O 1
ATOM 3386 N N . LYS A 1 434 ? -9.900 2.509 -23.227 1.00 30.33 434 LYS A N 1
ATOM 3387 C CA . LYS A 1 434 ? -10.119 2.379 -21.763 1.00 30.33 434 LYS A CA 1
ATOM 3388 C C . LYS A 1 434 ? -8.965 2.856 -20.862 1.00 30.33 434 LYS A C 1
ATOM 3390 O O . LYS A 1 434 ? -8.841 2.358 -19.751 1.00 30.33 434 LYS A O 1
ATOM 3395 N N . GLU A 1 435 ? -8.152 3.821 -21.285 1.00 30.53 435 GLU A N 1
ATOM 3396 C CA . GLU A 1 435 ? -6.985 4.233 -20.480 1.00 30.53 435 GLU A CA 1
ATOM 3397 C C . GLU A 1 435 ? -7.270 5.266 -19.373 1.00 30.53 435 GLU A C 1
ATOM 3399 O O . GLU A 1 435 ? -6.512 5.309 -18.427 1.00 30.53 435 GLU A O 1
ATOM 3404 N N . GLN A 1 436 ? -8.362 6.044 -19.366 1.00 28.03 436 GLN A N 1
ATOM 3405 C CA . GLN A 1 436 ? -8.401 7.211 -18.452 1.00 28.03 436 GLN A CA 1
ATOM 3406 C C . GLN A 1 436 ? -9.150 7.088 -17.109 1.00 28.03 436 GLN A C 1
ATOM 3408 O O . GLN A 1 436 ? -8.780 7.802 -16.191 1.00 28.03 436 GLN A O 1
ATOM 3413 N N . THR A 1 437 ? -10.164 6.230 -16.921 1.00 28.73 437 THR A N 1
ATOM 3414 C CA . THR A 1 437 ? -11.007 6.286 -15.688 1.00 28.73 437 THR A CA 1
ATOM 3415 C C . THR A 1 437 ? -10.959 5.059 -14.772 1.00 28.73 437 THR A C 1
ATOM 3417 O O . THR A 1 437 ? -11.272 5.168 -13.591 1.00 28.73 437 THR A O 1
ATOM 3420 N N . VAL A 1 438 ? -10.537 3.889 -15.265 1.00 31.23 438 VAL A N 1
ATOM 3421 C CA . VAL A 1 438 ? -10.260 2.703 -14.417 1.00 31.23 438 VAL A CA 1
ATOM 3422 C C . VAL A 1 438 ? -8.846 2.768 -13.837 1.00 31.23 438 VAL A C 1
ATOM 3424 O O . VAL A 1 438 ? -8.590 2.246 -12.753 1.00 31.23 438 VAL A O 1
ATOM 3427 N N . GLU A 1 439 ? -7.947 3.463 -14.532 1.00 29.28 439 GLU A N 1
ATOM 3428 C CA . GLU A 1 439 ? -6.577 3.682 -14.090 1.00 29.28 439 GLU A CA 1
ATOM 3429 C C . GLU A 1 439 ? -6.550 4.503 -12.795 1.00 29.28 439 GLU A C 1
ATOM 3431 O O . GLU A 1 439 ? -5.841 4.126 -11.878 1.00 29.28 439 GLU A O 1
ATOM 3436 N N . GLU A 1 440 ? -7.399 5.522 -12.626 1.00 28.92 440 GLU A N 1
ATOM 3437 C CA . GLU A 1 440 ? -7.384 6.426 -11.459 1.00 28.92 440 GLU A CA 1
ATOM 3438 C C . GLU A 1 440 ? -7.770 5.761 -10.118 1.00 28.92 440 GLU A C 1
ATOM 3440 O O . GLU A 1 440 ? -7.174 6.055 -9.083 1.00 28.92 440 GLU A O 1
ATOM 3445 N N . ALA A 1 441 ? -8.732 4.831 -10.104 1.00 29.39 441 ALA A N 1
ATOM 3446 C CA . ALA A 1 441 ? -9.146 4.147 -8.870 1.00 29.39 441 ALA A CA 1
ATOM 3447 C C . ALA A 1 441 ? -8.220 2.972 -8.505 1.00 29.39 441 ALA A C 1
ATOM 3449 O O . ALA A 1 441 ? -7.915 2.770 -7.329 1.00 29.39 441 ALA A O 1
ATOM 3450 N N . ALA A 1 442 ? -7.739 2.225 -9.508 1.00 32.09 442 ALA A N 1
ATOM 3451 C CA . ALA A 1 442 ? -6.742 1.173 -9.309 1.00 32.09 442 ALA A CA 1
ATOM 3452 C C . ALA A 1 442 ? -5.375 1.764 -8.916 1.00 32.09 442 ALA A C 1
ATOM 3454 O O . ALA A 1 442 ? -4.720 1.245 -8.016 1.00 32.09 442 ALA A O 1
ATOM 3455 N N . THR A 1 443 ? -4.985 2.900 -9.507 1.00 51.69 443 THR A N 1
ATOM 3456 C CA . THR A 1 443 ? -3.770 3.630 -9.107 1.00 51.69 443 THR A CA 1
ATOM 3457 C C . THR A 1 443 ? -3.876 4.201 -7.701 1.00 51.69 443 THR A C 1
ATOM 3459 O O . THR A 1 443 ? -2.858 4.274 -7.021 1.00 51.69 443 THR A O 1
ATOM 3462 N N . TYR A 1 444 ? -5.070 4.568 -7.221 1.00 53.06 444 TYR A N 1
ATOM 3463 C CA . TYR A 1 444 ? -5.231 5.100 -5.869 1.00 53.06 444 TYR A CA 1
ATOM 3464 C C . TYR A 1 444 ? -4.945 4.064 -4.774 1.00 53.06 444 TYR A C 1
ATOM 3466 O O . TYR A 1 444 ? -4.169 4.340 -3.853 1.00 53.06 444 TYR A O 1
ATOM 3474 N N . ASP A 1 445 ? -5.539 2.869 -4.860 1.00 57.44 445 ASP A N 1
ATOM 3475 C CA . ASP A 1 445 ? -5.289 1.824 -3.856 1.00 57.44 445 ASP A CA 1
ATOM 3476 C C . ASP A 1 445 ? -3.837 1.326 -3.948 1.00 57.44 445 ASP A C 1
ATOM 3478 O O . ASP A 1 445 ? -3.159 1.153 -2.933 1.00 57.44 445 ASP A O 1
ATOM 3482 N N . GLU A 1 446 ? -3.290 1.268 -5.166 1.00 69.06 446 GLU A N 1
ATOM 3483 C CA . GLU A 1 446 ? -1.884 0.948 -5.392 1.00 69.06 446 GLU A CA 1
ATOM 3484 C C . GLU A 1 446 ? -0.923 1.990 -4.781 1.00 69.06 446 GLU A C 1
ATOM 3486 O O . GLU A 1 446 ? 0.075 1.634 -4.139 1.00 69.06 446 GLU A O 1
ATOM 3491 N N . GLN A 1 447 ? -1.218 3.285 -4.933 1.00 72.62 447 GLN A N 1
ATOM 3492 C CA . GLN A 1 447 ? -0.452 4.384 -4.331 1.00 72.62 447 GLN A CA 1
ATOM 3493 C C . GLN A 1 447 ? -0.527 4.357 -2.804 1.00 72.62 447 GLN A C 1
ATOM 3495 O O . GLN A 1 447 ? 0.476 4.602 -2.120 1.00 72.62 447 GLN A O 1
ATOM 3500 N N . ARG A 1 448 ? -1.702 4.035 -2.258 1.00 75.56 448 ARG A N 1
ATOM 3501 C CA . ARG A 1 448 ? -1.927 3.913 -0.818 1.00 75.56 448 ARG A CA 1
ATOM 3502 C C . ARG A 1 448 ? -1.102 2.776 -0.226 1.00 75.56 448 ARG A C 1
ATOM 3504 O O . ARG A 1 448 ? -0.367 2.995 0.737 1.00 75.56 448 ARG A O 1
ATOM 3511 N N . GLU A 1 449 ? -1.178 1.587 -0.808 1.00 82.44 449 GLU A N 1
ATOM 3512 C CA . GLU A 1 449 ? -0.374 0.439 -0.382 1.00 82.44 449 GLU A CA 1
ATOM 3513 C C . GLU A 1 449 ? 1.127 0.712 -0.511 1.00 82.44 449 GLU A C 1
ATOM 3515 O O . GLU A 1 449 ? 1.903 0.398 0.395 1.00 82.44 449 GLU A O 1
ATOM 3520 N N . SER A 1 450 ? 1.544 1.353 -1.607 1.00 84.81 450 SER A N 1
ATOM 3521 C CA . SER A 1 450 ? 2.940 1.750 -1.817 1.00 84.81 450 SER A CA 1
ATOM 3522 C C . SER A 1 450 ? 3.426 2.717 -0.734 1.00 84.81 450 SER A C 1
ATOM 3524 O O . SER A 1 450 ? 4.522 2.543 -0.206 1.00 84.81 450 SER A O 1
ATOM 3526 N N . SER A 1 451 ? 2.592 3.676 -0.323 1.00 87.38 451 SER A N 1
ATOM 3527 C CA . SER A 1 451 ? 2.913 4.621 0.757 1.00 87.38 451 SER A CA 1
ATOM 3528 C C . SER A 1 451 ? 3.042 3.933 2.122 1.00 87.38 451 SER A C 1
ATOM 3530 O O . SER A 1 451 ? 3.938 4.264 2.903 1.00 87.38 451 SER A O 1
ATOM 3532 N N . ILE A 1 452 ? 2.192 2.941 2.411 1.00 91.12 452 ILE A N 1
ATOM 3533 C CA . ILE A 1 452 ? 2.283 2.128 3.637 1.00 91.12 452 ILE A CA 1
ATOM 3534 C C . ILE A 1 452 ? 3.599 1.339 3.649 1.00 91.12 452 ILE A C 1
ATOM 3536 O O . ILE A 1 452 ? 4.332 1.373 4.642 1.00 91.12 452 ILE A O 1
ATOM 3540 N N . CYS A 1 453 ? 3.936 0.683 2.534 1.00 93.12 453 CYS A N 1
ATOM 3541 C CA . CYS A 1 453 ? 5.182 -0.069 2.387 1.00 93.12 453 CYS A CA 1
ATOM 3542 C C . CYS A 1 453 ? 6.416 0.836 2.521 1.00 93.12 453 CYS A C 1
ATOM 3544 O O . CYS A 1 453 ? 7.383 0.477 3.193 1.00 93.12 453 CYS A O 1
ATOM 3546 N N . ALA A 1 454 ? 6.376 2.031 1.932 1.00 92.44 454 ALA A N 1
ATOM 3547 C CA . ALA A 1 454 ? 7.437 3.029 2.012 1.00 92.44 454 ALA A CA 1
ATOM 3548 C C . ALA A 1 454 ? 7.712 3.460 3.466 1.00 92.44 454 ALA A C 1
ATOM 3550 O O . ALA A 1 454 ? 8.855 3.441 3.923 1.00 92.44 454 ALA A O 1
ATOM 3551 N N . ARG A 1 455 ? 6.658 3.749 4.242 1.00 93.62 455 ARG A N 1
ATOM 3552 C CA . ARG A 1 455 ? 6.776 4.095 5.671 1.00 93.62 455 ARG A CA 1
ATOM 3553 C C . ARG A 1 455 ? 7.298 2.935 6.512 1.00 93.62 455 ARG A C 1
ATOM 3555 O O . ARG A 1 455 ? 8.165 3.146 7.355 1.00 93.62 455 ARG A O 1
ATOM 3562 N N . MET A 1 456 ? 6.813 1.717 6.260 1.00 94.38 456 MET A N 1
ATOM 3563 C CA . MET A 1 456 ? 7.326 0.506 6.909 1.00 94.38 456 MET A CA 1
ATOM 3564 C C . MET A 1 456 ? 8.829 0.338 6.654 1.00 94.38 456 MET A C 1
ATOM 3566 O O . MET A 1 456 ? 9.578 0.021 7.575 1.00 94.38 456 MET A O 1
ATOM 3570 N N . SER A 1 457 ? 9.282 0.622 5.431 1.00 94.44 457 SER A N 1
ATOM 3571 C CA . SER A 1 457 ? 10.686 0.481 5.027 1.00 94.44 457 SER A CA 1
ATOM 3572 C C . SER A 1 457 ? 11.626 1.360 5.848 1.00 94.44 457 SER A C 1
ATOM 3574 O O . SER A 1 457 ? 12.679 0.885 6.261 1.00 94.44 457 SER A O 1
ATOM 3576 N N . LEU A 1 458 ? 11.227 2.595 6.176 1.00 94.25 458 LEU A N 1
ATOM 3577 C CA . LEU A 1 458 ? 12.019 3.470 7.050 1.00 94.25 458 LEU A CA 1
ATOM 3578 C C . LEU A 1 458 ? 12.232 2.858 8.437 1.00 94.25 458 LEU A C 1
ATOM 3580 O O . LEU A 1 458 ? 13.334 2.925 8.979 1.00 94.25 458 LEU A O 1
ATOM 3584 N N . LEU A 1 459 ? 11.200 2.229 9.003 1.00 93.50 459 LEU A N 1
ATOM 3585 C CA . LEU A 1 459 ? 11.260 1.654 10.349 1.00 93.50 459 LEU A CA 1
ATOM 3586 C C . LEU A 1 459 ? 12.258 0.493 10.442 1.00 93.50 459 LEU A C 1
ATOM 3588 O O . LEU A 1 459 ? 12.894 0.318 11.482 1.00 93.50 459 LEU A O 1
ATOM 3592 N N . VAL A 1 460 ? 12.437 -0.261 9.355 1.00 92.62 460 VAL A N 1
ATOM 3593 C CA . VAL A 1 460 ? 13.237 -1.500 9.316 1.00 92.62 460 VAL A CA 1
ATOM 3594 C C . VAL A 1 460 ? 14.529 -1.383 8.499 1.00 92.62 460 VAL A C 1
ATOM 3596 O O . VAL A 1 460 ? 15.235 -2.367 8.317 1.00 92.62 460 VAL A O 1
ATOM 3599 N N . ALA A 1 461 ? 14.894 -0.179 8.057 1.00 88.75 461 ALA A N 1
ATOM 3600 C CA . ALA A 1 461 ? 15.998 0.075 7.123 1.00 88.75 461 ALA A CA 1
ATOM 3601 C C . ALA A 1 461 ? 17.417 -0.330 7.590 1.00 88.75 461 ALA A C 1
ATOM 3603 O O . ALA A 1 461 ? 18.358 -0.249 6.813 1.00 88.75 461 ALA A O 1
ATOM 3604 N N . HIS A 1 462 ? 17.600 -0.743 8.846 1.00 85.94 462 HIS A N 1
ATOM 3605 C CA . HIS A 1 462 ? 18.898 -1.150 9.415 1.00 85.94 462 HIS A CA 1
ATOM 3606 C C . HIS A 1 462 ? 19.051 -2.673 9.550 1.00 85.94 462 HIS A C 1
ATOM 3608 O O . HIS A 1 462 ? 20.071 -3.147 10.045 1.00 85.94 462 HIS A O 1
ATOM 3614 N N . VAL A 1 463 ? 18.024 -3.432 9.165 1.00 86.94 463 VAL A N 1
ATOM 3615 C CA . VAL A 1 463 ? 17.958 -4.886 9.322 1.00 86.94 463 VAL A CA 1
ATOM 3616 C C . VAL A 1 463 ? 18.544 -5.569 8.085 1.00 86.94 463 VAL A C 1
ATOM 3618 O O . VAL A 1 463 ? 18.314 -5.129 6.957 1.00 86.94 463 VAL A O 1
ATOM 3621 N N . GLY A 1 464 ? 19.276 -6.670 8.277 1.00 87.75 464 GLY A N 1
ATOM 3622 C CA . GLY A 1 464 ? 19.797 -7.471 7.167 1.00 87.75 464 GLY A CA 1
ATOM 3623 C C . GLY A 1 464 ? 18.681 -8.112 6.329 1.00 87.75 464 GLY A C 1
ATOM 3624 O O . GLY A 1 464 ? 17.635 -8.493 6.851 1.00 87.75 464 GLY A O 1
ATOM 3625 N N . PHE A 1 465 ? 18.895 -8.290 5.020 1.00 87.88 465 PHE A N 1
ATOM 3626 C CA . PHE A 1 465 ? 17.837 -8.760 4.107 1.00 87.88 465 PHE A CA 1
ATOM 3627 C C . PHE A 1 465 ? 17.223 -10.113 4.472 1.00 87.88 465 PHE A C 1
ATOM 3629 O O . PHE A 1 465 ? 16.023 -10.293 4.279 1.00 87.88 465 PHE A O 1
ATOM 3636 N N . ALA A 1 466 ? 18.017 -11.050 4.997 1.00 88.44 466 ALA A N 1
ATOM 3637 C CA . ALA A 1 466 ? 17.516 -12.361 5.405 1.00 88.44 466 ALA A CA 1
ATOM 3638 C C . ALA A 1 466 ? 16.553 -12.257 6.601 1.00 88.44 466 ALA A C 1
ATOM 3640 O O . ALA A 1 466 ? 15.481 -12.859 6.586 1.00 88.44 466 ALA A O 1
ATOM 3641 N N . GLU A 1 467 ? 16.908 -11.448 7.602 1.00 91.75 467 GLU A N 1
ATOM 3642 C CA . GLU A 1 467 ? 16.074 -11.195 8.783 1.00 91.75 467 GLU A CA 1
ATOM 3643 C C . GLU A 1 467 ? 14.809 -10.415 8.415 1.00 91.75 467 GLU A C 1
ATOM 3645 O O . GLU A 1 467 ? 13.718 -10.745 8.880 1.00 91.75 467 GLU A O 1
ATOM 3650 N N . LEU A 1 468 ? 14.939 -9.422 7.527 1.00 91.94 468 LEU A N 1
ATOM 3651 C CA . LEU A 1 468 ? 13.804 -8.680 6.989 1.00 91.94 468 LEU A CA 1
ATOM 3652 C C . LEU A 1 468 ? 12.821 -9.622 6.286 1.00 91.94 468 LEU A C 1
ATOM 3654 O O . LEU A 1 468 ? 11.622 -9.560 6.539 1.00 91.94 468 LEU A O 1
ATOM 3658 N N . GLU A 1 469 ? 13.310 -10.505 5.414 1.00 90.69 469 GLU A N 1
ATOM 3659 C CA . GLU A 1 469 ? 12.446 -11.408 4.655 1.00 90.69 469 GLU A CA 1
ATOM 3660 C C . GLU A 1 469 ? 11.715 -12.418 5.556 1.00 90.69 469 GLU A C 1
ATOM 3662 O O . GLU A 1 469 ? 10.519 -12.643 5.358 1.00 90.69 469 GLU A O 1
ATOM 3667 N N . ASP A 1 470 ? 12.381 -12.970 6.577 1.00 92.75 470 ASP A N 1
ATOM 3668 C CA . ASP A 1 470 ? 11.725 -13.828 7.576 1.00 92.75 470 ASP A CA 1
ATOM 3669 C C . ASP A 1 470 ? 10.642 -13.066 8.354 1.00 92.75 470 ASP A C 1
ATOM 3671 O O . ASP A 1 470 ? 9.504 -13.532 8.480 1.00 92.75 470 ASP A O 1
ATOM 3675 N N . ALA A 1 471 ? 10.959 -11.859 8.827 1.00 92.69 471 ALA A N 1
ATOM 3676 C CA . ALA A 1 471 ? 10.028 -11.051 9.602 1.00 92.69 471 ALA A CA 1
ATOM 3677 C C . ALA A 1 471 ? 8.772 -10.679 8.804 1.00 92.69 471 ALA A C 1
ATOM 3679 O O . ALA A 1 471 ? 7.664 -10.880 9.303 1.00 92.69 471 ALA A O 1
ATOM 3680 N N . LEU A 1 472 ? 8.911 -10.209 7.558 1.00 93.31 472 LEU A N 1
ATOM 3681 C CA . LEU A 1 472 ? 7.756 -9.833 6.732 1.00 93.31 472 LEU A CA 1
ATOM 3682 C C . LEU A 1 472 ? 6.856 -11.044 6.423 1.00 93.31 472 LEU A C 1
ATOM 3684 O O . LEU A 1 472 ? 5.629 -10.927 6.472 1.00 93.31 472 LEU A O 1
ATOM 3688 N N . ARG A 1 473 ? 7.441 -12.231 6.194 1.00 92.12 473 ARG A N 1
ATOM 3689 C CA . ARG A 1 473 ? 6.682 -13.485 6.024 1.00 92.12 473 ARG A CA 1
ATOM 3690 C C . ARG A 1 473 ? 5.926 -13.868 7.295 1.00 92.12 473 ARG A C 1
ATOM 3692 O O . ARG A 1 473 ? 4.759 -14.251 7.229 1.00 92.12 473 ARG A O 1
ATOM 3699 N N . ARG A 1 474 ? 6.561 -13.740 8.463 1.00 92.12 474 ARG A N 1
ATOM 3700 C CA . ARG A 1 474 ? 5.941 -14.031 9.769 1.00 92.12 474 ARG A CA 1
ATOM 3701 C C . ARG A 1 474 ? 4.879 -13.011 10.161 1.00 92.12 474 ARG A C 1
ATOM 3703 O O . ARG A 1 474 ? 3.934 -13.372 10.855 1.00 92.12 474 ARG A O 1
ATOM 3710 N N . MET A 1 475 ? 5.014 -11.766 9.710 1.00 89.69 475 MET A N 1
ATOM 3711 C CA . MET A 1 475 ? 3.984 -10.729 9.808 1.00 89.69 475 MET A CA 1
ATOM 3712 C C . MET A 1 475 ? 2.814 -10.949 8.843 1.00 89.69 475 MET A C 1
ATOM 3714 O O . MET A 1 475 ? 1.778 -10.315 9.025 1.00 89.69 475 MET A O 1
ATOM 3718 N N . LYS A 1 476 ? 2.964 -11.872 7.881 1.00 89.81 476 LYS A N 1
ATOM 3719 C CA . LYS A 1 476 ? 1.931 -12.301 6.928 1.00 89.81 476 LYS A CA 1
ATOM 3720 C C . LYS A 1 476 ? 1.556 -11.228 5.908 1.00 89.81 476 LYS A C 1
ATOM 3722 O O . LYS A 1 476 ? 0.399 -11.105 5.522 1.00 89.81 476 LYS A O 1
ATOM 3727 N N . LEU A 1 477 ? 2.559 -10.472 5.463 1.00 89.50 477 LEU A N 1
ATOM 3728 C CA . LEU A 1 477 ? 2.417 -9.567 4.326 1.00 89.50 477 LEU A CA 1
ATOM 3729 C C . LEU A 1 477 ? 2.247 -10.364 3.026 1.00 89.50 477 LEU A C 1
ATOM 3731 O O . LEU A 1 477 ? 2.811 -11.450 2.859 1.00 89.50 477 LEU A O 1
ATOM 3735 N N . SER A 1 478 ? 1.513 -9.789 2.078 1.00 88.44 478 SER A N 1
ATOM 3736 C CA . SER A 1 478 ? 1.394 -10.298 0.713 1.00 88.44 478 SER A CA 1
ATOM 3737 C C . SER A 1 478 ? 2.740 -10.271 -0.025 1.00 88.44 478 SER A C 1
ATOM 3739 O O . SER A 1 478 ? 3.679 -9.555 0.343 1.00 88.44 478 SER A O 1
ATOM 3741 N N . ARG A 1 479 ? 2.852 -11.046 -1.115 1.00 86.19 479 ARG A N 1
ATOM 3742 C CA . ARG A 1 479 ? 4.077 -11.084 -1.939 1.00 86.19 479 ARG A CA 1
ATOM 3743 C C . ARG A 1 479 ? 4.448 -9.706 -2.492 1.00 86.19 479 ARG A C 1
ATOM 3745 O O . ARG A 1 479 ? 5.637 -9.381 -2.547 1.00 86.19 479 ARG A O 1
ATOM 3752 N N . ASP A 1 480 ? 3.453 -8.901 -2.844 1.00 84.25 480 ASP A N 1
ATOM 3753 C CA . ASP A 1 480 ? 3.661 -7.569 -3.406 1.00 84.25 480 ASP A CA 1
ATOM 3754 C C . ASP A 1 480 ? 4.080 -6.550 -2.342 1.00 84.25 480 ASP A C 1
ATOM 3756 O O . ASP A 1 480 ? 5.056 -5.825 -2.555 1.00 84.25 480 ASP A O 1
ATOM 3760 N N . GLU A 1 481 ? 3.459 -6.557 -1.157 1.00 89.25 481 GLU A N 1
ATOM 3761 C CA . GLU A 1 481 ? 3.902 -5.729 -0.025 1.00 89.25 481 GLU A CA 1
ATOM 3762 C C . GLU A 1 481 ? 5.352 -6.060 0.366 1.00 89.25 481 GLU A C 1
ATOM 3764 O O . GLU A 1 481 ? 6.192 -5.165 0.483 1.00 89.25 481 GLU A O 1
ATOM 3769 N N . MET A 1 482 ? 5.689 -7.352 0.482 1.00 90.31 482 MET A N 1
ATOM 3770 C CA . MET A 1 482 ? 7.060 -7.796 0.767 1.00 90.31 482 MET A CA 1
ATOM 3771 C C . MET A 1 482 ? 8.052 -7.308 -0.294 1.00 90.31 482 MET A C 1
ATOM 3773 O O . MET A 1 482 ? 9.142 -6.828 0.034 1.00 90.31 482 MET A O 1
ATOM 3777 N N . ARG A 1 483 ? 7.682 -7.398 -1.580 1.00 88.12 483 ARG A N 1
ATOM 3778 C CA . ARG A 1 483 ? 8.509 -6.913 -2.692 1.00 88.12 483 ARG A CA 1
ATOM 3779 C C . ARG A 1 483 ? 8.735 -5.404 -2.610 1.00 88.12 483 ARG A C 1
ATOM 3781 O O . ARG A 1 483 ? 9.867 -4.972 -2.845 1.00 88.12 483 ARG A O 1
ATOM 3788 N N . ARG A 1 484 ? 7.704 -4.616 -2.289 1.00 89.12 484 ARG A N 1
ATOM 3789 C CA . ARG A 1 484 ? 7.791 -3.151 -2.165 1.00 89.12 484 ARG A CA 1
ATOM 3790 C C . ARG A 1 484 ? 8.669 -2.744 -0.987 1.00 89.12 484 ARG A C 1
ATOM 3792 O O . ARG A 1 484 ? 9.620 -1.993 -1.191 1.00 89.12 484 ARG A O 1
ATOM 3799 N N . VAL A 1 485 ? 8.440 -3.314 0.201 1.00 91.88 485 VAL A N 1
ATOM 3800 C CA . VAL A 1 485 ? 9.262 -3.036 1.394 1.00 91.88 485 VAL A CA 1
ATOM 3801 C C . VAL A 1 485 ? 10.730 -3.373 1.133 1.00 91.88 485 VAL A C 1
ATOM 3803 O O . VAL A 1 485 ? 11.614 -2.548 1.349 1.00 91.88 485 VAL A O 1
ATOM 3806 N N . ARG A 1 486 ? 11.008 -4.558 0.578 1.00 90.25 486 ARG A N 1
ATOM 3807 C CA . ARG A 1 486 ? 12.378 -4.971 0.249 1.00 90.25 486 ARG A CA 1
ATOM 3808 C C . ARG A 1 486 ? 13.042 -4.031 -0.754 1.00 90.25 486 ARG A C 1
ATOM 3810 O O . ARG A 1 486 ? 14.225 -3.747 -0.612 1.00 90.25 486 ARG A O 1
ATOM 3817 N N . THR A 1 487 ? 12.310 -3.588 -1.774 1.00 87.38 487 THR A N 1
ATOM 3818 C CA . THR A 1 487 ? 12.835 -2.661 -2.788 1.00 87.38 487 THR A CA 1
ATOM 3819 C C . THR A 1 487 ? 13.249 -1.337 -2.152 1.00 87.38 487 THR A C 1
ATOM 3821 O O . THR A 1 487 ? 14.378 -0.904 -2.353 1.00 87.38 487 THR A O 1
ATOM 3824 N N . HIS A 1 488 ? 12.385 -0.741 -1.329 1.00 90.50 488 HIS A N 1
ATOM 3825 C CA . HIS A 1 488 ? 12.693 0.518 -0.655 1.00 90.50 488 HIS A CA 1
ATOM 3826 C C . HIS A 1 488 ? 13.867 0.379 0.322 1.00 90.50 488 HIS A C 1
ATOM 3828 O O . HIS A 1 488 ? 14.782 1.192 0.277 1.00 90.50 488 HIS A O 1
ATOM 3834 N N . VAL A 1 489 ? 13.906 -0.680 1.143 1.00 91.12 489 VAL A N 1
ATOM 3835 C CA . VAL A 1 489 ? 15.038 -0.926 2.060 1.00 91.12 489 VAL A CA 1
ATOM 3836 C C . VAL A 1 489 ? 16.356 -1.118 1.303 1.00 91.12 489 VAL A C 1
ATOM 3838 O O . VAL A 1 489 ? 17.373 -0.591 1.735 1.00 91.12 489 VAL A O 1
ATOM 3841 N N . LYS A 1 490 ? 16.349 -1.822 0.160 1.00 87.56 490 LYS A N 1
ATOM 3842 C CA . LYS A 1 490 ? 17.539 -1.984 -0.703 1.00 87.56 490 LYS A CA 1
ATOM 3843 C C . LYS A 1 490 ? 18.080 -0.674 -1.242 1.00 87.56 490 LYS A C 1
ATOM 3845 O O . LYS A 1 490 ? 19.277 -0.570 -1.467 1.00 87.56 490 LYS A O 1
ATOM 3850 N N . LEU A 1 491 ? 17.191 0.269 -1.510 1.00 87.19 491 LEU A N 1
ATOM 3851 C CA . LEU A 1 491 ? 17.545 1.514 -2.166 1.00 87.19 491 LEU A CA 1
ATOM 3852 C C . LEU A 1 491 ? 17.887 2.631 -1.201 1.00 87.19 491 LEU A C 1
ATOM 3854 O O . LEU A 1 491 ? 18.620 3.518 -1.606 1.00 87.19 491 LEU A O 1
ATOM 3858 N N . LEU A 1 492 ? 17.389 2.584 0.036 1.00 88.62 492 LEU A N 1
ATOM 3859 C CA . LEU A 1 492 ? 17.622 3.631 1.027 1.00 88.62 492 LEU A CA 1
ATOM 3860 C C . LEU A 1 492 ? 19.116 3.944 1.183 1.00 88.62 492 LEU A C 1
ATOM 3862 O O . LEU A 1 492 ? 19.902 3.100 1.609 1.00 88.62 492 LEU A O 1
ATOM 3866 N N . GLY A 1 493 ? 19.494 5.184 0.872 1.00 84.50 493 GLY A N 1
ATOM 3867 C CA . GLY A 1 493 ? 20.875 5.665 0.894 1.00 84.50 493 GLY A CA 1
ATOM 3868 C C . GLY A 1 493 ? 21.653 5.468 -0.413 1.00 84.50 493 GLY A C 1
ATOM 3869 O O . GLY A 1 493 ? 22.796 5.921 -0.495 1.00 84.50 493 GLY A O 1
ATOM 3870 N N . PHE A 1 494 ? 21.055 4.852 -1.433 1.00 86.69 494 PHE A N 1
ATOM 3871 C CA . PHE A 1 494 ? 21.644 4.630 -2.752 1.00 86.69 494 PHE A CA 1
ATOM 3872 C C . PHE A 1 494 ? 20.936 5.481 -3.812 1.00 86.69 494 PHE A C 1
ATOM 3874 O O . PHE A 1 494 ? 19.855 5.151 -4.307 1.00 86.69 494 PHE A O 1
ATOM 3881 N N . LEU A 1 495 ? 21.594 6.571 -4.206 1.00 89.81 495 LEU A N 1
ATOM 3882 C CA . LEU A 1 495 ? 21.143 7.471 -5.264 1.00 89.81 495 LEU A CA 1
ATOM 3883 C C . LEU A 1 495 ? 22.061 7.386 -6.491 1.00 89.81 495 LEU A C 1
ATOM 3885 O O . LEU A 1 495 ? 23.276 7.251 -6.326 1.00 89.81 495 LEU A O 1
ATOM 3889 N N . PRO A 1 496 ? 21.510 7.493 -7.713 1.00 91.50 496 PRO A N 1
ATOM 3890 C CA . PRO A 1 496 ? 22.312 7.624 -8.923 1.00 91.50 496 PRO A CA 1
ATOM 3891 C C . PRO A 1 496 ? 23.087 8.947 -8.917 1.00 91.50 496 PRO A C 1
ATOM 3893 O O . PRO A 1 496 ? 22.664 9.932 -8.310 1.00 91.50 496 PRO A O 1
ATOM 3896 N N . HIS A 1 497 ? 24.201 9.005 -9.640 1.00 92.00 497 HIS A N 1
ATOM 3897 C CA . HIS A 1 497 ? 24.933 10.252 -9.807 1.00 92.00 497 HIS A CA 1
ATOM 3898 C C . HIS A 1 497 ? 24.130 11.233 -10.692 1.00 92.00 497 HIS A C 1
ATOM 3900 O O . HIS A 1 497 ? 23.808 10.896 -11.834 1.00 92.00 497 HIS A O 1
ATOM 3906 N N . PRO A 1 498 ? 23.858 12.480 -10.251 1.00 91.75 498 PRO A N 1
ATOM 3907 C CA . PRO A 1 498 ? 22.966 13.403 -10.967 1.00 91.75 498 PRO A CA 1
ATOM 3908 C C . PRO A 1 498 ? 23.506 13.811 -12.344 1.00 91.75 498 PRO A C 1
ATOM 3910 O O . PRO A 1 498 ? 22.750 14.079 -13.266 1.00 91.75 498 PRO A O 1
ATOM 3913 N N . ARG A 1 499 ? 24.832 13.797 -12.530 1.00 92.25 499 ARG A N 1
ATOM 3914 C CA . ARG A 1 499 ? 25.468 14.083 -13.834 1.00 92.25 499 ARG A CA 1
ATOM 3915 C C . ARG A 1 499 ? 25.602 12.867 -14.759 1.00 92.25 499 ARG A C 1
ATOM 3917 O O . ARG A 1 499 ? 26.290 12.969 -15.768 1.00 92.25 499 ARG A O 1
ATOM 3924 N N . SER A 1 500 ? 25.027 11.720 -14.400 1.00 93.56 5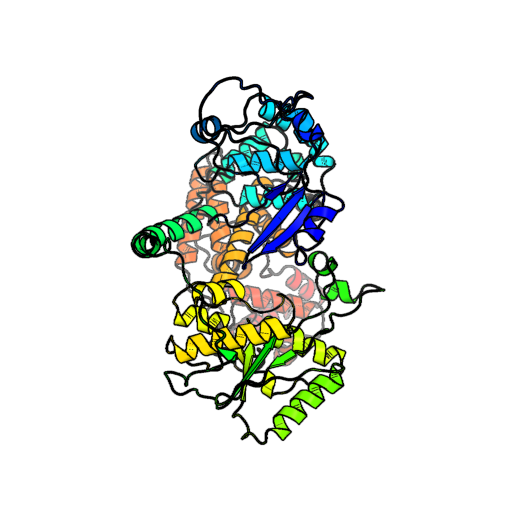00 SER A N 1
ATOM 3925 C CA . SER A 1 500 ? 25.109 10.471 -15.166 1.00 93.56 500 SER A CA 1
ATOM 3926 C C . SER A 1 500 ? 23.722 10.124 -15.723 1.00 93.56 500 SER A C 1
ATOM 3928 O O . SER A 1 500 ? 22.938 9.451 -15.050 1.00 93.56 500 SER A O 1
ATOM 3930 N N . PRO A 1 501 ? 23.372 10.571 -16.950 1.00 91.44 501 PRO A N 1
ATOM 3931 C CA . PRO A 1 501 ? 22.055 10.308 -17.533 1.00 91.44 501 PRO A CA 1
ATOM 3932 C C . PRO A 1 501 ? 21.722 8.816 -17.601 1.00 91.44 501 PRO A C 1
ATOM 3934 O O . PRO A 1 501 ? 20.582 8.433 -17.361 1.00 91.44 501 PRO A O 1
ATOM 3937 N N . GLY A 1 502 ? 22.720 7.972 -17.875 1.00 90.06 502 GLY A N 1
ATOM 3938 C CA . GLY A 1 502 ? 22.561 6.521 -17.908 1.00 90.06 502 GLY A CA 1
ATOM 3939 C C . GLY A 1 502 ? 22.137 5.938 -16.559 1.00 90.06 502 GLY A C 1
ATOM 3940 O O . GLY A 1 502 ? 21.158 5.196 -16.482 1.00 90.06 502 GLY A O 1
ATOM 3941 N N . GLU A 1 503 ? 22.779 6.348 -15.460 1.00 90.81 503 GLU A N 1
ATOM 3942 C CA . GLU A 1 503 ? 22.365 5.942 -14.110 1.00 90.81 503 GLU A CA 1
ATOM 3943 C C . GLU A 1 503 ? 20.945 6.392 -13.773 1.00 90.81 503 GLU A C 1
ATOM 3945 O O . GLU A 1 503 ? 20.169 5.597 -13.243 1.00 90.81 503 GLU A O 1
ATOM 3950 N N . LEU A 1 504 ? 20.579 7.627 -14.127 1.00 91.62 504 LEU A N 1
ATOM 3951 C CA . LEU A 1 504 ? 19.232 8.157 -13.905 1.00 91.62 504 LEU A CA 1
ATOM 3952 C C . LEU A 1 504 ? 18.177 7.374 -14.707 1.00 91.62 504 LEU A C 1
ATOM 3954 O O . LEU A 1 504 ? 17.127 7.017 -14.166 1.00 91.62 504 LEU A O 1
ATOM 3958 N N . ARG A 1 505 ? 18.462 7.031 -15.974 1.00 91.88 505 ARG A N 1
ATOM 3959 C CA . ARG A 1 505 ? 17.581 6.187 -16.804 1.00 91.88 505 ARG A CA 1
ATOM 3960 C C . ARG A 1 505 ? 17.378 4.816 -16.182 1.00 91.88 505 ARG A C 1
ATOM 3962 O O . ARG A 1 505 ? 16.235 4.379 -16.061 1.00 91.88 505 ARG A O 1
ATOM 3969 N N . ARG A 1 506 ? 18.462 4.159 -15.756 1.00 90.25 506 ARG A N 1
ATOM 3970 C CA . ARG A 1 506 ? 18.395 2.843 -15.105 1.00 90.25 506 ARG A CA 1
ATOM 3971 C C . ARG A 1 506 ? 17.617 2.916 -13.800 1.00 90.25 506 ARG A C 1
ATOM 3973 O O . ARG A 1 506 ? 16.716 2.112 -13.597 1.00 90.25 506 ARG A O 1
ATOM 3980 N N . TYR A 1 507 ? 17.895 3.912 -12.962 1.00 88.94 507 TYR A N 1
ATOM 3981 C CA . TYR A 1 507 ? 17.170 4.130 -11.713 1.00 88.94 507 TYR A CA 1
ATOM 3982 C C . TYR A 1 507 ? 15.659 4.259 -11.956 1.00 88.94 507 TYR A C 1
ATOM 3984 O O . TYR A 1 507 ? 14.862 3.568 -11.320 1.00 88.94 507 TYR A O 1
ATOM 3992 N N . ARG A 1 508 ? 15.263 5.058 -12.958 1.00 89.31 508 ARG A N 1
ATOM 3993 C CA . ARG A 1 508 ? 13.859 5.219 -13.349 1.00 89.31 508 ARG A CA 1
ATOM 3994 C C . ARG A 1 508 ? 13.241 3.962 -13.958 1.00 89.31 508 ARG A C 1
ATOM 3996 O O . ARG A 1 508 ? 12.079 3.677 -13.683 1.00 89.31 508 ARG A O 1
ATOM 4003 N N . ALA A 1 509 ? 13.991 3.217 -14.764 1.00 86.19 509 ALA A N 1
ATOM 4004 C CA . ALA A 1 509 ? 13.515 2.000 -15.415 1.00 86.19 509 ALA A CA 1
ATOM 4005 C C . ALA A 1 509 ? 13.291 0.848 -14.425 1.00 86.19 509 ALA A C 1
ATOM 4007 O O . ALA A 1 509 ? 12.319 0.113 -14.576 1.00 86.19 509 ALA A O 1
ATOM 4008 N N . ILE A 1 510 ? 14.156 0.696 -13.413 1.00 83.56 510 ILE A N 1
ATOM 4009 C CA . ILE A 1 510 ? 14.037 -0.397 -12.436 1.00 83.56 510 ILE A CA 1
ATOM 4010 C C . ILE A 1 510 ? 12.896 -0.121 -11.439 1.00 83.56 510 ILE A C 1
ATOM 4012 O O . ILE A 1 510 ? 12.145 -1.036 -11.100 1.00 83.56 510 ILE A O 1
ATOM 4016 N N . LEU A 1 511 ? 12.741 1.125 -10.971 1.00 80.06 511 LEU A N 1
ATOM 4017 C CA . LEU A 1 511 ? 11.667 1.499 -10.038 1.00 80.06 511 LEU A CA 1
ATOM 4018 C C . LEU A 1 511 ? 10.310 1.670 -10.742 1.00 80.06 511 LEU A C 1
ATOM 4020 O O . LEU A 1 511 ? 9.275 1.325 -10.181 1.00 80.06 511 LEU A O 1
ATOM 4024 N N . GLY A 1 512 ? 10.293 2.204 -11.962 1.00 81.81 512 GLY A N 1
ATOM 4025 C CA . GLY A 1 512 ? 9.070 2.686 -12.601 1.00 81.81 512 GLY A CA 1
ATOM 4026 C C . GLY A 1 512 ? 8.666 4.082 -12.109 1.00 81.81 512 GLY A C 1
ATOM 4027 O O . GLY A 1 512 ? 9.041 4.530 -11.025 1.00 81.81 512 GLY A O 1
ATOM 4028 N N . SER A 1 513 ? 7.889 4.800 -12.920 1.00 73.44 513 SER A N 1
ATOM 4029 C CA . SER A 1 513 ? 7.614 6.237 -12.745 1.00 73.44 513 SER A CA 1
ATOM 4030 C C . SER A 1 513 ? 6.996 6.614 -11.392 1.00 73.44 513 SER A C 1
ATOM 4032 O O . SER A 1 513 ? 7.314 7.674 -10.854 1.00 73.44 513 SER A O 1
ATOM 4034 N N . GLN A 1 514 ? 6.135 5.760 -10.832 1.00 73.56 514 GLN A N 1
ATOM 4035 C CA . GLN A 1 514 ? 5.473 6.008 -9.547 1.00 73.56 514 GLN A CA 1
ATOM 4036 C C . GLN A 1 514 ? 6.394 5.725 -8.353 1.00 73.56 514 GLN A C 1
ATOM 4038 O O . GLN A 1 514 ? 6.546 6.575 -7.475 1.00 73.56 514 GLN A O 1
ATOM 4043 N N . LEU A 1 515 ? 7.065 4.567 -8.329 1.00 80.50 515 LEU A N 1
ATOM 4044 C CA . LEU A 1 515 ? 7.929 4.195 -7.203 1.00 80.50 515 LEU A CA 1
ATOM 4045 C C . LEU A 1 515 ? 9.187 5.066 -7.114 1.00 80.50 515 LEU A C 1
ATOM 4047 O O . LEU A 1 515 ? 9.661 5.286 -6.005 1.00 80.50 515 LEU A O 1
ATOM 4051 N N . VAL A 1 516 ? 9.692 5.618 -8.229 1.00 87.06 516 VAL A N 1
ATOM 4052 C CA . VAL A 1 516 ? 10.785 6.616 -8.204 1.00 87.06 516 VAL A CA 1
ATOM 4053 C C . VAL A 1 516 ? 10.424 7.803 -7.327 1.00 87.06 516 VAL A C 1
ATOM 4055 O O . VAL A 1 516 ? 11.220 8.199 -6.483 1.00 87.06 516 VAL A O 1
ATOM 4058 N N . LYS A 1 517 ? 9.220 8.359 -7.497 1.00 86.38 517 LYS A N 1
ATOM 4059 C CA . LYS A 1 517 ? 8.780 9.529 -6.727 1.00 86.38 517 LYS A CA 1
ATOM 4060 C C . LYS A 1 517 ? 8.724 9.204 -5.239 1.00 86.38 517 LYS A C 1
ATOM 4062 O O . LYS A 1 517 ? 9.261 9.948 -4.427 1.00 86.38 517 LYS A O 1
ATOM 4067 N N . ILE A 1 518 ? 8.132 8.059 -4.898 1.00 88.88 518 ILE A N 1
ATOM 4068 C CA . ILE A 1 518 ? 8.053 7.575 -3.515 1.00 88.88 518 ILE A CA 1
ATOM 4069 C C . ILE A 1 518 ? 9.458 7.375 -2.938 1.00 88.88 518 ILE A C 1
ATOM 4071 O O . ILE A 1 518 ? 9.732 7.845 -1.836 1.00 88.88 518 ILE A O 1
ATOM 4075 N N . GLN A 1 519 ? 10.364 6.734 -3.682 1.00 91.62 519 GLN A N 1
ATOM 4076 C CA . GLN A 1 519 ? 11.733 6.497 -3.231 1.00 91.62 519 GLN A CA 1
ATOM 4077 C C . GLN A 1 519 ? 12.481 7.809 -2.980 1.00 91.62 519 GLN A C 1
ATOM 4079 O O . GLN A 1 519 ? 13.081 7.946 -1.924 1.00 91.62 519 GLN A O 1
ATOM 4084 N N . LEU A 1 520 ? 12.406 8.798 -3.875 1.00 91.69 520 LEU A N 1
ATOM 4085 C CA . LEU A 1 520 ? 13.076 10.091 -3.673 1.00 91.69 520 LEU A CA 1
ATOM 4086 C C . LEU A 1 520 ? 12.574 10.815 -2.416 1.00 91.69 520 LEU A C 1
ATOM 4088 O O . LEU A 1 520 ? 13.369 11.402 -1.685 1.00 91.69 520 LEU A O 1
ATOM 4092 N N . LYS A 1 521 ? 11.276 10.713 -2.104 1.00 92.75 521 LYS A N 1
ATOM 4093 C CA . LYS A 1 521 ? 10.720 11.236 -0.846 1.00 92.75 521 LYS A CA 1
ATOM 4094 C C . LYS A 1 521 ? 11.251 10.498 0.378 1.00 92.75 521 LYS A C 1
ATOM 4096 O O . LYS A 1 521 ? 11.551 11.138 1.387 1.00 92.75 521 LYS A O 1
ATOM 4101 N N . LEU A 1 522 ? 11.413 9.178 0.288 1.00 93.31 522 LEU A N 1
ATOM 4102 C CA . LEU A 1 522 ? 12.074 8.405 1.338 1.00 93.31 522 LEU A CA 1
ATOM 4103 C C . LEU A 1 522 ? 13.533 8.831 1.518 1.00 93.31 522 LEU A C 1
ATOM 4105 O O . LEU A 1 522 ? 13.950 9.019 2.654 1.00 93.31 522 LEU A O 1
ATOM 4109 N N . GLU A 1 523 ? 14.283 9.037 0.435 1.00 93.75 523 GLU A N 1
ATOM 4110 C CA . GLU A 1 523 ? 15.679 9.491 0.494 1.00 93.75 523 GLU A CA 1
ATOM 4111 C C . GLU A 1 523 ? 15.803 10.889 1.100 1.00 93.75 523 GLU A C 1
ATOM 4113 O O . GLU A 1 523 ? 16.658 11.114 1.955 1.00 93.75 523 GLU A O 1
ATOM 4118 N N . ALA A 1 524 ? 14.918 11.818 0.725 1.00 92.94 524 ALA A N 1
ATOM 4119 C CA . ALA A 1 524 ? 14.876 13.161 1.297 1.00 92.94 524 ALA A CA 1
ATOM 4120 C C . ALA A 1 524 ? 14.646 13.106 2.814 1.00 92.94 524 ALA A C 1
ATOM 4122 O O . ALA A 1 524 ? 15.387 13.714 3.589 1.00 92.94 524 ALA A O 1
ATOM 4123 N N . ALA A 1 525 ? 13.656 12.324 3.249 1.00 93.44 525 ALA A N 1
ATOM 4124 C CA . ALA A 1 525 ? 13.354 12.131 4.660 1.00 93.44 525 ALA A CA 1
ATOM 4125 C C . ALA A 1 525 ? 14.489 11.415 5.410 1.00 93.44 525 ALA A C 1
ATOM 4127 O O . ALA A 1 525 ? 14.849 11.791 6.527 1.00 93.44 525 ALA A O 1
ATOM 4128 N N . TRP A 1 526 ? 15.097 10.408 4.782 1.00 94.00 526 TRP A N 1
ATOM 4129 C CA . TRP A 1 526 ? 16.219 9.658 5.331 1.00 94.00 526 TRP A CA 1
ATOM 4130 C C . TRP A 1 526 ? 17.473 10.521 5.478 1.00 94.00 526 TRP A C 1
ATOM 4132 O O . TRP A 1 526 ? 18.186 10.395 6.477 1.00 94.00 526 TRP A O 1
ATOM 4142 N N . ALA A 1 527 ? 17.739 11.411 4.519 1.00 92.69 527 ALA A N 1
ATOM 4143 C CA . ALA A 1 527 ? 18.807 12.401 4.575 1.00 92.69 527 ALA A CA 1
ATOM 4144 C C . ALA A 1 527 ? 18.527 13.468 5.643 1.00 92.69 527 ALA A C 1
ATOM 4146 O O . ALA A 1 527 ? 19.414 13.782 6.431 1.00 92.69 527 ALA A O 1
ATOM 4147 N N . ALA A 1 528 ? 17.291 13.967 5.743 1.00 92.12 528 ALA A N 1
ATOM 4148 C CA . ALA A 1 528 ? 16.899 14.958 6.748 1.00 92.12 528 ALA A CA 1
ATOM 4149 C C . ALA A 1 528 ? 17.035 14.442 8.195 1.00 92.12 528 ALA A C 1
ATOM 4151 O O . ALA A 1 528 ? 17.348 15.222 9.102 1.00 92.12 528 ALA A O 1
ATOM 4152 N N . ALA A 1 529 ? 16.843 13.136 8.395 1.00 92.44 529 ALA A N 1
ATOM 4153 C CA . ALA A 1 529 ? 16.997 12.440 9.672 1.00 92.44 529 ALA A CA 1
ATOM 4154 C C . ALA A 1 529 ? 18.446 12.051 10.029 1.00 92.44 529 ALA A C 1
ATOM 4156 O O . ALA A 1 529 ? 18.678 11.473 11.102 1.00 92.44 529 ALA A O 1
ATOM 4157 N N . ASP A 1 530 ? 19.403 12.320 9.135 1.00 90.50 530 ASP A N 1
ATOM 4158 C CA . ASP A 1 530 ? 20.828 12.131 9.390 1.00 90.50 530 ASP A CA 1
ATOM 4159 C C . ASP A 1 530 ? 21.325 13.172 10.402 1.00 90.50 530 ASP A C 1
ATOM 4161 O O . ASP A 1 530 ? 21.045 14.360 10.269 1.00 90.50 530 ASP A O 1
ATOM 4165 N N . GLU A 1 531 ? 22.052 12.728 11.423 1.00 90.31 531 GLU A N 1
ATOM 4166 C CA . GLU A 1 531 ? 22.630 13.604 12.455 1.00 90.31 531 GLU A CA 1
ATOM 4167 C C . GLU A 1 531 ? 24.113 13.908 12.185 1.00 90.31 531 GLU A C 1
ATOM 4169 O O . GLU A 1 531 ? 24.733 14.654 12.937 1.00 90.31 531 GLU A O 1
ATOM 4174 N N . SER A 1 532 ? 24.694 13.335 11.124 1.00 90.44 532 SER A N 1
ATOM 4175 C CA . SER A 1 532 ? 26.077 13.602 10.720 1.00 90.44 532 SER A CA 1
ATOM 4176 C C . SER A 1 532 ? 26.232 14.933 9.977 1.00 90.44 532 SER A C 1
ATOM 4178 O O . SER A 1 532 ? 25.281 15.473 9.410 1.00 90.44 532 SER A O 1
ATOM 4180 N N . GLU A 1 533 ? 27.472 15.422 9.902 1.00 87.19 533 GLU A N 1
ATOM 4181 C CA . GLU A 1 533 ? 27.843 16.624 9.134 1.00 87.19 533 GLU A CA 1
ATOM 4182 C C . GLU A 1 533 ? 27.542 16.486 7.625 1.00 87.19 533 GLU A C 1
ATOM 4184 O O . GLU A 1 533 ? 27.366 17.480 6.925 1.00 87.19 533 GLU A O 1
ATOM 4189 N N . GLU A 1 534 ? 27.385 15.255 7.121 1.00 89.31 534 GLU A N 1
ATOM 4190 C CA . GLU A 1 534 ? 27.048 14.972 5.720 1.00 89.31 534 GLU A CA 1
ATOM 4191 C C . GLU A 1 534 ? 25.556 15.195 5.391 1.00 89.31 534 GLU A C 1
ATOM 4193 O O . GLU A 1 534 ? 25.171 15.074 4.225 1.00 89.31 534 GLU A O 1
ATOM 4198 N N . LYS A 1 535 ? 24.703 15.520 6.378 1.00 90.12 535 LYS A N 1
ATOM 4199 C CA . LYS A 1 535 ? 23.256 15.751 6.194 1.00 90.12 535 LYS A CA 1
ATOM 4200 C C . LYS A 1 535 ? 22.956 16.683 5.020 1.00 90.12 535 LYS A C 1
ATOM 4202 O O . LYS A 1 535 ? 22.203 16.313 4.120 1.00 90.12 535 LYS A O 1
ATOM 4207 N N . GLU A 1 536 ? 23.548 17.877 5.012 1.00 90.81 536 GLU A N 1
ATOM 4208 C CA . GLU A 1 536 ? 23.275 18.881 3.975 1.00 90.81 536 GLU A CA 1
ATOM 4209 C C . GLU A 1 536 ? 23.679 18.391 2.587 1.00 90.81 536 GLU A C 1
ATOM 4211 O O . GLU A 1 536 ? 22.956 18.592 1.615 1.00 90.81 536 GLU A O 1
ATOM 4216 N N . LYS A 1 537 ? 24.823 17.711 2.490 1.00 92.69 537 LYS A N 1
ATOM 4217 C CA . LYS A 1 537 ? 25.325 17.163 1.231 1.00 92.69 537 LYS A CA 1
ATOM 4218 C C . LYS A 1 537 ? 24.412 16.061 0.696 1.00 92.69 537 LYS A C 1
ATOM 4220 O O . LYS A 1 537 ? 24.134 16.043 -0.499 1.00 92.69 537 LYS A O 1
ATOM 4225 N N . LYS A 1 538 ? 23.910 15.177 1.566 1.00 91.69 538 LYS A N 1
ATOM 4226 C CA . LYS A 1 538 ? 22.942 14.133 1.191 1.00 91.69 538 LYS A CA 1
ATOM 4227 C C . LYS A 1 538 ? 21.613 14.734 0.742 1.00 91.69 538 LYS A C 1
ATOM 4229 O O . LYS A 1 538 ? 21.087 14.308 -0.277 1.00 91.69 538 LYS A O 1
ATOM 4234 N N . MET A 1 539 ? 21.102 15.746 1.445 1.00 92.50 539 MET A N 1
ATOM 4235 C CA . MET A 1 539 ? 19.873 16.439 1.041 1.00 92.50 539 MET A CA 1
ATOM 4236 C C . MET A 1 539 ? 20.025 17.116 -0.328 1.00 92.50 539 MET A C 1
ATOM 4238 O O . MET A 1 539 ? 19.188 16.906 -1.200 1.00 92.50 539 MET A O 1
ATOM 4242 N N . ARG A 1 540 ? 21.131 17.839 -0.559 1.00 93.44 540 ARG A N 1
ATOM 4243 C CA . ARG A 1 540 ? 21.425 18.448 -1.869 1.00 93.44 540 ARG A CA 1
ATOM 4244 C C . ARG A 1 540 ? 21.534 17.406 -2.981 1.00 93.44 540 ARG A C 1
ATOM 4246 O O . ARG A 1 540 ? 21.036 17.636 -4.074 1.00 93.44 540 ARG A O 1
ATOM 4253 N N . LEU A 1 541 ? 22.142 16.250 -2.699 1.00 94.06 541 LEU A N 1
ATOM 4254 C CA . LEU A 1 541 ? 22.221 15.150 -3.662 1.00 94.06 541 LEU A CA 1
ATOM 4255 C C . LEU A 1 541 ? 20.828 14.639 -4.058 1.00 94.06 541 LEU A C 1
ATOM 4257 O O . LEU A 1 541 ? 20.591 14.416 -5.242 1.00 94.06 541 LEU A O 1
ATOM 4261 N N . VAL A 1 542 ? 19.906 14.483 -3.100 1.00 93.81 542 VAL A N 1
ATOM 4262 C CA . VAL A 1 542 ? 18.515 14.089 -3.391 1.00 93.81 542 VAL A CA 1
ATOM 4263 C C . VAL A 1 542 ? 17.839 15.121 -4.294 1.00 93.81 542 VAL A C 1
ATOM 4265 O O . VAL A 1 542 ? 17.247 14.746 -5.303 1.00 93.81 542 VAL A O 1
ATOM 4268 N N . GLU A 1 543 ? 17.966 16.409 -3.966 1.00 93.69 543 GLU A N 1
ATOM 4269 C CA . GLU A 1 543 ? 17.379 17.508 -4.744 1.00 93.69 543 GLU A CA 1
ATOM 4270 C C . GLU A 1 543 ? 17.948 17.588 -6.168 1.00 93.69 543 GLU A C 1
ATOM 4272 O O . GLU A 1 543 ? 17.206 17.818 -7.124 1.00 93.69 543 GLU A O 1
ATOM 4277 N N . ASP A 1 544 ? 19.261 17.398 -6.326 1.00 95.44 544 ASP A N 1
ATOM 4278 C CA . ASP A 1 544 ? 19.911 17.343 -7.635 1.00 95.44 544 ASP A CA 1
ATOM 4279 C C . ASP A 1 544 ? 19.390 16.147 -8.446 1.00 95.44 544 ASP A C 1
ATOM 4281 O O . ASP A 1 544 ? 19.007 16.309 -9.602 1.00 95.44 544 ASP A O 1
ATOM 4285 N N . VAL A 1 545 ? 19.303 14.955 -7.848 1.00 94.81 545 VAL A N 1
ATOM 4286 C CA . VAL A 1 545 ? 18.793 13.756 -8.532 1.00 94.81 545 VAL A CA 1
ATOM 4287 C C . VAL A 1 545 ? 17.321 13.904 -8.923 1.00 94.81 545 VAL A C 1
ATOM 4289 O O . VAL A 1 545 ? 16.961 13.554 -10.046 1.00 94.81 545 VAL A O 1
ATOM 4292 N N . GLU A 1 546 ? 16.469 14.438 -8.045 1.00 93.56 546 GLU A N 1
ATOM 4293 C CA . GLU A 1 546 ? 15.049 14.680 -8.339 1.00 93.56 546 GLU A CA 1
ATOM 4294 C C . GLU A 1 546 ? 14.874 15.666 -9.502 1.00 93.56 546 GLU A C 1
ATOM 4296 O O . GLU A 1 546 ? 14.061 15.431 -10.404 1.00 93.56 546 GLU A O 1
ATOM 4301 N N . ARG A 1 547 ? 15.677 16.737 -9.524 1.00 93.44 547 ARG A N 1
ATOM 4302 C CA . ARG A 1 547 ? 15.683 17.734 -10.600 1.00 93.44 547 ARG A CA 1
ATOM 4303 C C . ARG A 1 547 ? 16.091 17.118 -11.934 1.00 93.44 547 ARG A C 1
ATOM 4305 O O . ARG A 1 547 ? 15.369 17.274 -12.918 1.00 93.44 547 ARG A O 1
ATOM 4312 N N . GLU A 1 548 ? 17.210 16.399 -11.962 1.00 94.94 548 GLU A N 1
ATOM 4313 C CA . GLU A 1 548 ? 17.733 15.791 -13.188 1.00 94.94 548 GLU A CA 1
ATOM 4314 C C . GLU A 1 548 ? 16.814 14.669 -13.698 1.00 94.94 548 GLU A C 1
ATOM 4316 O O . GLU A 1 548 ? 16.533 14.601 -14.893 1.00 94.94 548 GLU A O 1
ATOM 4321 N N . LEU A 1 549 ? 16.244 13.837 -12.814 1.00 91.50 549 LEU A N 1
ATOM 4322 C CA . LEU A 1 549 ? 15.249 12.820 -13.193 1.00 91.50 549 LEU A CA 1
ATOM 4323 C C . LEU A 1 549 ? 13.974 13.426 -13.784 1.00 91.50 549 LEU A C 1
ATOM 4325 O O . LEU A 1 549 ? 13.393 12.837 -14.698 1.00 91.50 549 LEU A O 1
ATOM 4329 N N . SER A 1 550 ? 13.538 14.574 -13.261 1.00 88.88 550 SER A N 1
ATOM 4330 C CA . SER A 1 550 ? 12.354 15.287 -13.752 1.00 88.88 550 SER A CA 1
ATOM 4331 C C . SER A 1 550 ? 12.600 15.959 -15.105 1.00 88.88 550 SER A C 1
ATOM 4333 O O . SER A 1 550 ? 11.682 16.046 -15.916 1.00 88.88 550 SER A O 1
ATOM 4335 N N . ALA A 1 551 ? 13.832 16.410 -15.364 1.00 90.69 551 ALA A N 1
ATOM 4336 C CA . ALA A 1 551 ? 14.242 16.985 -16.645 1.00 90.69 551 ALA A CA 1
ATOM 4337 C C . ALA A 1 551 ? 14.525 15.921 -17.725 1.00 90.69 551 ALA A C 1
ATOM 4339 O O . ALA A 1 551 ? 14.500 16.221 -18.920 1.00 90.69 551 ALA A O 1
ATOM 4340 N N . LEU A 1 552 ? 14.798 14.678 -17.320 1.00 89.50 552 LEU A N 1
ATOM 4341 C CA . LEU A 1 552 ? 15.157 13.590 -18.220 1.00 89.50 552 LEU A CA 1
ATOM 4342 C C . LEU A 1 552 ? 13.943 13.133 -19.059 1.00 89.50 552 LEU A C 1
ATOM 4344 O O . LEU A 1 552 ? 12.950 12.670 -18.487 1.00 89.50 552 LEU A O 1
ATOM 4348 N N . PRO A 1 553 ? 14.006 13.157 -20.404 1.00 88.12 553 PRO A N 1
ATOM 4349 C CA . PRO A 1 553 ? 12.900 12.706 -21.252 1.00 88.12 553 PRO A CA 1
ATOM 4350 C C . PRO A 1 553 ? 12.617 11.208 -21.054 1.00 88.12 553 PRO A C 1
ATOM 4352 O O . PRO A 1 553 ? 13.516 10.486 -20.610 1.00 88.12 553 PRO A O 1
ATOM 4355 N N . PRO A 1 554 ? 11.398 10.712 -21.348 1.00 86.88 554 PRO A N 1
ATOM 4356 C CA . PRO A 1 554 ? 11.114 9.275 -21.353 1.00 86.88 554 PRO A CA 1
ATOM 4357 C C . PRO A 1 554 ? 12.049 8.534 -22.322 1.00 86.88 554 PRO A C 1
ATOM 4359 O O . PRO A 1 554 ? 12.600 9.139 -23.240 1.00 86.88 554 PRO A O 1
ATOM 4362 N N . LEU A 1 555 ? 12.245 7.232 -22.093 1.00 87.25 555 LEU A N 1
ATOM 4363 C CA . LEU A 1 555 ? 13.076 6.403 -22.972 1.00 87.25 555 LEU A CA 1
ATOM 4364 C C . LEU A 1 555 ? 12.487 6.379 -24.388 1.00 87.25 555 LEU A C 1
ATOM 4366 O O . LEU A 1 555 ? 11.271 6.260 -24.537 1.00 87.25 555 LEU A O 1
ATOM 4370 N N . LYS A 1 556 ? 13.343 6.466 -25.409 1.00 85.31 556 LYS A N 1
ATOM 4371 C CA . LYS A 1 556 ? 12.913 6.556 -26.816 1.00 85.31 556 LYS A CA 1
ATOM 4372 C C . LYS A 1 556 ? 12.254 5.283 -27.329 1.00 85.31 556 LYS A C 1
ATOM 4374 O O . LYS A 1 556 ? 11.345 5.349 -28.150 1.00 85.31 556 LYS A O 1
ATOM 4379 N N . ALA A 1 557 ? 12.706 4.124 -26.856 1.00 80.12 557 ALA A N 1
ATOM 4380 C CA . ALA A 1 557 ? 12.180 2.852 -27.325 1.00 80.12 557 ALA A CA 1
ATOM 4381 C C . ALA A 1 557 ? 10.672 2.708 -27.003 1.00 80.12 557 ALA A C 1
ATOM 4383 O O . ALA A 1 557 ? 10.277 2.891 -25.846 1.00 80.12 557 ALA A O 1
ATOM 4384 N N . PRO A 1 558 ? 9.834 2.315 -27.984 1.00 62.06 558 PRO A N 1
ATOM 4385 C CA . PRO A 1 558 ? 8.371 2.428 -27.917 1.00 62.06 558 PRO A CA 1
ATOM 4386 C C . PRO A 1 558 ? 7.702 1.557 -26.845 1.00 62.06 558 PRO A C 1
ATOM 4388 O O . PRO A 1 558 ? 6.628 1.898 -26.367 1.00 62.06 558 PRO A O 1
ATOM 4391 N N . ASN A 1 559 ? 8.347 0.461 -26.435 1.00 71.62 559 ASN A N 1
ATOM 4392 C CA . ASN A 1 559 ? 7.856 -0.447 -25.390 1.00 71.62 559 ASN A CA 1
ATOM 4393 C C . ASN A 1 559 ? 8.703 -0.374 -24.105 1.00 71.62 559 ASN A C 1
ATOM 4395 O O . ASN A 1 559 ? 8.719 -1.311 -23.307 1.00 71.62 559 ASN A O 1
ATOM 4399 N N . SER A 1 560 ? 9.456 0.710 -23.906 1.00 69.19 560 SER A N 1
ATOM 4400 C CA . SER A 1 560 ? 10.292 0.892 -22.716 1.00 69.19 560 SER A CA 1
ATOM 4401 C C . SER A 1 560 ? 9.484 0.807 -21.410 1.00 69.19 560 SER A C 1
ATOM 4403 O O . SER A 1 560 ? 8.375 1.330 -21.342 1.00 69.19 560 SER A O 1
ATOM 4405 N N . PRO A 1 561 ? 10.030 0.203 -20.337 1.00 72.94 561 PRO A N 1
ATOM 4406 C CA . PRO A 1 561 ? 11.402 -0.274 -20.196 1.00 72.94 561 PRO A CA 1
ATOM 4407 C C . PRO A 1 561 ? 11.606 -1.726 -20.663 1.00 72.94 561 PRO A C 1
ATOM 4409 O O . PRO A 1 561 ? 12.570 -2.341 -20.230 1.00 72.94 561 PRO A O 1
ATOM 4412 N N . GLN A 1 562 ? 10.737 -2.318 -21.491 1.00 84.44 562 GLN A N 1
ATOM 4413 C CA . GLN A 1 562 ? 10.924 -3.698 -21.962 1.00 84.44 562 GLN A CA 1
ATOM 4414 C C . GLN A 1 562 ? 12.128 -3.822 -22.915 1.00 84.44 562 GLN A C 1
ATOM 4416 O O . GLN A 1 562 ? 12.446 -2.872 -23.640 1.00 84.44 562 GLN A O 1
ATOM 4421 N N . PRO A 1 563 ? 12.809 -4.983 -22.940 1.00 86.62 563 PRO A N 1
ATOM 4422 C CA . PRO A 1 563 ? 13.912 -5.217 -23.863 1.00 86.62 563 PRO A CA 1
ATOM 4423 C C . PRO A 1 563 ? 13.423 -5.237 -25.319 1.00 86.62 563 PRO A C 1
ATOM 4425 O O . PRO A 1 563 ? 12.449 -5.915 -25.642 1.00 86.62 563 PRO A O 1
ATOM 4428 N N . LEU A 1 564 ? 14.135 -4.534 -26.205 1.00 86.62 564 LEU A N 1
ATOM 4429 C CA . LEU A 1 564 ? 13.889 -4.506 -27.654 1.00 86.62 564 LEU A CA 1
ATOM 4430 C C . LEU A 1 564 ? 14.201 -5.849 -28.326 1.00 86.62 564 LEU A C 1
ATOM 4432 O O . LEU A 1 564 ? 13.632 -6.169 -29.368 1.00 86.62 564 LEU A O 1
ATOM 4436 N N . VAL A 1 565 ? 15.104 -6.632 -27.732 1.00 86.69 565 VAL A N 1
ATOM 4437 C CA . VAL A 1 565 ? 15.549 -7.927 -28.254 1.00 86.69 565 VAL A CA 1
ATOM 4438 C C . VAL A 1 565 ? 15.167 -9.065 -27.310 1.00 86.69 565 VAL A C 1
ATOM 4440 O O . VAL A 1 565 ? 15.269 -8.974 -26.084 1.00 86.69 565 VAL A O 1
ATOM 4443 N N . SER A 1 566 ? 14.720 -10.178 -27.886 1.00 86.75 566 SER A N 1
ATOM 4444 C CA . SER A 1 566 ? 14.381 -11.399 -27.155 1.00 86.75 566 SER A CA 1
ATOM 4445 C C . SER A 1 566 ? 15.526 -12.417 -27.200 1.00 86.75 566 SER A C 1
ATOM 4447 O O . SER A 1 566 ? 16.414 -12.356 -28.048 1.00 86.75 566 SER A O 1
ATOM 4449 N N . GLY A 1 567 ? 15.474 -13.437 -26.336 1.00 82.62 567 GLY A N 1
ATOM 4450 C CA . GLY A 1 567 ? 16.410 -14.566 -26.436 1.00 82.62 567 GLY A CA 1
ATOM 4451 C C . GLY A 1 567 ? 16.289 -15.314 -27.771 1.00 82.62 567 GLY A C 1
ATOM 4452 O O . GLY A 1 567 ? 17.283 -15.777 -28.319 1.00 82.62 567 GLY A O 1
ATOM 4453 N N . THR A 1 568 ? 15.083 -15.377 -28.347 1.00 84.25 568 THR A N 1
ATOM 4454 C CA . THR A 1 568 ? 14.863 -15.963 -29.679 1.00 84.25 568 THR A CA 1
ATOM 4455 C C . THR A 1 568 ? 15.488 -15.137 -30.796 1.00 84.25 568 THR A C 1
ATOM 4457 O O . THR A 1 568 ? 15.971 -15.713 -31.769 1.00 84.25 568 THR A O 1
ATOM 4460 N N . TRP A 1 569 ? 15.526 -13.812 -30.647 1.00 88.06 569 TRP A N 1
ATOM 4461 C CA . TRP A 1 569 ? 16.226 -12.918 -31.562 1.00 88.06 569 TRP A CA 1
ATOM 4462 C C . TRP A 1 569 ? 17.742 -13.150 -31.510 1.00 88.06 569 TRP A C 1
ATOM 4464 O O . TRP A 1 569 ? 18.356 -13.334 -32.557 1.00 88.06 569 TRP A O 1
ATOM 4474 N N . LEU A 1 570 ? 18.325 -13.279 -30.311 1.00 84.88 570 LEU A N 1
ATOM 4475 C CA . LEU A 1 570 ? 19.759 -13.561 -30.142 1.00 84.88 570 LEU A CA 1
ATOM 4476 C C . LEU A 1 570 ? 20.190 -14.891 -30.771 1.00 84.88 570 LEU A C 1
ATOM 4478 O O . LEU A 1 570 ? 21.259 -14.968 -31.367 1.00 84.88 570 LEU A O 1
ATOM 4482 N N . MET A 1 571 ? 19.348 -15.924 -30.696 1.00 83.31 571 MET A N 1
ATOM 4483 C CA . MET A 1 571 ? 19.643 -17.214 -31.331 1.00 83.31 571 MET A CA 1
ATOM 4484 C C . MET A 1 571 ? 19.556 -17.152 -32.863 1.00 83.31 571 MET A C 1
ATOM 4486 O O . MET A 1 571 ? 20.377 -17.748 -33.552 1.00 83.31 571 MET A O 1
ATOM 4490 N N . LYS A 1 572 ? 18.553 -16.451 -33.411 1.00 82.00 572 LYS A N 1
ATOM 4491 C CA . LYS A 1 572 ? 18.295 -16.421 -34.863 1.00 82.00 572 LYS A CA 1
ATOM 4492 C C . LYS A 1 572 ? 19.167 -15.424 -35.619 1.00 82.00 572 LYS A C 1
ATOM 4494 O O . LYS A 1 572 ? 19.615 -15.730 -36.716 1.00 82.00 572 LYS A O 1
ATOM 4499 N N . VAL A 1 573 ? 19.339 -14.230 -35.061 1.00 74.56 573 VAL A N 1
ATOM 4500 C CA . VAL A 1 573 ? 20.023 -13.102 -35.710 1.00 74.56 573 VAL A CA 1
ATOM 4501 C C . VAL A 1 573 ? 21.455 -12.982 -35.203 1.00 74.56 573 VAL A C 1
ATOM 4503 O O . VAL A 1 573 ? 22.358 -12.743 -35.995 1.00 74.56 573 VAL A O 1
ATOM 4506 N N . GLY A 1 574 ? 21.667 -13.203 -33.904 1.00 70.56 574 GLY A N 1
ATOM 4507 C CA . GLY A 1 574 ? 22.991 -13.152 -33.283 1.00 70.56 574 GLY A CA 1
ATOM 4508 C C . GLY A 1 574 ? 23.771 -14.469 -33.317 1.00 70.56 574 GLY A C 1
ATOM 4509 O O . GLY A 1 574 ? 24.892 -14.510 -32.836 1.00 70.56 574 GLY A O 1
ATOM 4510 N N . GLY A 1 575 ? 23.196 -15.564 -33.831 1.00 74.38 575 GLY A N 1
ATOM 4511 C CA . GLY A 1 575 ? 23.889 -16.856 -33.942 1.00 74.38 575 GLY A CA 1
ATOM 4512 C C . GLY A 1 575 ? 24.300 -17.495 -32.606 1.00 74.38 575 GLY A C 1
ATOM 4513 O O . GLY A 1 575 ? 25.112 -18.420 -32.594 1.00 74.38 575 GLY A O 1
ATOM 4514 N N . VAL A 1 576 ? 23.754 -17.030 -31.478 1.00 76.69 576 VAL A N 1
ATOM 4515 C CA . VAL A 1 576 ? 24.134 -17.505 -30.141 1.00 76.69 576 VAL A CA 1
ATOM 4516 C C . VAL A 1 576 ? 23.518 -18.880 -29.868 1.00 76.69 576 VAL A C 1
ATOM 4518 O O . VAL A 1 576 ? 22.310 -19.073 -30.018 1.00 76.69 576 VAL A O 1
ATOM 4521 N N . ALA A 1 577 ? 24.332 -19.840 -29.424 1.00 75.50 577 ALA A N 1
ATOM 4522 C CA . ALA A 1 577 ? 23.857 -21.176 -29.067 1.00 75.50 577 ALA A CA 1
ATOM 4523 C C . ALA A 1 577 ? 22.880 -21.140 -27.868 1.00 75.50 577 ALA A C 1
ATOM 4525 O O . ALA A 1 577 ? 23.077 -20.355 -26.934 1.00 75.50 577 ALA A O 1
ATOM 4526 N N . PRO A 1 578 ? 21.840 -21.996 -27.846 1.00 76.31 578 PRO A N 1
ATOM 4527 C CA . PRO A 1 578 ? 20.880 -22.034 -26.748 1.00 76.31 578 PRO A CA 1
ATOM 4528 C C . PRO A 1 578 ? 21.559 -22.415 -25.425 1.00 76.31 578 PRO A C 1
ATOM 4530 O O . PRO A 1 578 ? 22.262 -23.420 -25.338 1.00 76.31 578 PRO A O 1
ATOM 4533 N N . GLY A 1 579 ? 21.319 -21.625 -24.376 1.00 78.00 579 GLY A N 1
ATOM 4534 C CA . GLY A 1 579 ? 21.869 -21.870 -23.043 1.00 78.00 579 GLY A CA 1
ATOM 4535 C C . GLY A 1 579 ? 21.760 -20.660 -22.105 1.00 78.00 579 GLY A C 1
ATOM 4536 O O . GLY A 1 579 ? 21.229 -19.617 -22.499 1.00 78.00 579 GLY A O 1
ATOM 4537 N N . PRO A 1 580 ? 22.286 -20.762 -20.867 1.00 77.81 580 PRO A N 1
ATOM 4538 C CA . PRO A 1 580 ? 22.250 -19.684 -19.867 1.00 77.81 580 PRO A CA 1
ATOM 4539 C C . PRO A 1 580 ? 22.879 -18.362 -20.344 1.00 77.81 580 PRO A C 1
ATOM 4541 O O . PRO A 1 580 ? 22.457 -17.282 -19.924 1.00 77.81 580 PRO A O 1
ATOM 4544 N N . LEU A 1 581 ? 23.845 -18.446 -21.267 1.00 79.56 581 LEU A N 1
ATOM 4545 C CA . LEU A 1 581 ? 24.521 -17.302 -21.885 1.00 79.56 581 LEU A CA 1
ATOM 4546 C C . LEU A 1 581 ? 23.562 -16.388 -22.659 1.00 79.56 581 LEU A C 1
ATOM 4548 O O . LEU A 1 581 ? 23.720 -15.172 -22.617 1.00 79.56 581 LEU A O 1
ATOM 4552 N N . VAL A 1 582 ? 22.523 -16.943 -23.295 1.00 83.50 582 VAL A N 1
ATOM 4553 C CA . VAL A 1 582 ? 21.515 -16.156 -24.028 1.00 83.50 582 VAL A CA 1
ATOM 4554 C C . VAL A 1 582 ? 20.762 -15.226 -23.079 1.00 83.50 582 VAL A C 1
ATOM 4556 O O . VAL A 1 582 ? 20.539 -14.061 -23.399 1.00 83.50 582 VAL A O 1
ATOM 4559 N N . GLY A 1 583 ? 20.394 -15.720 -21.892 1.00 84.06 583 GLY A N 1
ATOM 4560 C CA . GLY A 1 583 ? 19.744 -14.904 -20.864 1.00 84.06 583 GLY A CA 1
ATOM 4561 C C . GLY A 1 583 ? 20.671 -13.808 -20.343 1.00 84.06 583 GLY A C 1
ATOM 4562 O O . GLY A 1 583 ? 20.282 -12.647 -20.279 1.00 84.06 583 GLY A O 1
ATOM 4563 N N . ARG A 1 584 ? 21.929 -14.162 -20.062 1.00 84.62 584 ARG A N 1
ATOM 4564 C CA . ARG A 1 584 ? 22.970 -13.223 -19.620 1.00 84.62 584 ARG A CA 1
ATOM 4565 C C . ARG A 1 584 ? 23.198 -12.073 -20.593 1.00 84.62 584 ARG A C 1
ATOM 4567 O O . ARG A 1 584 ? 23.227 -10.914 -20.189 1.00 84.62 584 ARG A O 1
ATOM 4574 N N . LEU A 1 585 ? 23.349 -12.410 -21.864 1.00 86.44 585 LEU A N 1
ATOM 4575 C CA . LEU A 1 585 ? 23.569 -11.450 -22.928 1.00 86.44 585 LEU A CA 1
ATOM 4576 C C . LEU A 1 585 ? 22.336 -10.569 -23.145 1.00 86.44 585 LEU A C 1
ATOM 4578 O O . LEU A 1 585 ? 22.466 -9.356 -23.273 1.00 86.44 585 LEU A O 1
ATOM 4582 N N . LYS A 1 586 ? 21.134 -11.157 -23.105 1.00 89.06 586 LYS A N 1
ATOM 4583 C CA . LYS A 1 586 ? 19.874 -10.407 -23.146 1.00 89.06 586 LYS A CA 1
ATOM 4584 C C . LYS A 1 586 ? 19.802 -9.371 -22.018 1.00 89.06 586 LYS A C 1
ATOM 4586 O O . LYS A 1 586 ? 19.457 -8.225 -22.286 1.00 89.06 586 LYS A O 1
ATOM 4591 N N . ASP A 1 587 ? 20.140 -9.753 -20.787 1.00 87.06 587 ASP A N 1
ATOM 4592 C CA . ASP A 1 587 ? 20.100 -8.850 -19.629 1.00 87.06 587 ASP A CA 1
ATOM 4593 C C . ASP A 1 587 ? 21.098 -7.687 -19.765 1.00 87.06 587 ASP A C 1
ATOM 4595 O O . ASP A 1 587 ? 20.779 -6.554 -19.396 1.00 87.06 587 ASP A O 1
ATOM 4599 N N . TYR A 1 588 ? 22.294 -7.944 -20.307 1.00 90.12 588 TYR A N 1
ATOM 4600 C CA . TYR A 1 588 ? 23.292 -6.898 -20.548 1.00 90.12 588 TYR A CA 1
ATOM 4601 C C . TYR A 1 588 ? 22.901 -5.972 -21.705 1.00 90.12 588 TYR A C 1
ATOM 4603 O O . TYR A 1 588 ? 22.982 -4.754 -21.580 1.00 90.12 588 TYR A O 1
ATOM 4611 N N . LEU A 1 589 ? 22.400 -6.517 -22.813 1.00 90.75 589 LEU A N 1
ATOM 4612 C CA . LEU A 1 589 ? 21.904 -5.703 -23.925 1.00 90.75 589 LEU A CA 1
ATOM 4613 C C . LEU A 1 589 ? 20.717 -4.837 -23.496 1.00 90.75 589 LEU A C 1
ATOM 4615 O O . LEU A 1 589 ? 20.617 -3.681 -23.898 1.00 90.75 589 LEU A O 1
ATOM 4619 N N . HIS A 1 590 ? 19.856 -5.358 -22.620 1.00 91.75 590 HIS A N 1
ATOM 4620 C CA . HIS A 1 590 ? 18.782 -4.582 -22.009 1.00 91.75 590 HIS A CA 1
ATOM 4621 C C . HIS A 1 590 ? 19.310 -3.481 -21.080 1.00 91.75 590 HIS A C 1
ATOM 4623 O O . HIS A 1 590 ? 18.807 -2.357 -21.110 1.00 91.75 590 HIS A O 1
ATOM 4629 N N . TYR A 1 591 ? 20.361 -3.762 -20.303 1.00 91.81 591 TYR A N 1
ATOM 4630 C CA . TYR A 1 591 ? 21.075 -2.739 -19.537 1.00 91.81 591 TYR A CA 1
ATOM 4631 C C . TYR A 1 591 ? 21.596 -1.620 -20.449 1.00 91.81 591 TYR A C 1
ATOM 4633 O O . TYR A 1 591 ? 21.302 -0.454 -20.190 1.00 91.81 591 TYR A O 1
ATOM 4641 N N . CYS A 1 592 ? 22.298 -1.957 -21.536 1.00 91.25 592 CYS A N 1
ATOM 4642 C CA . CYS A 1 592 ? 22.828 -0.988 -22.499 1.00 91.25 592 CYS A CA 1
ATOM 4643 C C . CYS A 1 592 ? 21.718 -0.195 -23.195 1.00 91.25 592 CYS A C 1
ATOM 4645 O O . CYS A 1 592 ? 21.850 1.015 -23.350 1.00 91.25 592 CYS A O 1
ATOM 4647 N N . GLN A 1 593 ? 20.608 -0.849 -23.552 1.00 92.62 593 GLN A N 1
ATOM 4648 C CA . GLN A 1 593 ? 19.436 -0.194 -24.133 1.00 92.62 593 GLN A CA 1
ATOM 4649 C C . GLN A 1 593 ? 18.934 0.942 -23.243 1.00 92.62 593 GLN A C 1
ATOM 4651 O O . GLN A 1 593 ? 18.721 2.053 -23.721 1.00 92.62 593 GLN A O 1
ATOM 4656 N N . VAL A 1 594 ? 18.752 0.676 -21.949 1.00 91.12 594 VAL A N 1
ATOM 4657 C CA . VAL A 1 594 ? 18.259 1.684 -21.003 1.00 91.12 594 VAL A CA 1
ATOM 4658 C C . VAL A 1 594 ? 19.324 2.736 -20.705 1.00 91.12 594 VAL A C 1
ATOM 4660 O O . VAL A 1 594 ? 19.010 3.920 -20.630 1.00 91.12 594 VAL A O 1
ATOM 4663 N N . ASP A 1 595 ? 20.575 2.317 -20.535 1.00 91.25 595 ASP A N 1
ATOM 4664 C CA . ASP A 1 595 ? 21.691 3.203 -20.214 1.00 91.25 595 ASP A CA 1
ATOM 4665 C C . ASP A 1 595 ? 21.945 4.242 -21.317 1.00 91.25 595 ASP A C 1
ATOM 4667 O O . ASP A 1 595 ? 22.003 5.449 -21.060 1.00 91.25 595 ASP A O 1
ATOM 4671 N N . GLN A 1 596 ? 22.016 3.771 -22.561 1.00 93.31 596 GLN A N 1
ATOM 4672 C CA . GLN A 1 596 ? 22.348 4.571 -23.737 1.00 93.31 596 GLN A CA 1
ATOM 4673 C C . GLN A 1 596 ? 21.113 5.143 -24.446 1.00 93.31 596 GLN A C 1
ATOM 4675 O O . GLN A 1 596 ? 21.274 5.950 -25.358 1.00 93.31 596 GLN A O 1
ATOM 4680 N N . ASP A 1 597 ? 19.902 4.793 -23.995 1.00 92.62 597 ASP A N 1
ATOM 4681 C CA . ASP A 1 597 ? 18.624 5.217 -24.590 1.00 92.62 597 ASP A CA 1
ATOM 4682 C C . ASP A 1 597 ? 18.479 4.774 -26.053 1.00 92.62 597 ASP A C 1
ATOM 4684 O O . ASP A 1 597 ? 18.157 5.565 -26.943 1.00 92.62 597 ASP A O 1
ATOM 4688 N N . LEU A 1 598 ? 18.773 3.491 -26.291 1.00 92.38 598 LEU A N 1
ATOM 4689 C CA . LEU A 1 598 ? 18.665 2.868 -27.608 1.00 92.38 598 LEU A CA 1
ATOM 4690 C C . LEU A 1 598 ? 17.190 2.703 -27.985 1.00 92.38 598 LEU A C 1
ATOM 4692 O O . LEU A 1 598 ? 16.373 2.228 -27.194 1.00 92.38 598 LEU A O 1
ATOM 4696 N N . GLU A 1 599 ? 16.864 3.091 -29.210 1.00 91.19 599 GLU A N 1
ATOM 4697 C CA . GLU A 1 599 ? 15.504 3.190 -29.732 1.00 91.19 599 GLU A CA 1
ATOM 4698 C C . GLU A 1 599 ? 15.115 1.974 -30.575 1.00 91.19 599 GLU A C 1
ATOM 4700 O O . GLU A 1 599 ? 13.957 1.552 -30.539 1.00 91.19 599 GLU A O 1
ATOM 4705 N N . THR A 1 600 ? 16.071 1.388 -31.305 1.00 89.94 600 THR A N 1
ATOM 4706 C CA . THR A 1 600 ? 15.786 0.347 -32.301 1.00 89.94 600 THR A CA 1
ATOM 4707 C C . THR A 1 600 ? 16.599 -0.937 -32.086 1.00 89.94 600 THR A C 1
ATOM 4709 O O . THR A 1 600 ? 17.708 -0.890 -31.538 1.00 89.94 600 THR A O 1
ATOM 4712 N N . PRO A 1 601 ? 16.085 -2.109 -32.513 1.00 87.75 601 PRO A N 1
ATOM 4713 C CA . PRO A 1 601 ? 16.823 -3.372 -32.442 1.00 87.75 601 PRO A CA 1
ATOM 4714 C C . PRO A 1 601 ? 18.177 -3.340 -33.164 1.00 87.75 601 PRO A C 1
ATOM 4716 O O . PRO A 1 601 ? 19.107 -4.011 -32.730 1.00 87.75 601 PRO A O 1
ATOM 4719 N N . GLU A 1 602 ? 18.325 -2.538 -34.220 1.00 88.69 602 GLU A N 1
ATOM 4720 C CA . GLU A 1 602 ? 19.574 -2.392 -34.980 1.00 88.69 602 GLU A CA 1
ATOM 4721 C C . GLU A 1 602 ? 20.668 -1.714 -34.146 1.00 88.69 602 GLU A C 1
ATOM 4723 O O . GLU A 1 602 ? 21.835 -2.093 -34.213 1.00 88.69 602 GLU A O 1
ATOM 4728 N N . GLN A 1 603 ? 20.301 -0.746 -33.302 1.00 90.75 603 GLN A N 1
ATOM 4729 C CA . GLN A 1 603 ? 21.244 -0.126 -32.369 1.00 90.75 603 GLN A CA 1
ATOM 4730 C C . GLN A 1 603 ? 21.700 -1.124 -31.299 1.00 90.75 603 GLN A C 1
ATOM 4732 O O . GLN A 1 603 ? 22.880 -1.181 -30.962 1.00 90.75 603 GLN A O 1
ATOM 4737 N N . VAL A 1 604 ? 20.781 -1.962 -30.802 1.00 88.88 604 VAL A N 1
ATOM 4738 C CA . VAL A 1 604 ? 21.120 -3.057 -29.877 1.00 88.88 604 VAL A CA 1
ATOM 4739 C C . VAL A 1 604 ? 22.011 -4.097 -30.563 1.00 88.88 604 VAL A C 1
ATOM 4741 O O . VAL A 1 604 ? 22.935 -4.621 -29.943 1.00 88.88 604 VAL A O 1
ATOM 4744 N N . GLN A 1 605 ? 21.782 -4.364 -31.850 1.00 88.56 605 GLN A N 1
ATOM 4745 C CA . GLN A 1 605 ? 22.620 -5.250 -32.655 1.00 88.56 605 GLN A CA 1
ATOM 4746 C C . GLN A 1 605 ? 24.046 -4.716 -32.810 1.00 88.56 605 GLN A C 1
ATOM 4748 O O . GLN A 1 605 ? 24.985 -5.506 -32.756 1.00 88.56 605 GLN A O 1
ATOM 4753 N N . GLN A 1 606 ? 24.227 -3.401 -32.953 1.00 89.38 606 GLN A N 1
ATOM 4754 C CA . GLN A 1 606 ? 25.564 -2.810 -32.991 1.00 89.38 606 GLN A CA 1
ATOM 4755 C C . GLN A 1 606 ? 26.312 -3.036 -31.671 1.00 89.38 606 GLN A C 1
ATOM 4757 O O . GLN A 1 606 ? 27.452 -3.488 -31.689 1.00 89.38 606 GLN A O 1
ATOM 4762 N N . VAL A 1 607 ? 25.649 -2.819 -30.530 1.00 89.56 607 VAL A N 1
ATOM 4763 C CA . VAL A 1 607 ? 26.237 -3.113 -29.210 1.00 89.56 607 VAL A CA 1
ATOM 4764 C C . VAL A 1 607 ? 26.579 -4.596 -29.080 1.00 89.56 607 VAL A C 1
ATOM 4766 O O . VAL A 1 607 ? 27.637 -4.946 -28.566 1.00 89.56 607 VAL A O 1
ATOM 4769 N N . PHE A 1 608 ? 25.708 -5.481 -29.571 1.00 89.00 608 PHE A N 1
ATOM 4770 C CA . PHE A 1 608 ? 25.991 -6.912 -29.607 1.00 89.00 608 PHE A CA 1
ATOM 4771 C C . PHE A 1 608 ? 27.240 -7.234 -30.441 1.00 89.00 608 PHE A C 1
ATOM 4773 O O . PHE A 1 608 ? 28.105 -7.972 -29.973 1.00 89.00 608 PHE A O 1
ATOM 4780 N N . HIS A 1 609 ? 27.382 -6.629 -31.621 1.00 86.81 609 HIS A N 1
ATOM 4781 C CA . HIS A 1 609 ? 28.554 -6.811 -32.473 1.00 86.81 609 HIS A CA 1
ATOM 4782 C C . HIS A 1 609 ? 29.849 -6.332 -31.803 1.00 86.81 609 HIS A C 1
ATOM 4784 O O . HIS A 1 609 ? 30.868 -7.017 -31.870 1.00 86.81 609 HIS A O 1
ATOM 4790 N N . ASP A 1 610 ? 29.810 -5.198 -31.104 1.00 85.69 610 ASP A N 1
ATOM 4791 C CA . ASP A 1 610 ? 30.971 -4.670 -30.383 1.00 85.69 610 ASP A CA 1
ATOM 4792 C C . ASP A 1 610 ? 31.425 -5.631 -29.262 1.00 85.69 610 ASP A C 1
ATOM 4794 O O . ASP A 1 610 ? 32.625 -5.834 -29.062 1.00 85.69 610 ASP A O 1
ATOM 4798 N N . ILE A 1 611 ? 30.482 -6.291 -28.575 1.00 84.12 611 ILE A N 1
ATOM 4799 C CA . ILE A 1 611 ? 30.779 -7.343 -27.584 1.00 84.12 611 ILE A CA 1
ATOM 4800 C C . ILE A 1 611 ? 31.431 -8.556 -28.258 1.00 84.12 611 ILE A C 1
ATOM 4802 O O . ILE A 1 611 ? 32.407 -9.094 -27.737 1.00 84.12 611 ILE A O 1
ATOM 4806 N N . GLU A 1 612 ? 30.913 -8.998 -29.406 1.00 81.50 612 GLU A N 1
ATOM 4807 C CA . GLU A 1 612 ? 31.488 -10.124 -30.150 1.00 81.50 612 GLU A CA 1
ATOM 4808 C C . GLU A 1 612 ? 32.906 -9.827 -30.652 1.00 81.50 612 GLU A C 1
ATOM 4810 O O . GLU A 1 612 ? 33.774 -10.698 -30.601 1.00 81.50 612 GLU A O 1
ATOM 4815 N N . LEU A 1 613 ? 33.171 -8.592 -31.089 1.00 81.75 613 LEU A N 1
ATOM 4816 C CA . LEU A 1 613 ? 34.507 -8.157 -31.495 1.00 81.75 613 LEU A CA 1
ATOM 4817 C C . LEU A 1 613 ? 35.503 -8.212 -30.333 1.00 81.75 613 LEU A C 1
ATOM 4819 O O . LEU A 1 613 ? 36.619 -8.694 -30.519 1.00 81.75 613 LEU A O 1
ATOM 4823 N N . LEU A 1 614 ? 35.100 -7.769 -29.139 1.00 77.31 614 LEU A N 1
ATOM 4824 C CA . LEU A 1 614 ? 35.920 -7.863 -27.925 1.00 77.31 614 LEU A CA 1
ATOM 4825 C C . LEU A 1 614 ? 36.146 -9.317 -27.482 1.00 77.31 614 LEU A C 1
ATOM 4827 O O . LEU A 1 614 ? 37.184 -9.637 -26.909 1.00 77.31 614 LEU A O 1
ATOM 4831 N N . ALA A 1 615 ? 35.190 -10.199 -27.771 1.00 76.25 615 ALA A N 1
ATOM 4832 C CA . ALA A 1 615 ? 35.233 -11.612 -27.415 1.00 76.25 615 ALA A CA 1
ATOM 4833 C C . ALA A 1 615 ? 35.972 -12.503 -28.425 1.00 76.25 615 ALA A C 1
ATOM 4835 O O . ALA A 1 615 ? 36.175 -13.685 -28.152 1.00 76.25 615 ALA A O 1
ATOM 4836 N N . ARG A 1 616 ? 36.375 -11.965 -29.582 1.00 75.62 616 ARG A N 1
ATOM 4837 C CA . ARG A 1 616 ? 36.914 -12.733 -30.716 1.00 75.62 616 ARG A CA 1
ATOM 4838 C C . ARG A 1 616 ? 38.157 -13.563 -30.377 1.00 75.62 616 ARG A C 1
ATOM 4840 O O . ARG A 1 616 ? 38.341 -14.631 -30.956 1.00 75.62 616 ARG A O 1
ATOM 4847 N N . ASP A 1 617 ? 38.961 -13.087 -29.430 1.00 75.00 617 ASP A N 1
ATOM 4848 C CA . ASP A 1 617 ? 40.196 -13.738 -28.979 1.00 75.00 617 ASP A CA 1
ATOM 4849 C C . ASP A 1 617 ? 40.026 -14.492 -27.642 1.00 75.00 617 ASP A C 1
ATOM 4851 O O . ASP A 1 617 ? 41.000 -14.990 -27.076 1.00 75.00 617 ASP A O 1
ATOM 4855 N N . MET A 1 618 ? 38.800 -14.581 -27.111 1.00 81.00 618 MET A N 1
ATOM 4856 C CA . MET A 1 618 ? 38.503 -15.249 -25.843 1.00 81.00 618 MET A CA 1
ATOM 4857 C C . MET A 1 618 ? 38.110 -16.713 -26.061 1.00 81.00 618 MET A C 1
ATOM 4859 O O . MET A 1 618 ? 37.323 -17.037 -26.951 1.00 81.00 618 MET A O 1
ATOM 4863 N N . ASP A 1 619 ? 38.591 -17.613 -25.201 1.00 81.94 619 ASP A N 1
ATOM 4864 C CA . ASP A 1 619 ? 38.016 -18.958 -25.127 1.00 81.94 619 ASP A CA 1
ATOM 4865 C C . ASP A 1 619 ? 36.596 -18.927 -24.520 1.00 81.94 619 ASP A C 1
ATOM 4867 O O . ASP A 1 619 ? 36.170 -17.944 -23.905 1.00 81.94 619 ASP A O 1
ATOM 4871 N N . GLN A 1 620 ? 35.834 -20.014 -24.688 1.00 71.44 620 GLN A N 1
ATOM 4872 C CA . GLN A 1 620 ? 34.439 -20.075 -24.224 1.00 71.44 620 GLN A CA 1
ATOM 4873 C C . GLN A 1 620 ? 34.287 -19.855 -22.710 1.00 71.44 620 GLN A C 1
ATOM 4875 O O . GLN A 1 620 ? 33.279 -19.303 -22.266 1.00 71.44 620 GLN A O 1
ATOM 4880 N N . LEU A 1 621 ? 35.271 -20.281 -21.915 1.00 75.19 621 LEU A N 1
ATOM 4881 C CA . LEU A 1 621 ? 35.225 -20.196 -20.456 1.00 75.19 621 LEU A CA 1
ATOM 4882 C C . LEU A 1 621 ? 35.466 -18.751 -19.994 1.00 75.19 621 LEU A C 1
ATOM 4884 O O . LEU A 1 621 ? 34.742 -18.234 -19.144 1.00 75.19 621 LEU A O 1
ATOM 4888 N N . SER A 1 622 ? 36.421 -18.076 -20.630 1.00 79.31 622 SER A N 1
ATOM 4889 C CA . SER A 1 622 ? 36.757 -16.668 -20.433 1.00 79.31 622 SER A CA 1
ATOM 4890 C C . SER A 1 622 ? 35.631 -15.759 -20.917 1.00 79.31 622 SER A C 1
ATOM 4892 O O . SER A 1 622 ? 35.299 -14.786 -20.243 1.00 79.31 622 SER A O 1
ATOM 4894 N N . TYR A 1 623 ? 34.997 -16.091 -22.044 1.00 78.31 623 TYR A N 1
ATOM 4895 C CA . TYR A 1 623 ? 33.829 -15.366 -22.541 1.00 78.31 623 TYR A CA 1
ATOM 4896 C C . TYR A 1 623 ? 32.635 -15.492 -21.585 1.00 78.31 623 TYR A C 1
ATOM 4898 O O . TYR A 1 623 ? 32.005 -14.491 -21.242 1.00 78.31 623 TYR A O 1
ATOM 4906 N N . SER A 1 624 ? 32.367 -16.699 -21.072 1.00 74.88 624 SER A N 1
ATOM 4907 C CA . SER A 1 624 ? 31.333 -16.916 -20.052 1.00 74.88 624 SER A CA 1
ATOM 4908 C C . SER A 1 624 ? 31.612 -16.114 -18.777 1.00 74.88 624 SER A C 1
ATOM 4910 O O . SER A 1 624 ? 30.718 -15.438 -18.273 1.00 74.88 624 SER A O 1
ATOM 4912 N N . ALA A 1 625 ? 32.851 -16.136 -18.276 1.00 79.50 625 ALA A N 1
ATOM 4913 C CA . ALA A 1 625 ? 33.250 -15.373 -17.093 1.00 79.50 625 ALA A CA 1
ATOM 4914 C C . ALA A 1 625 ? 33.152 -13.852 -17.315 1.00 79.50 625 ALA A C 1
ATOM 4916 O O . ALA A 1 625 ? 32.707 -13.118 -16.432 1.00 79.50 625 ALA A O 1
ATOM 4917 N N . HIS A 1 626 ? 33.506 -13.372 -18.510 1.00 81.50 626 HIS A N 1
ATOM 4918 C CA . HIS A 1 626 ? 33.350 -11.970 -18.888 1.00 81.50 626 HIS A CA 1
ATOM 4919 C C . HIS A 1 626 ? 31.880 -11.545 -18.882 1.00 81.50 626 HIS A C 1
ATOM 4921 O O . HIS A 1 626 ? 31.533 -10.584 -18.197 1.00 81.50 626 HIS A O 1
ATOM 4927 N N . LEU A 1 627 ? 31.001 -12.305 -19.547 1.00 78.19 627 LEU A N 1
ATOM 4928 C CA . LEU A 1 627 ? 29.552 -12.065 -19.534 1.00 78.19 627 LEU A CA 1
ATOM 4929 C C . LEU A 1 627 ? 28.951 -12.156 -18.123 1.00 78.19 627 LEU A C 1
ATOM 4931 O O . LEU A 1 627 ? 27.940 -11.513 -17.824 1.00 78.19 627 LEU A O 1
ATOM 4935 N N . GLU A 1 628 ? 29.555 -12.946 -17.235 1.00 79.88 628 GLU A N 1
ATOM 4936 C CA . GLU A 1 628 ? 29.137 -12.999 -15.842 1.00 79.88 628 GLU A CA 1
ATOM 4937 C C . GLU A 1 628 ? 29.464 -11.726 -15.055 1.00 79.88 628 GLU A C 1
ATOM 4939 O O . GLU A 1 628 ? 28.648 -11.303 -14.226 1.00 79.88 628 GLU A O 1
ATOM 4944 N N . GLY A 1 629 ? 30.605 -11.104 -15.350 1.00 78.25 629 GLY A N 1
ATOM 4945 C CA . GLY A 1 629 ? 31.033 -9.835 -14.766 1.00 78.25 629 GLY A CA 1
ATOM 4946 C C . GLY A 1 629 ? 30.297 -8.608 -15.310 1.00 78.25 629 GLY A C 1
ATOM 4947 O O . GLY A 1 629 ? 30.364 -7.542 -14.697 1.00 78.25 629 GLY A O 1
ATOM 4948 N N . LEU A 1 630 ? 29.577 -8.737 -16.429 1.00 83.06 630 LEU A N 1
ATOM 4949 C CA . LEU A 1 630 ? 28.829 -7.624 -17.007 1.00 83.06 630 LEU A CA 1
ATOM 4950 C C . LEU A 1 630 ? 27.633 -7.208 -16.132 1.00 83.06 630 LEU A C 1
ATOM 4952 O O . LEU A 1 630 ? 26.956 -8.061 -15.534 1.00 83.06 630 LEU A O 1
ATOM 4956 N N . PRO A 1 631 ? 27.343 -5.894 -16.069 1.00 82.44 631 PRO A N 1
ATOM 4957 C CA . PRO A 1 631 ? 26.223 -5.379 -15.301 1.00 82.44 631 PRO A CA 1
ATOM 4958 C C . PRO A 1 631 ? 24.892 -5.861 -15.885 1.00 82.44 631 PRO A C 1
ATOM 4960 O O . PRO A 1 631 ? 24.770 -6.188 -17.061 1.00 82.44 631 PRO A O 1
ATOM 4963 N N . ARG A 1 632 ? 23.858 -5.882 -15.050 1.00 84.00 632 ARG A N 1
ATOM 4964 C CA . ARG A 1 632 ? 22.480 -6.131 -15.485 1.00 84.00 632 ARG A CA 1
ATOM 4965 C C . ARG A 1 632 ? 21.618 -4.954 -15.078 1.00 84.00 632 ARG A C 1
ATOM 4967 O O . ARG A 1 632 ? 21.990 -4.199 -14.177 1.00 84.00 632 ARG A O 1
ATOM 4974 N N . LEU A 1 633 ? 20.445 -4.831 -15.692 1.00 78.88 633 LEU A N 1
ATOM 4975 C CA . LEU A 1 633 ? 19.419 -3.891 -15.250 1.00 78.88 633 LEU A CA 1
ATOM 4976 C C . LEU A 1 633 ? 18.766 -4.397 -13.951 1.00 78.88 633 LEU A C 1
ATOM 4978 O O . LEU A 1 633 ? 17.619 -4.829 -13.908 1.00 78.88 633 LEU A O 1
ATOM 4982 N N . GLN A 1 634 ? 19.557 -4.399 -12.888 1.00 73.62 634 GLN A N 1
ATOM 4983 C CA . GLN A 1 634 ? 19.201 -4.836 -11.551 1.00 73.62 634 GLN A CA 1
ATOM 4984 C C . GLN A 1 634 ? 19.745 -3.823 -10.545 1.00 73.62 634 GLN A C 1
ATOM 4986 O O . GLN A 1 634 ? 20.595 -2.995 -10.877 1.00 73.62 634 GLN A O 1
ATOM 4991 N N . TRP A 1 635 ? 19.246 -3.886 -9.314 1.00 65.00 635 TRP A N 1
ATOM 4992 C CA . TRP A 1 635 ? 19.749 -3.044 -8.233 1.00 65.00 635 TRP A CA 1
ATOM 4993 C C . TRP A 1 635 ? 21.262 -3.227 -8.054 1.00 65.00 635 TRP A C 1
ATOM 4995 O O . TRP A 1 635 ? 21.754 -4.345 -8.254 1.00 65.00 635 TRP A O 1
ATOM 5005 N N . PRO A 1 636 ? 21.993 -2.176 -7.641 1.00 55.09 636 PRO A N 1
ATOM 5006 C CA . PRO A 1 636 ? 23.347 -2.357 -7.139 1.00 55.09 636 PRO A CA 1
ATOM 5007 C C . PRO A 1 636 ? 23.340 -3.470 -6.076 1.00 55.09 636 PRO A C 1
ATOM 5009 O O . PRO A 1 636 ? 22.388 -3.539 -5.288 1.00 55.09 636 PRO A O 1
ATOM 5012 N N . PRO A 1 637 ? 24.328 -4.381 -6.059 1.00 48.84 637 PRO A N 1
ATOM 5013 C CA . PRO A 1 637 ? 24.497 -5.258 -4.909 1.00 48.84 637 PRO A CA 1
ATOM 5014 C C . PRO A 1 637 ? 24.670 -4.385 -3.657 1.00 48.84 637 PRO A C 1
ATOM 5016 O O . PRO A 1 637 ? 25.362 -3.368 -3.714 1.00 48.84 637 PRO A O 1
ATOM 5019 N N . ALA A 1 638 ? 23.956 -4.755 -2.591 1.00 38.78 638 ALA A N 1
ATOM 5020 C CA . ALA A 1 638 ? 23.914 -4.020 -1.328 1.00 38.78 638 ALA A CA 1
ATOM 5021 C C . ALA A 1 638 ? 25.263 -4.012 -0.605 1.00 38.78 638 ALA A C 1
ATOM 5023 O O . ALA A 1 638 ? 25.984 -5.034 -0.715 1.00 38.78 638 ALA A O 1
#

Radius of gyration: 30.82 Å; chains: 1; bounding box: 88×56×77 Å